Protein AF-A0A164ZX53-F1 (afdb_monomer_lite)

Organism: Daucus carota subsp. sativus (NCBI:txid79200)

Radius of gyration: 70.93 Å; chains: 1; bounding box: 159×94×207 Å

Foldseek 3Di:
DDDDDDDPPDDDDPDPDDDDDDDDDDDDDDDDDDDDPPVVVVVVVVVVVVVVVVVVVVVVVVVVVVVVVVVVVVVVVVVVVVVVVVVVVVVVVVVCVVPPPPPVVVVVVVVVVVVVVVVVVVVVVVVVVVVVVVVVVVVVVVVVVVVVVVVVVVVVVVVVVVVVVVVVVVVVVVVVVVVVVVVVVVVVVVVVVVVVVVVVVVCVPDPDPVVVVVVVVVVVVVVCVVVVVVVCCCVVPVVVVVVVVVVVVCVVVVVVVVVVVVVVVVCVVVVCVVCVVVVVVVVVVVVVVVVVVCVVCVVVVVVCCVVCVVVVVVVCVVCVVVVVVVVVVVVVVVVVLVVVLVVQLVVLLVVLCVDPVSVVVSDSVSSSVVSVVVVCVVVVVVVVVVCVVPPPDPPPPPPPDPPDDPPDPDDDDDDDD

Secondary structure (DSSP, 8-state):
-------SSSS--S----------------------THHHHHHHHHHHHHHHHHHHHHHHHHHHHHHHHHHHHHHHHHHHHHHHHHHHHHHHHHHHHHHSSSHHHHHHHHHHHHHHHHHHHHHHHHHHHHHHHHHHHHHHHHHHHHHHHHHHHHHHHHHHHHHHHHHHHHHHHHHHHHHHHHHHHHHHHHHHHHHHHHHHHHHTTT--HHHHHHHHHHHHHHHHHHHHHHHHHIIIIIHHHHHHHHHHHHHHHHHHHHHHHHHHHHHHHHHHHHHHHHHHHHHHHHHHHHHHHHHHHHHHHHHHHHHHHHHHHHHHHHHHHHHHHHHHHHHHHHHHHHHHHHHHHHHHHHHHHSSHHHHTT--HHHHHHHHHHHHHHHHHHHHHHHHHHHS--------------------------

pLDDT: mean 74.47, std 16.47, range [28.61, 95.25]

Sequence (417 aa):
MASNVAVAVVLGSLLALWSCSVFAALPDSDTTFEDNDKHLVNQLHLLNSNLALLESRVDERVHELKLKDENIEQLESIIQEKSTSVNSLKNQVKSLQEGGSLDAKYKLVEATVRAGDLEKQVDSLKKELETQTKRKAVLESRANLAEKKIQDLNHKLENLQRINVEQKNRILKTEHAIQVAEEEMVKAKSEVADFSKEVREVHESWIPPWLTVHLANSRKVEFEYWLAPHIEIVKTHWAPTVKEMWSAFVTNIGPNVQLLAEKTVEIYYSSKEIIGPHVAVVQKAIDSYLKEVEQFSRPYVNLVSTTVKPHVDKAQVIFKPYTKKVLRGYRKFMKAVAVYHRQVRAVIQEFLQSHDITKAVATKEIVWYMASALMTLPVVIIFNYISAIFSKKPKKRARHSHSNHTRRRAKRAHSDK

Structure (mmCIF, N/CA/C/O backbone):
data_AF-A0A164ZX53-F1
#
_entry.id   AF-A0A164ZX53-F1
#
loop_
_atom_site.group_PDB
_atom_site.id
_atom_site.type_symbol
_atom_site.label_atom_id
_atom_site.label_alt_id
_atom_site.label_comp_id
_atom_site.label_asym_id
_atom_site.label_entity_id
_atom_site.label_seq_id
_atom_site.pdbx_PDB_ins_code
_atom_site.Cartn_x
_atom_site.Cartn_y
_atom_site.Cartn_z
_atom_site.occupancy
_atom_site.B_iso_or_equiv
_atom_site.auth_seq_id
_atom_site.auth_comp_id
_atom_site.auth_asym_id
_atom_site.auth_atom_id
_atom_site.pdbx_PDB_model_num
ATOM 1 N N . MET A 1 1 ? -98.480 -22.253 71.955 1.00 37.88 1 MET A N 1
ATOM 2 C CA . MET A 1 1 ? -98.936 -23.592 72.396 1.00 37.88 1 MET A CA 1
ATOM 3 C C . MET A 1 1 ? -98.255 -23.905 73.712 1.00 37.88 1 MET A C 1
ATOM 5 O O . MET A 1 1 ? -97.094 -23.550 73.807 1.00 37.88 1 MET A O 1
ATOM 9 N N . ALA A 1 2 ? -98.967 -24.555 74.642 1.00 37.22 2 ALA A N 1
ATOM 10 C CA . ALA A 1 2 ? -98.499 -25.069 75.940 1.00 37.22 2 ALA A CA 1
ATOM 11 C C . ALA A 1 2 ? -97.798 -24.038 76.873 1.00 37.22 2 ALA A C 1
ATOM 13 O O . ALA A 1 2 ? -96.731 -23.535 76.558 1.00 37.22 2 ALA A O 1
ATOM 14 N N . SER A 1 3 ? -98.395 -23.568 77.978 1.00 41.56 3 SER A N 1
ATOM 15 C CA . SER A 1 3 ? -98.781 -24.312 79.203 1.00 41.56 3 SER A CA 1
ATOM 16 C C . SER A 1 3 ? -97.560 -24.897 79.937 1.00 41.56 3 SER A C 1
ATOM 18 O O . SER A 1 3 ? -96.754 -25.551 79.291 1.00 41.56 3 SER A O 1
ATOM 20 N N . ASN A 1 4 ? -97.396 -24.820 81.260 1.00 36.94 4 ASN A N 1
ATOM 21 C CA . ASN A 1 4 ? -98.274 -24.348 82.342 1.00 36.94 4 ASN A CA 1
ATOM 22 C C . ASN A 1 4 ? -97.398 -24.164 83.616 1.00 36.94 4 ASN A C 1
ATOM 24 O O . ASN A 1 4 ? -96.382 -24.835 83.729 1.00 36.94 4 ASN A O 1
ATOM 28 N N . VAL A 1 5 ? -97.659 -23.165 84.472 1.00 44.44 5 VAL A N 1
ATOM 29 C CA . VAL A 1 5 ? -98.281 -23.285 85.823 1.00 44.44 5 VAL A CA 1
ATOM 30 C C . VAL A 1 5 ? -97.421 -23.997 86.891 1.00 44.44 5 VAL A C 1
ATOM 32 O O . VAL A 1 5 ? -96.866 -25.058 86.648 1.00 44.44 5 VAL A O 1
ATOM 35 N N . ALA A 1 6 ? -97.420 -23.418 88.105 1.00 36.22 6 ALA A N 1
ATOM 36 C CA . ALA A 1 6 ? -96.493 -23.628 89.231 1.00 36.22 6 ALA A CA 1
ATOM 37 C C . ALA A 1 6 ? -95.079 -23.063 88.946 1.00 36.22 6 ALA A C 1
ATOM 39 O O . ALA A 1 6 ? -94.462 -23.389 87.946 1.00 36.22 6 ALA A O 1
ATOM 40 N N . VAL A 1 7 ? -94.512 -22.165 89.760 1.00 40.31 7 VAL A N 1
ATOM 41 C CA . VAL A 1 7 ? -94.672 -21.990 91.214 1.00 40.31 7 VAL A CA 1
ATOM 42 C C . VAL A 1 7 ? -95.009 -20.538 91.581 1.00 40.31 7 VAL A C 1
ATOM 44 O O . VAL A 1 7 ? -94.236 -19.630 91.302 1.00 40.31 7 VAL A O 1
ATOM 47 N N . ALA A 1 8 ? -96.128 -20.336 92.282 1.00 37.25 8 ALA A N 1
ATOM 48 C CA . ALA A 1 8 ? -96.555 -19.040 92.829 1.00 37.25 8 ALA A CA 1
ATOM 49 C C . ALA A 1 8 ? -97.005 -19.165 94.303 1.00 37.25 8 ALA A C 1
ATOM 51 O O . ALA A 1 8 ? -98.026 -18.607 94.687 1.00 37.25 8 ALA A O 1
ATOM 52 N N . VAL A 1 9 ? -96.307 -19.987 95.107 1.00 40.72 9 VAL A N 1
ATOM 53 C CA . VAL A 1 9 ? -96.814 -20.426 96.432 1.00 40.72 9 VAL A CA 1
ATOM 54 C C . VAL A 1 9 ? -95.817 -20.319 97.602 1.00 40.72 9 VAL A C 1
ATOM 56 O O . VAL A 1 9 ? -96.268 -20.243 98.736 1.00 40.72 9 VAL A O 1
ATOM 59 N N . VAL A 1 10 ? -94.489 -20.305 97.399 1.00 41.72 10 VAL A N 1
ATOM 60 C CA . VAL A 1 10 ? -93.566 -20.643 98.516 1.00 41.72 10 VAL A CA 1
ATOM 61 C C . VAL A 1 10 ? -92.942 -19.458 99.274 1.00 41.72 10 VAL A C 1
ATOM 63 O O . VAL A 1 10 ? -92.657 -19.624 100.453 1.00 41.72 10 VAL A O 1
ATOM 66 N N . LEU A 1 11 ? -92.720 -18.279 98.673 1.00 38.56 11 LEU A N 1
ATOM 67 C CA . LEU A 1 11 ? -91.956 -17.194 99.332 1.00 38.56 11 LEU A CA 1
ATOM 68 C C . LEU A 1 11 ? -92.623 -15.812 99.258 1.00 38.56 11 LEU A C 1
ATOM 70 O O . LEU A 1 11 ? -92.068 -14.845 98.743 1.00 38.56 11 LEU A O 1
ATOM 74 N N . GLY A 1 12 ? -93.813 -15.731 99.849 1.00 31.73 12 GLY A N 1
ATOM 75 C CA . GLY A 1 12 ? -94.298 -14.515 100.504 1.00 31.73 12 GLY A CA 1
ATOM 76 C C . GLY A 1 12 ? -94.475 -14.778 102.005 1.00 31.73 12 GLY A C 1
ATOM 77 O O . GLY A 1 12 ? -94.713 -15.920 102.389 1.00 31.73 12 GLY A O 1
ATOM 78 N N . SER A 1 13 ? -94.419 -13.716 102.820 1.00 33.06 13 SER A N 1
ATOM 79 C CA . SER A 1 13 ? -94.741 -13.690 104.267 1.00 33.06 13 SER A CA 1
ATOM 80 C C . SER A 1 13 ? -93.642 -14.128 105.256 1.00 33.06 13 SER A C 1
ATOM 82 O O . SER A 1 13 ? -93.652 -15.261 105.721 1.00 33.06 13 SER A O 1
ATOM 84 N N . LEU A 1 14 ? -92.760 -13.175 105.614 1.00 32.41 14 LEU A N 1
ATOM 85 C CA . LEU A 1 14 ? -91.937 -13.000 106.844 1.00 32.41 14 LEU A CA 1
ATOM 86 C C . LEU A 1 14 ? -90.675 -12.208 106.419 1.00 32.41 14 LEU A C 1
ATOM 88 O O . LEU A 1 14 ? -89.897 -12.713 105.624 1.00 32.41 14 LEU A O 1
ATOM 92 N N . LEU A 1 15 ? -90.389 -10.970 106.834 1.00 35.28 15 LEU A N 1
ATOM 93 C CA . LEU A 1 15 ? -90.886 -10.149 107.942 1.00 35.28 15 LEU A CA 1
ATOM 94 C C . LEU A 1 15 ? -91.072 -8.692 107.475 1.00 35.28 15 LEU A C 1
ATOM 96 O O . LEU A 1 15 ? -90.096 -7.975 107.276 1.00 35.28 15 LEU A O 1
ATOM 100 N N . ALA A 1 16 ? -92.321 -8.243 107.352 1.00 33.75 16 ALA A N 1
ATOM 101 C CA . ALA A 1 16 ? -92.665 -6.826 107.236 1.00 33.75 16 ALA A CA 1
ATOM 102 C C . ALA A 1 16 ? -93.272 -6.361 108.568 1.00 33.75 16 ALA A C 1
ATOM 104 O O . ALA A 1 16 ? -94.487 -6.241 108.707 1.00 33.75 16 ALA A O 1
ATOM 105 N N . LEU A 1 17 ? -92.416 -6.174 109.574 1.00 35.88 17 LEU A N 1
ATOM 106 C CA . LEU A 1 17 ? -92.772 -5.611 110.875 1.00 35.88 17 LEU A CA 1
ATOM 107 C C . LEU A 1 17 ? -91.642 -4.698 111.356 1.00 35.88 17 LEU A C 1
ATOM 109 O O . LEU A 1 17 ? -90.476 -5.061 111.244 1.00 35.88 17 LEU A O 1
ATOM 113 N N . TRP A 1 18 ? -92.049 -3.571 111.948 1.00 34.41 18 TRP A N 1
ATOM 114 C CA . TRP A 1 18 ? -91.237 -2.466 112.477 1.00 34.41 18 TRP A CA 1
ATOM 115 C C . TRP A 1 18 ? -90.594 -1.547 111.409 1.00 34.41 18 TRP A C 1
ATOM 117 O O . TRP A 1 18 ? -89.869 -2.005 110.539 1.00 34.41 18 TRP A O 1
ATOM 127 N N . SER A 1 19 ? -90.825 -0.227 111.431 1.00 36.88 19 SER A N 1
ATOM 128 C CA . SER A 1 19 ? -91.605 0.558 112.409 1.00 36.88 19 SER A CA 1
ATOM 129 C C . SER A 1 19 ? -92.137 1.885 111.853 1.00 36.88 19 SER A C 1
ATOM 131 O O . SER A 1 19 ? -91.341 2.700 111.407 1.00 36.88 19 SER A O 1
ATOM 133 N N . CYS A 1 20 ? -93.459 2.064 111.989 1.00 30.08 20 CYS A N 1
ATOM 134 C CA . CYS A 1 20 ? -94.207 3.247 112.463 1.00 30.08 20 CYS A CA 1
ATOM 135 C C . CYS A 1 20 ? -93.871 4.673 111.963 1.00 30.08 20 CYS A C 1
ATOM 137 O O . CYS A 1 20 ? -92.719 5.038 111.801 1.00 30.08 20 CYS A O 1
ATOM 139 N N . SER A 1 21 ? -94.805 5.628 111.892 1.00 33.62 21 SER A N 1
ATOM 140 C CA . SER A 1 21 ? -96.284 5.647 111.852 1.00 33.62 21 SER A CA 1
ATOM 141 C C . SER A 1 21 ? -96.703 7.108 111.621 1.00 33.62 21 SER A C 1
ATOM 143 O O . SER A 1 21 ? -96.061 8.006 112.159 1.00 33.62 21 SER A O 1
ATOM 145 N N . VAL A 1 22 ? -97.809 7.357 110.914 1.00 30.92 22 VAL A N 1
ATOM 146 C CA . VAL A 1 22 ? -98.507 8.661 110.924 1.00 30.92 22 VAL A CA 1
ATOM 147 C C . VAL A 1 22 ? -99.929 8.461 111.468 1.00 30.92 22 VAL A C 1
ATOM 149 O O . VAL A 1 22 ? -100.466 7.357 111.443 1.00 30.92 22 VAL A O 1
ATOM 152 N N . PHE A 1 23 ? -100.467 9.516 112.072 1.00 28.61 23 PHE A N 1
ATOM 153 C CA . PHE A 1 23 ? -101.379 9.510 113.220 1.00 28.61 23 PHE A CA 1
ATOM 154 C C . PHE A 1 23 ? -102.826 9.891 112.850 1.00 28.61 23 PHE A C 1
ATOM 156 O O . PHE A 1 23 ? -102.990 10.783 112.023 1.00 28.61 23 PHE A O 1
ATOM 163 N N . ALA A 1 24 ? -103.849 9.313 113.510 1.00 31.25 24 ALA A N 1
ATOM 164 C CA . ALA A 1 24 ? -105.158 9.965 113.740 1.00 31.25 24 ALA A CA 1
ATOM 165 C C . ALA A 1 24 ? -106.114 9.200 114.698 1.00 31.25 24 ALA A C 1
ATOM 167 O O . ALA A 1 24 ? -106.297 7.995 114.556 1.00 31.25 24 ALA A O 1
ATOM 168 N N . ALA A 1 25 ? -106.826 9.983 115.530 1.00 37.34 25 ALA A N 1
ATOM 169 C CA . ALA A 1 25 ? -108.180 9.768 116.093 1.00 37.34 25 ALA A CA 1
ATOM 170 C C . ALA A 1 25 ? -108.409 9.062 117.464 1.00 37.34 25 ALA A C 1
ATOM 172 O O . ALA A 1 25 ? -108.846 7.919 117.510 1.00 37.34 25 ALA A O 1
ATOM 173 N N . LEU A 1 26 ? -108.301 9.888 118.526 1.00 32.84 26 LEU A N 1
ATOM 174 C CA . LEU A 1 26 ? -109.178 10.043 119.722 1.00 32.84 26 LEU A CA 1
ATOM 175 C C . LEU A 1 26 ? -109.408 8.880 120.727 1.00 32.84 26 LEU A C 1
ATOM 177 O O . LEU A 1 26 ? -109.510 7.726 120.315 1.00 32.84 26 LEU A O 1
ATOM 181 N N . PRO A 1 27 ? -109.637 9.176 122.035 1.00 49.03 27 PRO A N 1
ATOM 182 C CA . PRO A 1 27 ? -109.664 10.482 122.741 1.00 49.03 27 PRO A CA 1
ATOM 183 C C . PRO A 1 27 ? -108.522 10.584 123.810 1.00 49.03 27 PRO A C 1
ATOM 185 O O . PRO A 1 27 ? -107.563 9.827 123.693 1.00 49.03 27 PRO A O 1
ATOM 188 N N . ASP A 1 28 ? -108.454 11.471 124.822 1.00 31.91 28 ASP A N 1
ATOM 189 C CA . ASP A 1 28 ? -109.354 12.524 125.352 1.00 31.91 28 ASP A CA 1
ATOM 190 C C . ASP A 1 28 ? -108.576 13.623 126.148 1.00 31.91 28 ASP A C 1
ATOM 192 O O . ASP A 1 28 ? -107.375 13.489 126.369 1.00 31.91 28 ASP A O 1
ATOM 196 N N . SER A 1 29 ? -109.299 14.651 126.623 1.00 37.78 29 SER A N 1
ATOM 197 C CA . SER A 1 29 ? -109.001 15.645 127.688 1.00 37.78 29 SER A CA 1
ATOM 198 C C . SER A 1 29 ? -107.716 16.516 127.653 1.00 37.78 29 SER A C 1
ATOM 200 O O . SER A 1 29 ? -106.629 16.033 127.948 1.00 37.78 29 SER A O 1
ATOM 202 N N . ASP A 1 30 ? -107.934 17.835 127.472 1.00 34.78 30 ASP A N 1
ATOM 203 C CA . ASP A 1 30 ? -107.362 19.005 128.197 1.00 34.78 30 ASP A CA 1
ATOM 204 C C . ASP A 1 30 ? -105.822 19.257 128.262 1.00 34.78 30 ASP A C 1
ATOM 206 O O . ASP A 1 30 ? -105.040 18.363 128.544 1.00 34.78 30 ASP A O 1
ATOM 210 N N . THR A 1 31 ? -105.260 20.483 128.138 1.00 41.66 31 THR A N 1
ATOM 211 C CA . THR A 1 31 ? -105.810 21.862 127.999 1.00 41.66 31 THR A CA 1
ATOM 212 C C . THR A 1 31 ? -104.767 22.902 127.477 1.00 41.66 31 THR A C 1
ATOM 214 O O . THR A 1 31 ? -103.591 22.836 127.817 1.00 41.66 31 THR A O 1
ATOM 217 N N . THR A 1 32 ? -105.259 23.950 126.786 1.00 42.81 32 THR A N 1
ATOM 218 C CA . THR A 1 32 ? -104.810 25.385 126.757 1.00 42.81 32 THR A CA 1
ATOM 219 C C . THR A 1 32 ? -103.516 25.940 126.087 1.00 42.81 32 THR A C 1
ATOM 221 O O . THR A 1 32 ? -102.408 25.713 126.556 1.00 42.81 32 THR A O 1
ATOM 224 N N . PHE A 1 33 ? -103.774 26.938 125.208 1.00 38.19 33 PHE A N 1
ATOM 225 C CA . PHE A 1 33 ? -103.100 28.249 124.953 1.00 38.19 33 PHE A CA 1
ATOM 226 C C . PHE A 1 33 ? -101.971 28.420 123.895 1.00 38.19 33 PHE A C 1
ATOM 228 O O . PHE A 1 33 ? -100.972 27.712 123.889 1.00 38.19 33 PHE A O 1
ATOM 235 N N . GLU A 1 34 ? -102.134 29.442 123.031 1.00 52.28 34 GLU A N 1
ATOM 236 C CA . GLU A 1 34 ? -101.383 29.709 121.782 1.00 52.28 34 GLU A CA 1
ATOM 237 C C . GLU A 1 34 ? -101.447 31.216 121.392 1.00 52.28 34 GLU A C 1
ATOM 239 O O . GLU A 1 34 ? -102.512 31.805 121.563 1.00 52.28 34 GLU A O 1
ATOM 244 N N . ASP A 1 35 ? -100.352 31.824 120.879 1.00 48.78 35 ASP A N 1
ATOM 245 C CA . ASP A 1 35 ? -100.333 33.016 119.972 1.00 48.78 35 ASP A CA 1
ATOM 246 C C . ASP A 1 35 ? -98.899 33.322 119.428 1.00 48.78 35 ASP A C 1
ATOM 248 O O . ASP A 1 35 ? -98.271 34.312 119.807 1.00 48.78 35 ASP A O 1
ATOM 252 N N . ASN A 1 36 ? -98.316 32.452 118.580 1.00 49.84 36 ASN A N 1
ATOM 253 C CA . ASN A 1 36 ? -96.947 32.641 118.026 1.00 49.84 36 ASN A CA 1
ATOM 254 C C . ASN A 1 36 ? -96.811 32.361 116.502 1.00 49.84 36 ASN A C 1
ATOM 256 O O . ASN A 1 36 ? -95.726 32.458 115.924 1.00 49.84 36 ASN A O 1
ATOM 260 N N . ASP A 1 37 ? -97.906 32.025 115.816 1.00 57.72 37 ASP A N 1
ATOM 261 C CA . ASP A 1 37 ? -97.841 31.266 114.553 1.00 57.72 37 ASP A CA 1
ATOM 262 C C . ASP A 1 37 ? -97.591 32.080 113.275 1.00 57.72 37 ASP A C 1
ATOM 264 O O . ASP A 1 37 ? -96.998 31.590 112.309 1.00 57.72 37 ASP A O 1
ATOM 268 N N . LYS A 1 38 ? -98.019 33.347 113.229 1.00 63.44 38 LYS A N 1
ATOM 269 C CA . LYS A 1 38 ? -98.082 34.115 111.965 1.00 63.44 38 LYS A CA 1
ATOM 270 C C . LYS A 1 38 ? -96.714 34.439 111.352 1.00 63.44 38 LYS A C 1
ATOM 272 O O . LYS A 1 38 ? -96.630 34.688 110.151 1.00 63.44 38 LYS A O 1
ATOM 277 N N . HIS A 1 39 ? -95.642 34.426 112.144 1.00 60.38 39 HIS A N 1
ATOM 278 C CA . HIS A 1 39 ? -94.281 34.660 111.654 1.00 60.38 39 HIS A CA 1
ATOM 279 C C . HIS A 1 39 ? -93.686 33.422 110.952 1.00 60.38 39 HIS A C 1
ATOM 281 O O . HIS A 1 39 ? -92.979 33.558 109.952 1.00 60.38 39 HIS A O 1
ATOM 287 N N . LEU A 1 40 ? -94.013 32.216 111.431 1.00 66.81 40 LEU A N 1
ATOM 288 C CA . LEU A 1 40 ? -93.459 30.952 110.933 1.00 66.81 40 LEU A CA 1
ATOM 289 C C . LEU A 1 40 ? -93.918 30.636 109.500 1.00 66.81 40 LEU A C 1
ATOM 291 O O . LEU A 1 40 ? -93.109 30.231 108.665 1.00 66.81 40 LEU A O 1
ATOM 295 N N . VAL A 1 41 ? -95.193 30.886 109.185 1.00 70.56 41 VAL A N 1
ATOM 296 C CA . VAL A 1 41 ? -95.790 30.565 107.872 1.00 70.56 41 VAL A CA 1
ATOM 297 C C . VAL A 1 41 ? -95.101 31.314 106.720 1.00 70.56 41 VAL A C 1
ATOM 299 O O . VAL A 1 41 ? -94.796 30.720 105.684 1.00 70.56 41 VAL A O 1
ATOM 302 N N . ASN A 1 42 ? -94.782 32.599 106.908 1.00 71.69 42 ASN A N 1
ATOM 303 C CA . ASN A 1 42 ? -94.110 33.401 105.880 1.00 71.69 42 ASN A CA 1
ATOM 304 C C . ASN A 1 42 ? -92.652 32.963 105.653 1.00 71.69 42 ASN A C 1
ATOM 306 O O . ASN A 1 42 ? -92.183 32.963 104.513 1.00 71.69 42 ASN A O 1
ATOM 310 N N . GLN A 1 43 ? -91.943 32.543 106.708 1.00 73.12 43 GLN A N 1
ATOM 311 C CA . GLN A 1 43 ? -90.597 31.975 106.566 1.00 73.12 43 GLN A CA 1
ATOM 312 C C . GLN A 1 43 ? -90.620 30.635 105.819 1.00 73.12 43 GLN A C 1
ATOM 314 O O . GLN A 1 43 ? -89.755 30.394 104.978 1.00 73.12 43 GLN A O 1
ATOM 319 N N . LEU A 1 44 ? -91.629 29.796 106.069 1.00 77.38 44 LEU A N 1
ATOM 320 C CA . LEU A 1 44 ? -91.795 28.497 105.414 1.00 77.38 44 LEU A CA 1
ATOM 321 C C . LEU A 1 44 ? -92.020 28.655 103.900 1.00 77.38 44 LEU A C 1
ATOM 323 O O . LEU A 1 44 ? -91.354 27.988 103.107 1.00 77.38 44 LEU A O 1
ATOM 327 N N . HIS A 1 45 ? -92.872 29.596 103.478 1.00 71.25 45 HIS A N 1
ATOM 328 C CA . HIS A 1 45 ? -93.086 29.880 102.053 1.00 71.25 45 HIS A CA 1
ATOM 329 C C . HIS A 1 45 ? -91.816 30.415 101.361 1.00 71.25 45 HIS A C 1
ATOM 331 O O . HIS A 1 45 ? -91.505 30.020 100.234 1.00 71.25 45 HIS A O 1
ATOM 337 N N . LEU A 1 46 ? -91.043 31.273 102.040 1.00 75.38 46 LEU A N 1
ATOM 338 C CA . LEU A 1 46 ? -89.760 31.761 101.525 1.00 75.38 46 LEU A CA 1
ATOM 339 C C . LEU A 1 46 ? -88.739 30.620 101.382 1.00 75.38 46 LEU A C 1
ATOM 341 O O . LEU A 1 46 ? -88.109 30.501 100.328 1.00 75.38 46 LEU A O 1
ATOM 345 N N . LEU A 1 47 ? -88.618 29.744 102.390 1.00 81.75 47 LEU A N 1
ATOM 346 C CA . LEU A 1 47 ? -87.767 28.551 102.317 1.00 81.75 47 LEU A CA 1
ATOM 347 C C . LEU A 1 47 ? -88.145 27.660 101.131 1.00 81.75 47 LEU A C 1
ATOM 349 O O . LEU A 1 47 ? -87.256 27.232 100.403 1.00 81.75 47 LEU A O 1
ATOM 353 N N . ASN A 1 48 ? -89.439 27.425 100.906 1.00 81.00 48 ASN A N 1
ATOM 354 C CA . ASN A 1 48 ? -89.905 26.556 99.827 1.00 81.00 48 ASN A CA 1
ATOM 355 C C . ASN A 1 48 ? -89.559 27.123 98.436 1.00 81.00 48 ASN A C 1
ATOM 357 O O . ASN A 1 48 ? -89.116 26.388 97.557 1.00 81.00 48 ASN A O 1
ATOM 361 N N . SER A 1 49 ? -89.668 28.445 98.248 1.00 81.50 49 SER A N 1
ATOM 362 C CA . SER A 1 49 ? -89.248 29.096 96.995 1.00 81.50 49 SER A CA 1
ATOM 363 C C . SER A 1 49 ? -87.733 29.017 96.748 1.00 81.50 49 SER A C 1
ATOM 365 O O . SER A 1 49 ? -87.302 28.782 95.619 1.00 81.50 49 SER A O 1
ATOM 367 N N . ASN A 1 50 ? -86.919 29.132 97.805 1.00 85.62 50 ASN A N 1
ATOM 368 C CA . ASN A 1 50 ? -85.470 28.943 97.719 1.00 85.62 50 ASN A CA 1
ATOM 369 C C . ASN A 1 50 ? -85.091 27.476 97.466 1.00 85.62 50 ASN A C 1
ATOM 371 O O . ASN A 1 50 ? -84.141 27.218 96.730 1.00 85.62 50 ASN A O 1
ATOM 375 N N . LEU A 1 51 ? -85.835 26.526 98.042 1.00 86.25 51 LEU A N 1
ATOM 376 C CA . LEU A 1 51 ? -85.644 25.093 97.830 1.00 86.25 51 LEU A CA 1
ATOM 377 C C . LEU A 1 51 ? -85.924 24.719 96.371 1.00 86.25 51 LEU A C 1
ATOM 379 O O . LEU A 1 51 ? -85.057 24.122 95.745 1.00 86.25 51 LEU A O 1
ATOM 383 N N . ALA A 1 52 ? -87.038 25.175 95.791 1.00 83.62 52 ALA A N 1
ATOM 384 C CA . ALA A 1 52 ? -87.355 24.947 94.378 1.00 83.62 52 ALA A CA 1
ATOM 385 C C . ALA A 1 52 ? -86.321 25.574 93.414 1.00 83.62 52 ALA A C 1
ATOM 387 O O . ALA A 1 52 ? -85.977 24.984 92.390 1.00 83.62 52 ALA A O 1
ATOM 388 N N . LEU A 1 53 ? -85.779 26.756 93.743 1.00 86.50 53 LEU A N 1
ATOM 389 C CA . LEU A 1 53 ? -84.709 27.386 92.955 1.00 86.50 53 LEU A CA 1
ATOM 390 C C . LEU A 1 53 ? -83.381 26.619 93.069 1.00 86.50 53 LEU A C 1
ATOM 392 O O . LEU A 1 53 ? -82.649 26.503 92.084 1.00 86.50 53 LEU A O 1
ATOM 396 N N . LEU A 1 54 ? -83.062 26.091 94.254 1.00 86.88 54 LEU A N 1
ATOM 397 C CA . LEU A 1 54 ? -81.903 25.223 94.462 1.00 86.88 54 LEU A CA 1
ATOM 398 C C . LEU A 1 54 ? -82.061 23.888 93.728 1.00 86.88 54 LEU A C 1
ATOM 400 O O . LEU A 1 54 ? -81.112 23.458 93.086 1.00 86.88 54 LEU A O 1
ATOM 404 N N . GLU A 1 55 ? -83.242 23.277 93.770 1.00 86.81 55 GLU A N 1
ATOM 405 C CA . GLU A 1 55 ? -83.575 22.022 93.090 1.00 86.81 55 GLU A CA 1
ATOM 406 C C . GLU A 1 55 ? -83.442 22.169 91.567 1.00 86.81 55 GLU A C 1
ATOM 408 O O . GLU A 1 55 ? -82.645 21.462 90.953 1.00 86.81 55 GLU A O 1
ATOM 413 N N . SER A 1 56 ? -84.056 23.201 90.974 1.00 87.69 56 SER A N 1
ATOM 414 C CA . SER A 1 56 ? -83.886 23.520 89.548 1.00 87.69 56 SER A CA 1
ATOM 415 C C . SER A 1 56 ? -82.423 23.781 89.159 1.00 87.69 56 SER A C 1
ATOM 417 O O . SER A 1 56 ? -82.000 23.382 88.073 1.00 87.69 56 SER A O 1
ATOM 419 N N . ARG A 1 57 ? -81.627 24.413 90.035 1.00 91.38 57 ARG A N 1
ATOM 420 C CA . ARG A 1 57 ? -80.185 24.609 89.813 1.00 91.38 57 ARG A CA 1
ATOM 421 C C . ARG A 1 57 ? -79.391 23.307 89.947 1.00 91.38 57 ARG A C 1
ATOM 423 O O . ARG A 1 57 ? -78.384 23.154 89.262 1.00 91.38 57 ARG A O 1
ATOM 430 N N . VAL A 1 58 ? -79.795 22.382 90.817 1.00 92.62 58 VAL A N 1
ATOM 431 C CA . VAL A 1 58 ? -79.176 21.052 90.903 1.00 92.62 58 VAL A CA 1
ATOM 432 C C . VAL A 1 58 ? -79.475 20.262 89.631 1.00 92.62 58 VAL A C 1
ATOM 434 O O . VAL A 1 58 ? -78.532 19.746 89.037 1.00 92.62 58 VAL A O 1
ATOM 437 N N . ASP A 1 59 ? -80.719 20.244 89.153 1.00 88.81 59 ASP A N 1
ATOM 438 C CA . ASP A 1 59 ? -81.102 19.537 87.924 1.00 88.81 59 ASP A CA 1
ATOM 439 C C . ASP A 1 59 ? -80.380 20.073 86.678 1.00 88.81 59 ASP A C 1
ATOM 441 O O . ASP A 1 59 ? -79.842 19.291 85.890 1.00 88.81 59 ASP A O 1
ATOM 445 N N . GLU A 1 60 ? -80.279 21.400 86.528 1.00 91.62 60 GLU A N 1
ATOM 446 C CA . GLU A 1 60 ? -79.496 22.032 85.455 1.00 91.62 60 GLU A CA 1
ATOM 447 C C . GLU A 1 60 ? -78.029 21.569 85.493 1.00 91.62 60 GLU A C 1
ATOM 449 O O . GLU A 1 60 ? -77.460 21.181 84.470 1.00 91.62 60 GLU A O 1
ATOM 454 N N . ARG A 1 61 ? -77.423 21.531 86.686 1.00 93.94 61 ARG A N 1
ATOM 455 C CA . ARG A 1 61 ? -76.026 21.111 86.872 1.00 93.94 61 ARG A CA 1
ATOM 456 C C . ARG A 1 61 ? -75.833 19.608 86.681 1.00 93.94 61 ARG A C 1
ATOM 458 O O . ARG A 1 61 ? -74.803 19.206 86.150 1.00 93.94 61 ARG A O 1
ATOM 465 N N . VAL A 1 62 ? -76.810 18.779 87.045 1.00 93.25 62 VAL A N 1
ATOM 466 C CA . VAL A 1 62 ? -76.812 17.334 86.760 1.00 93.25 62 VAL A CA 1
ATOM 467 C C . VAL A 1 62 ? -76.907 17.080 85.254 1.00 93.25 62 VAL A C 1
ATOM 469 O O . VAL A 1 62 ? -76.224 16.191 84.744 1.00 93.25 62 VAL A O 1
ATOM 472 N N . HIS A 1 63 ? -77.692 17.867 84.513 1.00 90.06 63 HIS A N 1
ATOM 473 C CA . HIS A 1 63 ? -77.748 17.747 83.056 1.00 90.06 63 HIS A CA 1
ATOM 474 C C . HIS A 1 63 ? -76.459 18.249 82.380 1.00 90.06 63 HIS A C 1
ATOM 476 O O . HIS A 1 63 ? -75.942 17.574 81.490 1.00 90.06 63 HIS A O 1
ATOM 482 N N . GLU A 1 64 ? -75.881 19.361 82.853 1.00 91.69 64 GLU A N 1
ATOM 483 C CA . GLU A 1 64 ? -74.578 19.870 82.392 1.00 91.69 64 GLU A CA 1
ATOM 484 C C . GLU A 1 64 ? -73.442 18.855 82.627 1.00 91.69 64 GLU A C 1
ATOM 486 O O . GLU A 1 64 ? -72.544 18.731 81.794 1.00 91.69 64 GLU A O 1
ATOM 491 N N . LEU A 1 65 ? -73.477 18.112 83.741 1.00 92.88 65 LEU A N 1
ATOM 492 C CA . LEU A 1 65 ? -72.522 17.036 84.023 1.00 92.88 65 LEU A CA 1
ATOM 493 C C . LEU A 1 65 ? -72.679 15.863 83.047 1.00 92.88 65 LEU A C 1
ATOM 495 O O . LEU A 1 65 ? -71.685 15.461 82.453 1.00 92.88 65 LEU A O 1
ATOM 499 N N . LYS A 1 66 ? -73.907 15.390 82.783 1.00 93.38 66 LYS A N 1
ATOM 500 C CA . LYS A 1 66 ? -74.150 14.318 81.794 1.00 93.38 66 LYS A CA 1
ATOM 501 C C . LYS A 1 66 ? -73.621 14.669 80.400 1.00 93.38 66 LYS A C 1
ATOM 503 O O . LYS A 1 66 ? -72.936 13.860 79.787 1.00 93.38 66 LYS A O 1
ATOM 508 N N . LEU A 1 67 ? -73.862 15.898 79.934 1.00 91.06 67 LEU A N 1
ATOM 509 C CA . LEU A 1 67 ? -73.339 16.376 78.645 1.00 91.06 67 LEU A CA 1
ATOM 510 C C . LEU A 1 67 ? -71.799 16.431 78.605 1.00 91.06 67 LEU A C 1
ATOM 512 O O . LEU A 1 67 ? -71.201 16.310 77.536 1.00 91.06 67 LEU A O 1
ATOM 516 N N . LYS A 1 68 ? -71.139 16.622 79.755 1.00 93.56 68 LYS A N 1
ATOM 517 C CA . LYS A 1 68 ? -69.673 16.580 79.853 1.00 93.56 68 LYS A CA 1
ATOM 518 C C . LYS A 1 68 ? -69.141 15.153 79.886 1.00 93.56 68 LYS A C 1
ATOM 520 O O . LYS A 1 68 ? -68.140 14.910 79.219 1.00 93.56 68 LYS A O 1
ATOM 525 N N . ASP A 1 69 ? -69.809 14.237 80.581 1.00 93.56 69 ASP A N 1
ATOM 526 C CA . ASP A 1 69 ? -69.443 12.817 80.605 1.00 93.56 69 ASP A CA 1
ATOM 527 C C . ASP A 1 69 ? -69.531 12.201 79.194 1.00 93.56 69 ASP A C 1
ATOM 529 O O . ASP A 1 69 ? -68.560 11.608 78.727 1.00 93.56 69 ASP A O 1
ATOM 533 N N . GLU A 1 70 ? -70.610 12.460 78.444 1.00 94.38 70 GLU A N 1
ATOM 534 C CA . GLU A 1 70 ? -70.752 12.025 77.039 1.00 94.38 70 GLU A CA 1
ATOM 535 C C . GLU A 1 70 ? -69.613 12.547 76.136 1.00 94.38 70 GLU A C 1
ATOM 537 O O . GLU A 1 70 ? -69.112 11.841 75.257 1.00 94.38 70 GLU A O 1
ATOM 542 N N . ASN A 1 71 ? -69.160 13.786 76.355 1.00 94.50 71 ASN A N 1
ATOM 543 C CA . ASN A 1 71 ? -68.038 14.369 75.614 1.00 94.50 71 ASN A CA 1
ATOM 544 C C . ASN A 1 71 ? -66.675 13.783 76.044 1.00 94.50 71 ASN A C 1
ATOM 546 O O . ASN A 1 71 ? -65.755 13.698 75.228 1.00 94.50 71 ASN A O 1
ATOM 550 N N . ILE A 1 72 ? -66.532 13.350 77.301 1.00 94.19 72 ILE A N 1
ATOM 551 C CA . ILE A 1 72 ? -65.341 12.637 77.788 1.00 94.19 72 ILE A CA 1
ATOM 552 C C . ILE A 1 72 ? -65.250 11.254 77.128 1.00 94.19 72 ILE A C 1
ATOM 554 O O . ILE A 1 72 ? -64.194 10.928 76.587 1.00 94.19 72 ILE A O 1
ATOM 558 N N . GLU A 1 73 ? -66.348 10.493 77.058 1.00 94.56 73 GLU A N 1
ATOM 559 C CA . GLU A 1 73 ? -66.385 9.186 76.375 1.00 94.56 73 GLU A CA 1
ATOM 560 C C . GLU A 1 73 ? -65.957 9.286 74.896 1.00 94.56 73 GLU A C 1
ATOM 562 O O . GLU A 1 73 ? -65.180 8.462 74.397 1.00 94.56 73 GLU A O 1
ATOM 567 N N . GLN A 1 74 ? -66.398 10.334 74.186 1.00 92.69 74 GLN A N 1
ATOM 568 C CA . GLN A 1 74 ? -65.973 10.587 72.802 1.00 92.69 74 GLN A CA 1
ATOM 569 C C . GLN A 1 74 ? -64.465 10.860 72.693 1.00 92.69 74 GLN A C 1
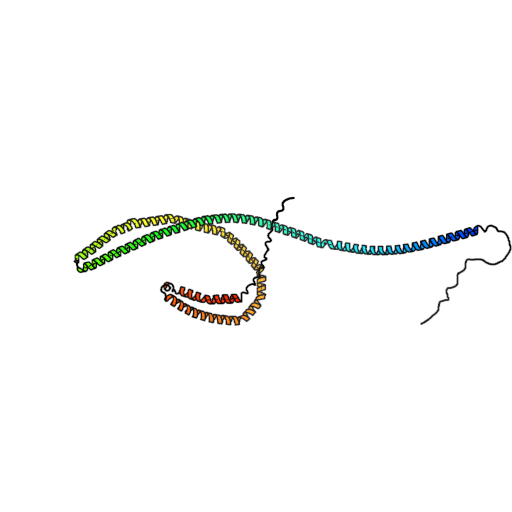ATOM 571 O O . GLN A 1 74 ? -63.802 10.324 71.798 1.00 92.69 74 GLN A O 1
ATOM 576 N N . LEU A 1 75 ? -63.905 11.664 73.601 1.00 92.25 75 LEU A N 1
ATOM 577 C CA . LEU A 1 75 ? -62.471 11.958 73.625 1.00 92.25 75 LEU A CA 1
ATOM 578 C C . LEU A 1 75 ? -61.636 10.710 73.947 1.00 92.25 75 LEU A C 1
ATOM 580 O O . LEU A 1 75 ? -60.610 10.492 73.299 1.00 92.25 75 LEU A O 1
ATOM 584 N N . GLU A 1 76 ? -62.078 9.858 74.875 1.00 92.94 76 GLU A N 1
ATOM 585 C CA . GLU A 1 76 ? -61.403 8.591 75.182 1.00 92.94 76 GLU A CA 1
ATOM 586 C C . GLU A 1 76 ? -61.378 7.642 73.976 1.00 92.94 76 GLU A C 1
ATOM 588 O O . GLU A 1 76 ? -60.322 7.092 73.649 1.00 92.94 76 GLU A O 1
ATOM 593 N N . SER A 1 77 ? -62.497 7.512 73.255 1.00 91.81 77 SER A N 1
ATOM 594 C CA . SER A 1 77 ? -62.580 6.714 72.023 1.00 91.81 77 SER A CA 1
ATOM 595 C C . SER A 1 77 ? -61.570 7.179 70.960 1.00 91.81 77 SER A C 1
ATOM 597 O O . SER A 1 77 ? -60.804 6.375 70.415 1.00 91.81 77 SER A O 1
ATOM 599 N N . ILE A 1 78 ? -61.475 8.496 70.731 1.00 95.25 78 ILE A N 1
ATOM 600 C CA . ILE A 1 78 ? -60.507 9.092 69.794 1.00 95.25 78 ILE A CA 1
ATOM 601 C C . ILE A 1 78 ? -59.062 8.827 70.248 1.00 95.25 78 ILE A C 1
ATOM 603 O O . ILE A 1 78 ? -58.204 8.489 69.426 1.00 95.25 78 ILE A O 1
ATOM 607 N N . ILE A 1 79 ? -58.770 8.949 71.547 1.00 94.56 79 ILE A N 1
ATOM 608 C CA . ILE A 1 79 ? -57.433 8.690 72.103 1.00 94.56 79 ILE A CA 1
ATOM 609 C C . ILE A 1 79 ? -57.028 7.223 71.897 1.00 94.56 79 ILE A C 1
ATOM 611 O O . ILE A 1 79 ? -55.892 6.961 71.487 1.00 94.56 79 ILE A O 1
ATOM 615 N N . GLN A 1 80 ? -57.942 6.270 72.107 1.00 91.50 80 GLN A N 1
ATOM 616 C CA . GLN A 1 80 ? -57.679 4.849 71.856 1.00 91.50 80 GLN A CA 1
ATOM 617 C C . GLN A 1 80 ? -57.400 4.572 70.371 1.00 91.50 80 GLN A C 1
ATOM 619 O O . GLN A 1 80 ? -56.402 3.921 70.048 1.00 91.50 80 GLN A O 1
ATOM 624 N N . GLU A 1 81 ? -58.194 5.128 69.448 1.00 93.25 81 GLU A N 1
ATOM 625 C CA . GLU A 1 81 ? -57.945 5.005 68.004 1.00 93.25 81 GLU A CA 1
ATOM 626 C C . GLU A 1 81 ? -56.538 5.515 67.638 1.00 93.25 81 GLU A C 1
ATOM 628 O O . GLU A 1 81 ? -55.745 4.790 67.025 1.00 93.25 81 GLU A O 1
ATOM 633 N N . LYS A 1 82 ? -56.170 6.729 68.077 1.00 93.56 82 LYS A N 1
ATOM 634 C CA . LYS A 1 82 ? -54.835 7.290 67.801 1.00 93.56 82 LYS A CA 1
ATOM 635 C C . LYS A 1 82 ? -53.715 6.466 68.434 1.00 93.56 82 LYS A C 1
ATOM 637 O O . LYS A 1 82 ? -52.693 6.261 67.780 1.00 93.56 82 LYS A O 1
ATOM 642 N N . SER A 1 83 ? -53.911 5.931 69.639 1.00 91.25 83 SER A N 1
ATOM 643 C CA . SER A 1 83 ? -52.953 5.037 70.304 1.00 91.25 83 SER A CA 1
ATOM 644 C C . SER A 1 83 ? -52.677 3.769 69.481 1.00 91.25 83 SER A C 1
ATOM 646 O O . SER A 1 83 ? -51.516 3.423 69.233 1.00 91.25 83 SER A O 1
ATOM 648 N N . THR A 1 84 ? -53.720 3.105 68.963 1.00 93.38 84 THR A N 1
ATOM 649 C CA . THR A 1 84 ? -53.543 1.917 68.104 1.00 93.38 84 THR A CA 1
ATOM 650 C C . THR A 1 84 ? -52.819 2.245 66.793 1.00 93.38 84 THR A C 1
ATOM 652 O O . THR A 1 84 ? -51.909 1.514 66.392 1.00 93.38 84 THR A O 1
ATOM 655 N N . SER A 1 85 ? -53.140 3.383 66.167 1.00 90.25 85 SER A N 1
ATOM 656 C CA . SER A 1 85 ? -52.478 3.853 64.943 1.00 90.25 85 SER A CA 1
ATOM 657 C C . SER A 1 85 ? -50.992 4.169 65.165 1.00 90.25 85 SER A C 1
ATOM 659 O O . SER A 1 85 ? -50.138 3.722 64.395 1.00 90.25 85 SER A O 1
ATOM 661 N N . VAL A 1 86 ? -50.649 4.844 66.270 1.00 94.31 86 VAL A N 1
ATOM 662 C CA . VAL A 1 86 ? -49.254 5.119 66.659 1.00 94.31 86 VAL A CA 1
ATOM 663 C C . VAL A 1 86 ? -48.474 3.822 66.888 1.00 94.31 86 VAL A C 1
ATOM 665 O O . VAL A 1 86 ? -47.344 3.701 66.415 1.00 94.31 86 VAL A O 1
ATOM 668 N N . ASN A 1 87 ? -49.069 2.822 67.545 1.00 90.38 87 ASN A N 1
ATOM 669 C CA . ASN A 1 87 ? -48.428 1.519 67.741 1.00 90.38 87 ASN A CA 1
ATOM 670 C C . ASN A 1 87 ? -48.215 0.760 66.416 1.00 90.38 87 ASN A C 1
ATOM 672 O O . ASN A 1 87 ? -47.152 0.171 66.215 1.00 90.38 87 ASN A O 1
ATOM 676 N N . SER A 1 88 ? -49.168 0.829 65.479 1.00 90.31 88 SER A N 1
ATOM 677 C CA . SER A 1 88 ? -49.014 0.271 64.126 1.00 90.31 88 SER A CA 1
ATOM 678 C C . SER A 1 88 ? -47.855 0.927 63.366 1.00 90.31 88 SER A C 1
ATOM 680 O O . SER A 1 88 ? -46.951 0.235 62.892 1.00 90.31 88 SER A O 1
ATOM 682 N N . LEU A 1 89 ? -47.812 2.264 63.324 1.00 90.31 89 LEU A N 1
ATOM 683 C CA . LEU A 1 89 ? -46.733 3.019 62.677 1.00 90.31 89 LEU A CA 1
ATOM 684 C C . LEU A 1 89 ? -45.369 2.741 63.323 1.00 90.31 89 LEU A C 1
ATOM 686 O O . LEU A 1 89 ? -44.383 2.544 62.617 1.00 90.31 89 LEU A O 1
ATOM 690 N N . LYS A 1 90 ? -45.303 2.644 64.656 1.00 91.06 90 LYS A N 1
ATOM 691 C CA . LYS A 1 90 ? -44.079 2.298 65.395 1.00 91.06 90 LYS A CA 1
ATOM 692 C C . LYS A 1 90 ? -43.537 0.918 65.006 1.00 91.06 90 LYS A C 1
ATOM 694 O O . LYS A 1 90 ? -42.328 0.767 64.831 1.00 91.06 90 LYS A O 1
ATOM 699 N N . ASN A 1 91 ? -44.417 -0.065 64.816 1.00 84.00 91 ASN A N 1
ATOM 700 C CA . ASN A 1 91 ? -44.033 -1.401 64.357 1.00 84.00 91 ASN A CA 1
ATOM 701 C C . ASN A 1 91 ? -43.542 -1.396 62.898 1.00 84.00 91 ASN A C 1
ATOM 703 O O . ASN A 1 91 ? -42.554 -2.062 62.593 1.00 84.00 91 ASN A O 1
ATOM 707 N N . GLN A 1 92 ? -44.169 -0.608 62.014 1.00 85.62 92 GLN A N 1
ATOM 708 C CA . GLN A 1 92 ? -43.716 -0.436 60.625 1.00 85.62 92 GLN A CA 1
ATOM 709 C C . GLN A 1 92 ? -42.346 0.257 60.537 1.00 85.62 92 GLN A C 1
ATOM 711 O O . GLN A 1 92 ? -41.471 -0.186 59.799 1.00 85.62 92 GLN A O 1
ATOM 716 N N . VAL A 1 93 ? -42.117 1.315 61.322 1.00 81.19 93 VAL A N 1
ATOM 717 C CA . VAL A 1 93 ? -40.810 1.994 61.383 1.00 81.19 93 VAL A CA 1
ATOM 718 C C . VAL A 1 93 ? -39.723 1.030 61.861 1.00 81.19 93 VAL A C 1
ATOM 720 O O . VAL A 1 93 ? -38.649 0.973 61.262 1.00 81.19 93 VAL A O 1
ATOM 723 N N . LYS A 1 94 ? -40.012 0.223 62.890 1.00 81.06 94 LYS A N 1
ATOM 724 C CA . LYS A 1 94 ? -39.071 -0.777 63.403 1.00 81.06 94 LYS A CA 1
ATOM 725 C C . LYS A 1 94 ? -38.716 -1.836 62.348 1.00 81.06 94 LYS A C 1
ATOM 727 O O . LYS A 1 94 ? -37.534 -2.115 62.161 1.00 81.06 94 LYS A O 1
ATOM 732 N N . SER A 1 95 ? -39.697 -2.369 61.611 1.00 74.00 95 SER A N 1
ATOM 733 C CA . SER A 1 95 ? -39.434 -3.380 60.573 1.00 74.00 95 SER A CA 1
ATOM 734 C C . SER A 1 95 ? -38.610 -2.835 59.398 1.00 74.00 95 SER A C 1
ATOM 736 O O . SER A 1 95 ? -37.719 -3.524 58.899 1.00 74.00 95 SER A O 1
ATOM 738 N N . LEU A 1 96 ? -38.834 -1.579 58.996 1.00 71.25 96 LEU A N 1
ATOM 739 C CA . LEU A 1 96 ? -38.032 -0.909 57.965 1.00 71.25 96 LEU A CA 1
ATOM 740 C C . LEU A 1 96 ? -36.592 -0.635 58.432 1.00 71.25 96 LEU A C 1
ATOM 742 O O . LEU A 1 96 ? -35.650 -0.785 57.652 1.00 71.25 96 LEU A O 1
ATOM 746 N N . GLN A 1 97 ? -36.408 -0.273 59.704 1.00 66.06 97 GLN A N 1
ATOM 747 C CA . GLN A 1 97 ? -35.091 -0.010 60.285 1.00 66.06 97 GLN A CA 1
ATOM 748 C C . GLN A 1 97 ? -34.255 -1.292 60.453 1.00 66.06 97 GLN A C 1
ATOM 750 O O . GLN A 1 97 ? -33.043 -1.265 60.238 1.00 66.06 97 GLN A O 1
ATOM 755 N N . GLU A 1 98 ? -34.892 -2.420 60.775 1.00 59.03 98 GLU A N 1
ATOM 756 C CA . GLU A 1 98 ? -34.238 -3.733 60.869 1.00 59.03 98 GLU A CA 1
ATOM 757 C C . GLU A 1 98 ? -33.936 -4.335 59.478 1.00 59.03 98 GLU A C 1
ATOM 759 O O . GLU A 1 98 ? -32.888 -4.954 59.290 1.00 59.03 98 GLU A O 1
ATOM 764 N N . GLY A 1 99 ? -34.784 -4.091 58.469 1.00 56.62 99 GLY A N 1
ATOM 765 C CA . GLY A 1 99 ? -34.600 -4.610 57.105 1.00 56.62 99 GLY A CA 1
ATOM 766 C C . GLY A 1 99 ? -33.554 -3.889 56.233 1.00 56.62 99 GLY A C 1
ATOM 767 O O . GLY A 1 99 ? -33.045 -4.477 55.280 1.00 56.62 99 GLY A O 1
ATOM 768 N N . GLY A 1 100 ? -33.210 -2.629 56.525 1.00 55.44 100 GLY A N 1
ATOM 769 C CA . GLY A 1 100 ? -32.443 -1.771 55.601 1.00 55.44 100 GLY A CA 1
ATOM 770 C C . GLY A 1 100 ? -30.905 -1.836 55.665 1.00 55.44 100 GLY A C 1
ATOM 771 O O . GLY A 1 100 ? -30.242 -1.184 54.860 1.00 55.44 100 GLY A O 1
ATOM 772 N N . SER A 1 101 ? -30.309 -2.557 56.622 1.00 59.94 101 SER A N 1
ATOM 773 C CA . SER A 1 101 ? -28.924 -2.277 57.064 1.00 59.94 101 SER A CA 1
ATOM 774 C C . SER A 1 101 ? -27.800 -3.087 56.386 1.00 59.94 101 SER A C 1
ATOM 776 O O . SER A 1 101 ? -26.686 -2.581 56.237 1.00 59.94 101 SER A O 1
ATOM 778 N N . LEU A 1 102 ? -28.044 -4.341 55.978 1.00 58.75 102 LEU A N 1
ATOM 779 C CA . LEU A 1 102 ? -26.958 -5.278 55.621 1.00 58.75 102 LEU A CA 1
ATOM 780 C C . LEU A 1 102 ? -26.678 -5.393 54.111 1.00 58.75 102 LEU A C 1
ATOM 782 O O . LEU A 1 102 ? -25.531 -5.227 53.695 1.00 58.75 102 LEU A O 1
ATOM 786 N N . ASP A 1 103 ? -27.700 -5.624 53.281 1.00 60.44 103 ASP A N 1
ATOM 787 C CA . ASP A 1 103 ? -27.532 -5.843 51.830 1.00 60.44 103 ASP A CA 1
ATOM 788 C C . ASP A 1 103 ? -26.966 -4.605 51.104 1.00 60.44 103 ASP A C 1
ATOM 790 O O . ASP A 1 103 ? -26.012 -4.704 50.328 1.00 60.44 103 ASP A O 1
ATOM 794 N N . ALA A 1 104 ? -27.478 -3.413 51.429 1.00 61.78 104 ALA A N 1
ATOM 795 C CA . ALA A 1 104 ? -26.984 -2.155 50.871 1.00 61.78 104 ALA A CA 1
ATOM 796 C C . ALA A 1 104 ? -25.514 -1.888 51.242 1.00 61.78 104 ALA A C 1
ATOM 798 O O . ALA A 1 104 ? -24.731 -1.432 50.410 1.00 61.78 104 ALA A O 1
ATOM 799 N N . LYS A 1 105 ? -25.117 -2.210 52.480 1.00 61.81 105 LYS A N 1
ATOM 800 C CA . LYS A 1 105 ? -23.768 -1.952 53.003 1.00 61.81 105 LYS A CA 1
ATOM 801 C C . LYS A 1 105 ? -22.730 -2.902 52.401 1.00 61.81 105 LYS A C 1
ATOM 803 O O . LYS A 1 105 ? -21.629 -2.465 52.078 1.00 61.81 105 LYS A O 1
ATOM 808 N N . TYR A 1 106 ? -23.099 -4.166 52.176 1.00 64.19 106 TYR A N 1
ATOM 809 C CA . TYR A 1 106 ? -22.251 -5.143 51.488 1.00 64.19 106 TYR A CA 1
ATOM 810 C C . TYR A 1 106 ? -22.014 -4.756 50.018 1.00 64.19 106 TYR A C 1
ATOM 812 O O . TYR A 1 106 ? -20.870 -4.706 49.568 1.00 64.19 106 TYR A O 1
ATOM 820 N N . LYS A 1 107 ? -23.075 -4.371 49.293 1.00 72.31 107 LYS A N 1
ATOM 821 C CA . LYS A 1 107 ? -22.980 -3.877 47.905 1.00 72.31 107 LYS A CA 1
ATOM 822 C C . LYS A 1 107 ? -22.137 -2.605 47.780 1.00 72.31 107 LYS A C 1
ATOM 824 O O . LYS A 1 107 ? -21.428 -2.441 46.790 1.00 72.31 107 LYS A O 1
ATOM 829 N N . LEU A 1 108 ? -22.170 -1.727 48.785 1.00 72.69 108 LEU A N 1
ATOM 830 C CA . LEU A 1 108 ? -21.350 -0.511 48.826 1.00 72.69 108 LEU A CA 1
ATOM 831 C C . LEU A 1 108 ? -19.855 -0.847 48.987 1.00 72.69 108 LEU A C 1
ATOM 833 O O . LEU A 1 108 ? -19.033 -0.299 48.258 1.00 72.69 108 LEU A O 1
ATOM 837 N N . VAL A 1 109 ? -19.503 -1.801 49.859 1.00 73.94 109 VAL A N 1
ATOM 838 C CA . VAL A 1 109 ? -18.116 -2.293 50.006 1.00 73.94 109 VAL A CA 1
ATOM 839 C C . VAL A 1 109 ? -17.629 -3.017 48.744 1.00 73.94 109 VAL A C 1
ATOM 841 O O . VAL A 1 109 ? -16.495 -2.823 48.317 1.00 73.94 109 VAL A O 1
ATOM 844 N N . GLU A 1 110 ? -18.480 -3.808 48.089 1.00 79.31 110 GLU A N 1
ATOM 845 C CA . GLU A 1 110 ? -18.120 -4.439 46.814 1.00 79.31 110 GLU A CA 1
ATOM 846 C C . GLU A 1 110 ? -17.882 -3.391 45.707 1.00 79.31 110 GLU A C 1
ATOM 848 O O . GLU A 1 110 ? -16.949 -3.514 44.908 1.00 79.31 110 GLU A O 1
ATOM 853 N N . ALA A 1 111 ? -18.683 -2.320 45.679 1.00 74.12 111 ALA A N 1
ATOM 854 C CA . ALA A 1 111 ? -18.505 -1.211 44.748 1.00 74.12 111 ALA A CA 1
ATOM 855 C C . ALA A 1 111 ? -17.205 -0.424 44.998 1.00 74.12 111 ALA A C 1
ATOM 857 O O . ALA A 1 111 ? -16.538 -0.066 44.027 1.00 74.12 111 ALA A O 1
ATOM 858 N N . THR A 1 112 ? -16.797 -0.190 46.254 1.00 73.25 112 THR A N 1
ATOM 859 C CA . THR A 1 112 ? -15.526 0.502 46.548 1.00 73.25 112 THR A CA 1
ATOM 860 C C . THR A 1 112 ? -14.304 -0.353 46.220 1.00 73.25 112 THR A C 1
ATOM 862 O O . THR A 1 112 ? -13.335 0.177 45.679 1.00 73.25 112 THR A O 1
ATOM 865 N N . VAL A 1 113 ? -14.351 -1.672 46.449 1.00 85.94 113 VAL A N 1
ATOM 866 C CA . VAL A 1 113 ? -13.277 -2.591 46.026 1.00 85.94 113 VAL A CA 1
ATOM 867 C C . VAL A 1 113 ? -13.148 -2.609 44.500 1.00 85.94 113 VAL A C 1
ATOM 869 O O . VAL A 1 113 ? -12.054 -2.394 43.979 1.00 85.94 113 VAL A O 1
ATOM 872 N N . ARG A 1 114 ? -14.264 -2.760 43.766 1.00 86.69 114 ARG A N 1
ATOM 873 C CA . ARG A 1 114 ? -14.262 -2.679 42.292 1.00 86.69 114 ARG A CA 1
ATOM 874 C C . ARG A 1 114 ? -13.751 -1.329 41.782 1.00 86.69 114 ARG A C 1
ATOM 876 O O . ARG A 1 114 ? -13.026 -1.305 40.793 1.00 86.69 114 ARG A O 1
ATOM 883 N N . ALA A 1 115 ? -14.103 -0.222 42.439 1.00 81.88 115 ALA A N 1
ATOM 884 C CA . ALA A 1 115 ? -13.609 1.105 42.077 1.00 81.88 115 ALA A CA 1
ATOM 885 C C . ALA A 1 115 ? -12.083 1.207 42.240 1.00 81.88 115 ALA A C 1
ATOM 887 O O . ALA A 1 115 ? -11.413 1.640 41.307 1.00 81.88 115 ALA A O 1
ATOM 888 N N . GLY A 1 116 ? -11.525 0.730 43.359 1.00 88.50 116 GLY A N 1
ATOM 889 C CA . GLY A 1 116 ? -10.076 0.723 43.587 1.00 88.50 116 GLY A CA 1
ATOM 890 C C . GLY A 1 116 ? -9.301 -0.203 42.639 1.00 88.50 116 GLY A C 1
ATOM 891 O O . GLY A 1 116 ? -8.173 0.102 42.257 1.00 88.50 116 GLY A O 1
ATOM 892 N N . ASP A 1 117 ? -9.889 -1.321 42.207 1.00 89.50 117 ASP A N 1
ATOM 893 C CA . ASP A 1 117 ? -9.264 -2.193 41.203 1.00 89.50 117 ASP A CA 1
ATOM 894 C C . ASP A 1 117 ? -9.347 -1.616 39.781 1.00 89.50 117 ASP A C 1
ATOM 896 O O . ASP A 1 117 ? -8.396 -1.759 39.009 1.00 89.50 117 ASP A O 1
ATOM 900 N N . LEU A 1 118 ? -10.426 -0.902 39.442 1.00 91.38 118 LEU A N 1
ATOM 901 C CA . LEU A 1 118 ? -10.513 -0.119 38.205 1.00 91.38 118 LEU A CA 1
ATOM 902 C C . LEU A 1 118 ? -9.525 1.059 38.211 1.00 91.38 118 LEU A C 1
ATOM 904 O O . LEU A 1 118 ? -8.882 1.313 37.196 1.00 91.38 118 LEU A O 1
ATOM 908 N N . GLU A 1 119 ? -9.340 1.734 39.345 1.00 91.31 119 GLU A N 1
ATOM 909 C CA . GLU A 1 119 ? -8.371 2.825 39.509 1.00 91.31 119 GLU A CA 1
ATOM 910 C C . GLU A 1 119 ? -6.930 2.341 39.266 1.00 91.31 119 GLU A C 1
ATOM 912 O O . GLU A 1 119 ? -6.214 2.922 38.449 1.00 91.31 119 GLU A O 1
ATOM 917 N N . LYS A 1 120 ? -6.536 1.193 39.840 1.00 95.06 120 LYS A N 1
ATOM 918 C CA . LYS A 1 120 ? -5.238 0.546 39.548 1.00 95.06 120 LYS A CA 1
ATOM 919 C C . LYS A 1 120 ? -5.063 0.210 38.062 1.00 95.06 120 LYS A C 1
ATOM 921 O O . LYS A 1 120 ? -3.958 0.340 37.532 1.00 95.06 120 LYS A O 1
ATOM 926 N N . GLN A 1 121 ? -6.125 -0.234 37.382 1.00 92.31 121 GLN A N 1
ATOM 927 C CA . GLN A 1 121 ? -6.082 -0.497 35.938 1.00 92.31 121 GLN A CA 1
ATOM 928 C C . GLN A 1 121 ? -5.893 0.798 35.140 1.00 92.31 121 GLN A C 1
ATOM 930 O O . GLN A 1 121 ? -5.056 0.831 34.239 1.00 92.31 121 GLN A O 1
ATOM 935 N N . VAL A 1 122 ? -6.604 1.873 35.495 1.00 90.62 122 VAL A N 1
ATOM 936 C CA . VAL A 1 122 ? -6.450 3.199 34.875 1.00 90.62 122 VAL A CA 1
ATOM 937 C C . VAL A 1 122 ? -5.028 3.733 35.060 1.00 90.62 122 VAL A C 1
ATOM 939 O O . VAL A 1 122 ? -4.421 4.169 34.084 1.00 90.62 122 VAL A O 1
ATOM 942 N N . ASP A 1 123 ? -4.450 3.627 36.257 1.00 93.06 123 ASP A N 1
ATOM 943 C CA . ASP A 1 123 ? -3.068 4.044 36.524 1.00 93.06 123 ASP A CA 1
ATOM 944 C C . ASP A 1 123 ? -2.029 3.216 35.755 1.00 93.06 123 ASP A C 1
ATOM 946 O O . ASP A 1 123 ? -1.036 3.757 35.258 1.00 93.06 123 ASP A O 1
ATOM 950 N N . SER A 1 124 ? -2.253 1.906 35.620 1.00 93.06 124 SER A N 1
ATOM 951 C CA . SER A 1 124 ? -1.407 1.024 34.806 1.00 93.06 124 SER A CA 1
ATOM 952 C C . SER A 1 124 ? -1.462 1.406 33.321 1.00 93.06 124 SER A C 1
ATOM 954 O O . SER A 1 124 ? -0.425 1.610 32.685 1.00 93.06 124 SER A O 1
ATOM 956 N N . LEU A 1 125 ? -2.670 1.601 32.780 1.00 92.88 125 LEU A N 1
ATOM 957 C CA . LEU A 1 125 ? -2.888 2.023 31.393 1.00 92.88 125 LEU A CA 1
ATOM 958 C C . LEU A 1 125 ? -2.320 3.420 31.117 1.00 92.88 125 LEU A C 1
ATOM 960 O O . LEU A 1 125 ? -1.739 3.646 30.057 1.00 92.88 125 LEU A O 1
ATOM 964 N N . LYS A 1 126 ? -2.430 4.347 32.075 1.00 94.62 126 LYS A N 1
ATOM 965 C CA . LYS A 1 126 ? -1.844 5.690 31.991 1.00 94.62 126 LYS A CA 1
ATOM 966 C C . LYS A 1 126 ? -0.317 5.633 31.922 1.00 94.62 126 LYS A C 1
ATOM 968 O O . LYS A 1 126 ? 0.273 6.288 31.065 1.00 94.62 126 LYS A O 1
ATOM 973 N N . LYS A 1 127 ? 0.324 4.804 32.755 1.00 95.25 127 LYS A N 1
ATOM 974 C CA . LYS A 1 127 ? 1.778 4.579 32.699 1.00 95.25 127 LYS A CA 1
ATOM 975 C C . LYS A 1 127 ? 2.206 3.978 31.362 1.00 95.25 127 LYS A C 1
ATOM 977 O O . LYS A 1 127 ? 3.158 4.479 30.769 1.00 95.25 127 LYS A O 1
ATOM 982 N N . GLU A 1 128 ? 1.501 2.970 30.845 1.00 93.75 128 GLU A N 1
ATOM 983 C CA . GLU A 1 128 ? 1.821 2.410 29.523 1.00 93.75 128 GLU A CA 1
ATOM 984 C C . GLU A 1 128 ? 1.620 3.444 28.403 1.00 93.75 128 GLU A C 1
ATOM 986 O O . GLU A 1 128 ? 2.477 3.570 27.533 1.00 93.75 128 GLU A O 1
ATOM 991 N N . LEU A 1 129 ? 0.572 4.272 28.457 1.00 91.19 129 LEU A N 1
ATOM 992 C CA . LEU A 1 129 ? 0.366 5.374 27.510 1.00 91.19 129 LEU A CA 1
ATOM 993 C C . LEU A 1 129 ? 1.520 6.397 27.546 1.00 91.19 129 LEU A C 1
ATOM 995 O O . LEU A 1 129 ? 1.974 6.866 26.497 1.00 91.19 129 LEU A O 1
ATOM 999 N N . GLU A 1 130 ? 2.051 6.710 28.730 1.00 92.75 130 GLU A N 1
ATOM 1000 C CA . GLU A 1 130 ? 3.246 7.548 28.892 1.00 92.75 130 GLU A CA 1
ATOM 1001 C C . GLU A 1 130 ? 4.527 6.882 28.351 1.00 92.75 130 GLU A C 1
ATOM 1003 O O . GLU A 1 130 ? 5.404 7.579 27.832 1.00 92.75 130 GLU A O 1
ATOM 1008 N N . THR A 1 131 ? 4.669 5.549 28.420 1.00 92.06 131 THR A N 1
ATOM 1009 C CA . THR A 1 131 ? 5.816 4.866 27.785 1.00 92.06 131 THR A CA 1
ATOM 1010 C C . THR A 1 131 ? 5.673 4.826 26.262 1.00 92.06 131 THR A C 1
ATOM 1012 O O . THR A 1 131 ? 6.641 5.093 25.546 1.00 92.06 131 THR A O 1
ATOM 1015 N N . GLN A 1 132 ? 4.466 4.571 25.751 1.00 87.25 132 GLN A N 1
ATOM 1016 C CA . GLN A 1 132 ? 4.166 4.518 24.319 1.00 87.25 132 GLN A CA 1
ATOM 1017 C C . GLN A 1 132 ? 4.321 5.884 23.645 1.00 87.25 132 GLN A C 1
ATOM 1019 O O . GLN A 1 132 ? 4.893 5.967 22.560 1.00 87.25 132 GLN A O 1
ATOM 1024 N N . THR A 1 133 ? 3.907 6.975 24.293 1.00 88.00 133 THR A N 1
ATOM 1025 C CA . THR A 1 133 ? 4.127 8.341 23.776 1.00 88.00 133 THR A CA 1
ATOM 1026 C C . THR A 1 133 ? 5.614 8.705 23.709 1.00 88.00 133 THR A C 1
ATOM 1028 O O . THR A 1 133 ? 6.058 9.245 22.694 1.00 88.00 133 THR A O 1
ATOM 1031 N N . LYS A 1 134 ? 6.424 8.324 24.710 1.00 95.25 134 LYS A N 1
ATOM 1032 C CA . LYS A 1 134 ? 7.894 8.473 24.664 1.00 95.25 134 LYS A CA 1
ATOM 1033 C C . LYS A 1 134 ? 8.521 7.641 23.536 1.00 95.25 134 LYS A C 1
ATOM 1035 O O . LYS A 1 134 ? 9.325 8.167 22.767 1.00 95.25 134 LYS A O 1
ATOM 1040 N N . ARG A 1 135 ? 8.120 6.370 23.379 1.00 90.31 135 ARG A N 1
ATOM 1041 C CA . ARG A 1 135 ? 8.554 5.505 22.259 1.00 90.31 135 ARG A CA 1
ATOM 1042 C C . ARG A 1 135 ? 8.183 6.112 20.902 1.00 90.31 135 ARG A C 1
ATOM 1044 O O . ARG A 1 135 ? 9.020 6.133 20.003 1.00 90.31 135 ARG A O 1
ATOM 1051 N N . LYS A 1 136 ? 6.967 6.654 20.767 1.00 90.88 136 LYS A N 1
ATOM 1052 C CA . LYS A 1 136 ? 6.492 7.324 19.550 1.00 90.88 136 LYS A CA 1
ATOM 1053 C C . LYS A 1 136 ? 7.379 8.514 19.175 1.00 90.88 136 LYS A C 1
ATOM 1055 O O . LYS A 1 136 ? 7.809 8.579 18.032 1.00 90.88 136 LYS A O 1
ATOM 1060 N N . ALA A 1 137 ? 7.717 9.392 20.121 1.00 92.56 137 ALA A N 1
ATOM 1061 C CA . ALA A 1 137 ? 8.581 10.548 19.854 1.00 92.56 137 ALA A CA 1
ATOM 1062 C C . ALA A 1 137 ? 9.996 10.140 19.379 1.00 92.56 137 ALA A C 1
ATOM 1064 O O . ALA A 1 137 ? 10.553 10.734 18.451 1.00 92.56 137 ALA A O 1
ATOM 1065 N N . VAL A 1 138 ? 10.568 9.076 19.958 1.00 92.62 138 VAL A N 1
ATOM 1066 C CA . VAL A 1 138 ? 11.848 8.507 19.494 1.00 92.62 138 VAL A CA 1
ATOM 1067 C C . VAL A 1 138 ? 11.722 7.951 18.069 1.00 92.62 138 VAL A C 1
ATOM 1069 O O . VAL A 1 138 ? 12.589 8.202 17.233 1.00 92.62 138 VAL A O 1
ATOM 1072 N N . LEU A 1 139 ? 10.630 7.253 17.749 1.00 86.81 139 LEU A N 1
ATOM 1073 C CA . LEU A 1 139 ? 10.384 6.755 16.392 1.00 86.81 139 LEU A CA 1
ATOM 1074 C C . LEU A 1 139 ? 10.136 7.885 15.378 1.00 86.81 139 LEU A C 1
ATOM 1076 O O . LEU A 1 139 ? 10.684 7.817 14.282 1.00 86.81 139 LEU A O 1
ATOM 1080 N N . GLU A 1 140 ? 9.400 8.941 15.737 1.00 90.56 140 GLU A N 1
ATOM 1081 C CA . GLU A 1 140 ? 9.188 10.130 14.894 1.00 90.56 140 GLU A CA 1
ATOM 1082 C C . GLU A 1 140 ? 10.515 10.844 14.591 1.00 90.56 140 GLU A C 1
ATOM 1084 O O . GLU A 1 140 ? 10.819 11.116 13.432 1.00 90.56 140 GLU A O 1
ATOM 1089 N N . SER A 1 141 ? 11.372 11.072 15.593 1.00 90.38 141 SER A N 1
ATOM 1090 C CA . SER A 1 141 ? 12.699 11.671 15.357 1.00 90.38 141 SER A CA 1
ATOM 1091 C C . SER A 1 141 ? 13.603 10.803 14.464 1.00 90.38 141 SER A C 1
ATOM 1093 O O . SER A 1 141 ? 14.296 11.334 13.590 1.00 90.38 141 SER A O 1
ATOM 1095 N N . ARG A 1 142 ? 13.551 9.469 14.607 1.00 89.31 142 ARG A N 1
ATOM 1096 C CA . ARG A 1 142 ? 14.261 8.529 13.723 1.00 89.31 142 ARG A CA 1
ATOM 1097 C C . ARG A 1 142 ? 13.695 8.537 12.299 1.00 89.31 142 ARG A C 1
ATOM 1099 O O . ARG A 1 142 ? 14.478 8.494 11.351 1.00 89.31 142 ARG A O 1
ATOM 1106 N N . ALA A 1 143 ? 12.374 8.618 12.146 1.00 87.44 143 ALA A N 1
ATOM 1107 C CA . ALA A 1 143 ? 11.703 8.719 10.852 1.00 87.44 143 ALA A CA 1
ATOM 1108 C C . ALA A 1 143 ? 12.093 10.015 10.126 1.00 87.44 143 ALA A C 1
ATOM 1110 O O . ALA A 1 143 ? 12.551 9.950 8.990 1.00 87.44 143 ALA A O 1
ATOM 1111 N N . ASN A 1 144 ? 12.058 11.159 10.815 1.00 91.50 144 ASN A N 1
ATOM 1112 C CA . ASN A 1 144 ? 12.471 12.456 10.268 1.00 91.50 144 ASN A CA 1
ATOM 1113 C C . ASN A 1 144 ? 13.946 12.458 9.812 1.00 91.50 144 ASN A C 1
ATOM 1115 O O . ASN A 1 144 ? 14.302 13.088 8.816 1.00 91.50 144 ASN A O 1
ATOM 1119 N N . LEU A 1 145 ? 14.831 11.748 10.525 1.00 94.00 145 LEU A N 1
ATOM 1120 C CA . LEU A 1 145 ? 16.233 11.589 10.122 1.00 94.00 145 LEU A CA 1
ATOM 1121 C C . LEU A 1 145 ? 16.392 10.663 8.904 1.00 94.00 145 LEU A C 1
ATOM 1123 O O . LEU A 1 145 ? 17.235 10.926 8.046 1.00 94.00 145 LEU A O 1
ATOM 1127 N N . ALA A 1 146 ? 15.591 9.599 8.808 1.00 82.06 146 ALA A N 1
ATOM 1128 C CA . ALA A 1 146 ? 15.562 8.731 7.633 1.00 82.06 146 ALA A CA 1
ATOM 1129 C C . ALA A 1 146 ? 15.009 9.465 6.398 1.00 82.06 146 ALA A C 1
ATOM 1131 O O . ALA A 1 146 ? 15.594 9.367 5.323 1.00 82.06 146 ALA A O 1
ATOM 1132 N N . GLU A 1 147 ? 13.954 10.266 6.559 1.00 86.12 147 GLU A N 1
ATOM 1133 C CA . GLU A 1 147 ? 13.362 11.080 5.495 1.00 86.12 147 GLU A CA 1
ATOM 1134 C C . GLU A 1 147 ? 14.366 12.093 4.926 1.00 86.12 147 GLU A C 1
ATOM 1136 O O . GLU A 1 147 ? 14.557 12.150 3.712 1.00 86.12 147 GLU A O 1
ATOM 1141 N N . LYS A 1 148 ? 15.112 12.807 5.784 1.00 92.38 148 LYS A N 1
ATOM 1142 C CA . LYS A 1 148 ? 16.200 13.701 5.341 1.00 92.38 148 LYS A CA 1
ATOM 1143 C C . LYS A 1 148 ? 17.282 12.971 4.536 1.00 92.38 148 LYS A C 1
ATOM 1145 O O . LYS A 1 148 ? 17.769 13.509 3.545 1.00 92.38 148 LYS A O 1
ATOM 1150 N N . LYS A 1 149 ? 17.647 11.741 4.926 1.00 91.56 149 LYS A N 1
ATOM 1151 C CA . LYS A 1 149 ? 18.595 10.911 4.156 1.00 91.56 149 LYS A CA 1
ATOM 1152 C C . LYS A 1 149 ? 18.018 10.488 2.803 1.00 91.56 149 LYS A C 1
ATOM 1154 O O . LYS A 1 149 ? 18.745 10.492 1.817 1.00 91.56 149 LYS A O 1
ATOM 1159 N N . ILE A 1 150 ? 16.728 10.157 2.739 1.00 85.75 150 ILE A N 1
ATOM 1160 C CA . ILE A 1 150 ? 16.042 9.831 1.480 1.00 85.75 150 ILE A CA 1
ATOM 1161 C C . ILE A 1 150 ? 16.008 11.053 0.552 1.00 85.75 150 ILE A C 1
ATOM 1163 O O . ILE A 1 150 ? 16.291 10.907 -0.632 1.00 85.75 150 ILE A O 1
ATOM 1167 N N . GLN A 1 151 ? 15.744 12.256 1.072 1.00 88.75 151 GLN A N 1
ATOM 1168 C CA . GLN A 1 151 ? 15.760 13.498 0.287 1.00 88.75 151 GLN A CA 1
ATOM 1169 C C . GLN A 1 151 ? 17.155 13.811 -0.292 1.00 88.75 151 GLN A C 1
ATOM 1171 O O . GLN A 1 151 ? 17.267 14.096 -1.483 1.00 88.75 151 GLN A O 1
ATOM 1176 N N . ASP A 1 152 ? 18.226 13.680 0.500 1.00 89.31 152 ASP A N 1
ATOM 1177 C CA . ASP A 1 152 ? 19.615 13.834 0.026 1.00 89.31 152 ASP A CA 1
ATOM 1178 C C . ASP A 1 152 ? 19.988 12.799 -1.055 1.00 89.31 152 ASP A C 1
ATOM 1180 O O . ASP A 1 152 ? 20.543 13.152 -2.100 1.00 89.31 152 ASP A O 1
ATOM 1184 N N . LEU A 1 153 ? 19.626 11.525 -0.858 1.00 85.94 153 LEU A N 1
ATOM 1185 C CA . LEU A 1 153 ? 19.829 10.480 -1.867 1.00 85.94 153 LEU A CA 1
ATOM 1186 C C . LEU A 1 153 ? 19.015 10.741 -3.145 1.00 85.94 153 LEU A C 1
ATOM 1188 O O . LEU A 1 153 ? 19.523 10.507 -4.241 1.00 85.94 153 LEU A O 1
ATOM 1192 N N . ASN A 1 154 ? 17.796 11.271 -3.028 1.00 83.81 154 ASN A N 1
ATOM 1193 C CA . ASN A 1 154 ? 16.952 11.601 -4.174 1.00 83.81 154 ASN A CA 1
ATOM 1194 C C . ASN A 1 154 ? 17.533 12.766 -4.996 1.00 83.81 154 ASN A C 1
ATOM 1196 O O . ASN A 1 154 ? 17.626 12.662 -6.215 1.00 83.81 154 ASN A O 1
ATOM 1200 N N . HIS A 1 155 ? 18.032 13.826 -4.349 1.00 90.75 155 HIS A N 1
ATOM 1201 C CA . HIS A 1 155 ? 18.742 14.908 -5.045 1.00 90.75 155 HIS A CA 1
ATOM 1202 C C . HIS A 1 155 ? 20.039 14.436 -5.721 1.00 90.75 155 HIS A C 1
ATOM 1204 O O . HIS A 1 155 ? 20.405 14.935 -6.789 1.00 90.75 155 HIS A O 1
ATOM 1210 N N . LYS A 1 156 ? 20.749 13.462 -5.139 1.00 91.50 156 LYS A N 1
ATOM 1211 C CA . LYS A 1 156 ? 21.914 12.832 -5.786 1.00 91.50 156 LYS A CA 1
ATOM 1212 C C . LYS A 1 156 ? 21.503 12.017 -7.013 1.00 91.50 156 LYS A C 1
ATOM 1214 O O . LYS A 1 156 ? 22.144 12.143 -8.055 1.00 91.50 156 LYS A O 1
ATOM 1219 N N . LEU A 1 157 ? 20.420 11.246 -6.917 1.00 83.19 157 LEU A N 1
ATOM 1220 C CA . LEU A 1 157 ? 19.867 10.473 -8.031 1.00 83.19 157 LEU A CA 1
ATOM 1221 C C . LEU A 1 157 ? 19.417 11.377 -9.190 1.00 83.19 157 LEU A C 1
ATOM 1223 O O . LEU A 1 157 ? 19.789 11.126 -10.332 1.00 83.19 157 LEU A O 1
ATOM 1227 N N . GLU A 1 158 ? 18.698 12.460 -8.897 1.00 87.19 158 GLU A N 1
ATOM 1228 C CA . GLU A 1 158 ? 18.244 13.448 -9.884 1.00 87.19 158 GLU A CA 1
ATOM 1229 C C . GLU A 1 158 ? 19.425 14.114 -10.617 1.00 87.19 158 GLU A C 1
ATOM 1231 O O . GLU A 1 158 ? 19.433 14.216 -11.847 1.00 87.19 158 GLU A O 1
ATOM 1236 N N . ASN A 1 159 ? 20.482 14.487 -9.885 1.00 88.06 159 ASN A N 1
ATOM 1237 C CA . ASN A 1 159 ? 21.708 15.020 -10.481 1.00 88.06 159 ASN A CA 1
ATOM 1238 C C . ASN A 1 159 ? 22.408 14.004 -11.400 1.00 88.06 159 ASN A C 1
ATOM 1240 O O . ASN A 1 159 ? 22.823 14.373 -12.501 1.00 88.06 159 ASN A O 1
ATOM 1244 N N . LEU A 1 160 ? 22.516 12.736 -10.985 1.00 84.88 160 LEU A N 1
ATOM 1245 C CA . LEU A 1 160 ? 23.085 11.666 -11.813 1.00 84.88 160 LEU A CA 1
ATOM 1246 C C . LEU A 1 160 ? 22.235 11.399 -13.063 1.00 84.88 160 LEU A C 1
ATOM 1248 O O . LEU A 1 160 ? 22.784 11.237 -14.152 1.00 84.88 160 LEU A O 1
ATOM 1252 N N . GLN A 1 161 ? 20.907 11.418 -12.937 1.00 75.69 161 GLN A N 1
ATOM 1253 C CA . GLN A 1 161 ? 19.983 11.250 -14.056 1.00 75.69 161 GLN A CA 1
ATOM 1254 C C . GLN A 1 161 ? 20.125 12.390 -15.077 1.00 75.69 161 GLN A C 1
ATOM 1256 O O . GLN A 1 161 ? 20.198 12.128 -16.278 1.00 75.69 161 GLN A O 1
ATOM 1261 N N . ARG A 1 162 ? 20.263 13.642 -14.618 1.00 89.75 162 ARG A N 1
ATOM 1262 C CA . ARG A 1 162 ? 20.552 14.797 -15.485 1.00 89.75 162 ARG A CA 1
ATOM 1263 C C . ARG A 1 162 ? 21.888 14.647 -16.223 1.00 89.75 162 ARG A C 1
ATOM 1265 O O . ARG A 1 162 ? 21.944 14.892 -17.425 1.00 89.75 162 ARG A O 1
ATOM 1272 N N . ILE A 1 163 ? 22.948 14.219 -15.528 1.00 85.50 163 ILE A N 1
ATOM 1273 C CA . ILE A 1 163 ? 24.270 13.978 -16.136 1.00 85.50 163 ILE A CA 1
ATOM 1274 C C . ILE A 1 163 ? 24.194 12.864 -17.190 1.00 85.50 163 ILE A C 1
ATOM 1276 O O . ILE A 1 163 ? 24.762 13.012 -18.269 1.00 85.50 163 ILE A O 1
ATOM 1280 N N . ASN A 1 164 ? 23.461 11.782 -16.917 1.00 81.38 164 ASN A N 1
ATOM 1281 C CA . ASN A 1 164 ? 23.281 10.674 -17.855 1.00 81.38 164 ASN A CA 1
ATOM 1282 C C . ASN A 1 164 ? 22.549 11.115 -19.138 1.00 81.38 164 ASN A C 1
ATOM 1284 O O . ASN A 1 164 ? 22.999 10.797 -20.238 1.00 81.38 164 ASN A O 1
ATOM 1288 N N . VAL A 1 165 ? 21.475 11.906 -19.013 1.00 88.94 165 VAL A N 1
ATOM 1289 C CA . VAL A 1 165 ? 20.755 12.472 -20.169 1.00 88.94 165 VAL A CA 1
ATOM 1290 C C . VAL A 1 165 ? 21.665 13.381 -21.001 1.00 88.94 165 VAL A C 1
ATOM 1292 O O . VAL A 1 165 ? 21.682 13.262 -22.225 1.00 88.94 165 VAL A O 1
ATOM 1295 N N . GLU A 1 166 ? 22.471 14.233 -20.363 1.00 88.44 166 GLU A N 1
ATOM 1296 C CA . GLU A 1 166 ? 23.434 15.086 -21.071 1.00 88.44 166 GLU A CA 1
ATOM 1297 C C . GLU A 1 166 ? 24.512 14.261 -21.795 1.00 88.44 166 GLU A C 1
ATOM 1299 O O . GLU A 1 166 ? 24.796 14.495 -22.970 1.00 88.44 166 GLU A O 1
ATOM 1304 N N . GLN A 1 167 ? 25.066 13.233 -21.144 1.00 82.19 167 GLN A N 1
ATOM 1305 C CA . GLN A 1 167 ? 26.009 12.304 -21.774 1.00 82.19 167 GLN A CA 1
ATOM 1306 C C . GLN A 1 167 ? 25.383 11.582 -22.976 1.00 82.19 167 GLN A C 1
ATOM 1308 O O . GLN A 1 167 ? 26.004 11.524 -24.036 1.00 82.19 167 GLN A O 1
ATOM 1313 N N . LYS A 1 168 ? 24.138 11.102 -22.859 1.00 85.50 168 LYS A N 1
ATOM 1314 C CA . LYS A 1 168 ? 23.405 10.469 -23.964 1.00 85.50 168 LYS A CA 1
ATOM 1315 C C . LYS A 1 168 ? 23.194 11.431 -25.137 1.00 85.50 168 LYS A C 1
ATOM 1317 O O . LYS A 1 168 ? 23.425 11.049 -26.280 1.00 85.50 168 LYS A O 1
ATOM 1322 N N . ASN A 1 169 ? 22.821 12.682 -24.869 1.00 89.75 169 ASN A N 1
ATOM 1323 C CA . ASN A 1 169 ? 22.657 13.706 -25.904 1.00 89.75 169 ASN A CA 1
ATOM 1324 C C . ASN A 1 169 ? 23.980 14.031 -26.614 1.00 89.75 169 ASN A C 1
ATOM 1326 O O . ASN A 1 169 ? 23.991 14.248 -27.825 1.00 89.75 169 ASN A O 1
ATOM 1330 N N . ARG A 1 170 ? 25.103 14.048 -25.885 1.00 88.00 170 ARG A N 1
ATOM 1331 C CA . ARG A 1 170 ? 26.439 14.219 -26.477 1.00 88.00 170 ARG A CA 1
ATOM 1332 C C . ARG A 1 170 ? 26.826 13.037 -27.368 1.00 88.00 170 ARG A C 1
ATOM 1334 O O . ARG A 1 170 ? 27.312 13.280 -28.467 1.00 88.00 170 ARG A O 1
ATOM 1341 N N . ILE A 1 171 ? 26.553 11.803 -26.935 1.00 80.69 171 ILE A N 1
ATOM 1342 C CA . ILE A 1 171 ? 26.795 10.584 -27.726 1.00 80.69 171 ILE A CA 1
ATOM 1343 C C . ILE A 1 171 ? 25.983 10.613 -29.029 1.00 80.69 171 ILE A C 1
ATOM 1345 O O . ILE A 1 171 ? 26.567 10.463 -30.097 1.00 80.69 171 ILE A O 1
ATOM 1349 N N . LEU A 1 172 ? 24.680 10.912 -28.965 1.00 88.00 172 LEU A N 1
ATOM 1350 C CA . LEU A 1 172 ? 23.817 11.007 -30.153 1.00 88.00 172 LEU A CA 1
ATOM 1351 C C . LEU A 1 172 ? 24.296 12.077 -31.151 1.00 88.00 172 LEU A C 1
ATOM 1353 O O . LEU A 1 172 ? 24.264 11.861 -32.359 1.00 88.00 172 LEU A O 1
ATOM 1357 N N . LYS A 1 173 ? 24.793 13.225 -30.665 1.00 90.25 173 LYS A N 1
ATOM 1358 C CA . LYS A 1 173 ? 25.391 14.258 -31.530 1.00 90.25 173 LYS A CA 1
ATOM 1359 C C . LYS A 1 173 ? 26.658 13.762 -32.233 1.00 90.25 173 LYS A C 1
ATOM 1361 O O . LYS A 1 173 ? 26.835 14.051 -33.412 1.00 90.25 173 LYS A O 1
ATOM 1366 N N . THR A 1 174 ? 27.528 13.028 -31.535 1.00 86.75 174 THR A N 1
ATOM 1367 C CA . THR A 1 174 ? 28.729 12.443 -32.155 1.00 86.75 174 THR A CA 1
ATOM 1368 C C . THR A 1 174 ? 28.398 11.301 -33.114 1.00 86.75 174 THR A C 1
ATOM 1370 O O . THR A 1 174 ? 29.035 11.193 -34.153 1.00 86.75 174 THR A O 1
ATOM 1373 N N . GLU A 1 175 ? 27.376 10.498 -32.815 1.00 84.44 175 GLU A N 1
ATOM 1374 C CA . GLU A 1 175 ? 26.901 9.403 -33.668 1.00 84.44 175 GLU A CA 1
ATOM 1375 C C . GLU A 1 175 ? 26.353 9.932 -35.003 1.00 84.44 175 GLU A C 1
ATOM 1377 O O . GLU A 1 175 ? 26.777 9.472 -36.060 1.00 84.44 175 GLU A O 1
ATOM 1382 N N . HIS A 1 176 ? 25.519 10.978 -34.976 1.00 90.38 176 HIS A N 1
ATOM 1383 C CA . HIS A 1 176 ? 25.063 11.643 -36.201 1.00 90.38 176 HIS A CA 1
ATOM 1384 C C . HIS A 1 176 ? 26.202 12.287 -37.003 1.00 90.38 176 HIS A C 1
ATOM 1386 O O . HIS A 1 176 ? 26.199 12.205 -38.227 1.00 90.38 176 HIS A O 1
ATOM 1392 N N . ALA A 1 177 ? 27.190 12.905 -36.346 1.00 84.31 177 ALA A N 1
ATOM 1393 C CA . ALA A 1 177 ? 28.344 13.475 -37.047 1.00 84.31 177 ALA A CA 1
ATOM 1394 C C . ALA A 1 177 ? 29.184 12.399 -37.763 1.00 84.31 177 ALA A C 1
ATOM 1396 O O . ALA A 1 177 ? 29.685 12.643 -38.858 1.00 84.31 177 ALA A O 1
ATOM 1397 N N . ILE A 1 178 ? 29.301 11.204 -37.171 1.00 81.31 178 ILE A N 1
ATOM 1398 C CA . ILE A 1 178 ? 29.959 10.049 -37.797 1.00 81.31 178 ILE A CA 1
ATOM 1399 C C . ILE A 1 178 ? 29.129 9.535 -38.980 1.00 81.31 178 ILE A C 1
ATOM 1401 O O . ILE A 1 178 ? 29.689 9.363 -40.056 1.00 81.31 178 ILE A O 1
ATOM 1405 N N . GLN A 1 179 ? 27.809 9.372 -38.827 1.00 85.19 179 GLN A N 1
ATOM 1406 C CA . GLN A 1 179 ? 26.922 8.939 -39.920 1.00 85.19 179 GLN A CA 1
ATOM 1407 C C . GLN A 1 179 ? 26.997 9.868 -41.139 1.00 85.19 179 GLN A C 1
ATOM 1409 O O . GLN A 1 179 ? 27.137 9.387 -42.258 1.00 85.19 179 GLN A O 1
ATOM 1414 N N . VAL A 1 180 ? 26.979 11.191 -40.936 1.00 90.44 180 VAL A N 1
ATOM 1415 C CA . VAL A 1 180 ? 27.123 12.162 -42.037 1.00 90.44 180 VAL A CA 1
ATOM 1416 C C . VAL A 1 180 ? 28.475 12.003 -42.742 1.00 90.44 180 VAL A C 1
ATOM 1418 O O . VAL A 1 180 ? 28.520 11.966 -43.968 1.00 90.44 180 VAL A O 1
ATOM 1421 N N . ALA A 1 181 ? 29.571 11.834 -41.996 1.00 81.50 181 ALA A N 1
ATOM 1422 C CA . ALA A 1 181 ? 30.891 11.600 -42.587 1.00 81.50 181 ALA A CA 1
ATOM 1423 C C . ALA A 1 181 ? 30.986 10.248 -43.333 1.00 81.50 181 ALA A C 1
ATOM 1425 O O . ALA A 1 181 ? 31.669 10.146 -44.354 1.00 81.50 181 ALA A O 1
ATOM 1426 N N . GLU A 1 182 ? 30.292 9.209 -42.856 1.00 76.31 182 GLU A N 1
ATOM 1427 C CA . GLU A 1 182 ? 30.177 7.920 -43.548 1.00 76.31 182 GLU A CA 1
ATOM 1428 C C . GLU A 1 182 ? 29.373 8.045 -44.852 1.00 76.31 182 GLU A C 1
ATOM 1430 O O . GLU A 1 182 ? 29.815 7.535 -45.884 1.00 76.31 182 GLU A O 1
ATOM 1435 N N . GLU A 1 183 ? 28.246 8.762 -44.840 1.00 88.19 183 GLU A N 1
ATOM 1436 C CA . GLU A 1 183 ? 27.427 9.048 -46.026 1.00 88.19 183 GLU A CA 1
ATOM 1437 C C . GLU A 1 183 ? 28.194 9.877 -47.068 1.00 88.19 183 GLU A C 1
ATOM 1439 O O . GLU A 1 183 ? 28.213 9.512 -48.246 1.00 88.19 183 GLU A O 1
ATOM 1444 N N . GLU A 1 184 ? 28.896 10.937 -46.653 1.00 80.06 184 GLU A N 1
ATOM 1445 C CA . GLU A 1 184 ? 29.749 11.744 -47.536 1.00 80.06 184 GLU A CA 1
ATOM 1446 C C . GLU A 1 184 ? 30.891 10.913 -48.143 1.00 80.06 184 GLU A C 1
ATOM 1448 O O . GLU A 1 184 ? 31.138 10.987 -49.350 1.00 80.06 184 GLU A O 1
ATOM 1453 N N . MET A 1 185 ? 31.543 10.050 -47.352 1.00 74.62 185 MET A N 1
ATOM 1454 C CA . MET A 1 185 ? 32.565 9.127 -47.858 1.00 74.62 185 MET A CA 1
ATOM 1455 C C . MET A 1 185 ? 31.984 8.122 -48.866 1.00 74.62 185 MET A C 1
ATOM 1457 O O . MET A 1 185 ? 32.637 7.809 -49.865 1.00 74.62 185 MET A O 1
ATOM 1461 N N . VAL A 1 186 ? 30.788 7.577 -48.619 1.00 84.06 186 VAL A N 1
ATOM 1462 C CA . VAL A 1 186 ? 30.119 6.656 -49.553 1.00 84.06 186 VAL A CA 1
ATOM 1463 C C . VAL A 1 186 ? 29.752 7.381 -50.849 1.00 84.06 186 VAL A C 1
ATOM 1465 O O . VAL A 1 186 ? 30.029 6.850 -51.924 1.00 84.06 186 VAL A O 1
ATOM 1468 N N . LYS A 1 187 ? 29.232 8.610 -50.762 1.00 89.06 187 LYS A N 1
ATOM 1469 C CA . LYS A 1 187 ? 28.903 9.451 -51.920 1.00 89.06 187 LYS A CA 1
ATOM 1470 C C . LYS A 1 187 ? 30.137 9.760 -52.773 1.00 89.06 187 LYS A C 1
ATOM 1472 O O . LYS A 1 187 ? 30.113 9.518 -53.980 1.00 89.06 187 LYS A O 1
ATOM 1477 N N . ALA A 1 188 ? 31.238 10.183 -52.153 1.00 78.31 188 ALA A N 1
ATOM 1478 C CA . ALA A 1 188 ? 32.505 10.416 -52.848 1.00 78.31 188 ALA A CA 1
ATOM 1479 C C . ALA A 1 188 ? 33.042 9.136 -53.521 1.00 78.31 188 ALA A C 1
ATOM 1481 O O . ALA A 1 188 ? 33.539 9.181 -54.646 1.00 78.31 188 ALA A O 1
ATOM 1482 N N . LYS A 1 189 ? 32.891 7.965 -52.881 1.00 73.00 189 LYS A N 1
ATOM 1483 C CA . LYS A 1 189 ? 33.244 6.670 -53.493 1.00 73.00 189 LYS A CA 1
ATOM 1484 C C . LYS A 1 189 ? 32.375 6.334 -54.708 1.00 73.00 189 LYS A C 1
ATOM 1486 O O . LYS A 1 189 ? 32.923 5.826 -55.684 1.00 73.00 189 LYS A O 1
ATOM 1491 N N . SER A 1 190 ? 31.066 6.611 -54.679 1.00 78.88 190 SER A N 1
ATOM 1492 C CA . SER A 1 190 ? 30.210 6.441 -55.864 1.00 78.88 190 SER A CA 1
ATOM 1493 C C . SER A 1 190 ? 30.574 7.413 -56.985 1.00 78.88 190 SER A C 1
ATOM 1495 O O . SER A 1 190 ? 30.732 6.968 -58.112 1.00 78.88 190 SER A O 1
ATOM 1497 N N . GLU A 1 191 ? 30.836 8.688 -56.687 1.00 82.06 191 GLU A N 1
ATOM 1498 C CA . GLU A 1 191 ? 31.237 9.681 -57.697 1.00 82.06 191 GLU A CA 1
ATOM 1499 C C . GLU A 1 191 ? 32.555 9.289 -58.395 1.00 82.06 191 GLU A C 1
ATOM 1501 O O . GLU A 1 191 ? 32.667 9.363 -59.619 1.00 82.06 191 GLU A O 1
ATOM 1506 N N . VAL A 1 192 ? 33.535 8.766 -57.644 1.00 74.88 192 VAL A N 1
ATOM 1507 C CA . VAL A 1 192 ? 34.779 8.206 -58.208 1.00 74.88 192 VAL A CA 1
ATOM 1508 C C . VAL A 1 192 ? 34.517 6.943 -59.043 1.00 74.88 192 VAL A C 1
ATOM 1510 O O . VAL A 1 192 ? 35.182 6.732 -60.062 1.00 74.88 192 VAL A O 1
ATOM 1513 N N . ALA A 1 193 ? 33.564 6.094 -58.646 1.00 74.00 193 ALA A N 1
ATOM 1514 C CA . ALA A 1 193 ? 33.193 4.896 -59.398 1.00 74.00 193 ALA A CA 1
ATOM 1515 C C . ALA A 1 193 ? 32.466 5.234 -60.713 1.00 74.00 193 ALA A C 1
ATOM 1517 O O . ALA A 1 193 ? 32.787 4.642 -61.745 1.00 74.00 193 ALA A O 1
ATOM 1518 N N . ASP A 1 194 ? 31.565 6.216 -60.695 1.00 77.62 194 ASP A N 1
ATOM 1519 C CA . ASP A 1 194 ? 30.836 6.703 -61.867 1.00 77.62 194 ASP A CA 1
ATOM 1520 C C . ASP A 1 194 ? 31.786 7.395 -62.852 1.00 77.62 194 ASP A C 1
ATOM 1522 O O . ASP A 1 194 ? 31.819 7.027 -64.026 1.00 77.62 194 ASP A O 1
ATOM 1526 N N . PHE A 1 195 ? 32.674 8.275 -62.376 1.00 72.62 195 PHE A N 1
ATOM 1527 C CA . PHE A 1 195 ? 33.740 8.856 -63.203 1.00 72.62 195 PHE A CA 1
ATOM 1528 C C . PHE A 1 195 ? 34.694 7.787 -63.770 1.00 72.62 195 PHE A C 1
ATOM 1530 O O . PHE A 1 195 ? 35.182 7.896 -64.894 1.00 72.62 195 PHE A O 1
ATOM 1537 N N . SER A 1 196 ? 34.963 6.709 -63.025 1.00 72.69 196 SER A N 1
ATOM 1538 C CA . SER A 1 196 ? 35.731 5.556 -63.523 1.00 72.69 196 SER A CA 1
ATOM 1539 C C . SER A 1 196 ? 34.978 4.749 -64.593 1.00 72.69 196 SER A C 1
ATOM 1541 O O . SER A 1 196 ? 35.610 4.115 -65.441 1.00 72.69 196 SER A O 1
ATOM 1543 N N . LYS A 1 197 ? 33.639 4.776 -64.588 1.00 77.56 197 LYS A N 1
ATOM 1544 C CA . LYS A 1 197 ? 32.790 4.136 -65.600 1.00 77.56 197 LYS A CA 1
ATOM 1545 C C . LYS A 1 197 ? 32.674 4.990 -66.862 1.00 77.56 197 LYS A C 1
ATOM 1547 O O . LYS A 1 197 ? 32.924 4.473 -67.944 1.00 77.56 197 LYS A O 1
ATOM 1552 N N . GLU A 1 198 ? 32.389 6.282 -66.728 1.00 74.94 198 GLU A N 1
ATOM 1553 C CA . GLU A 1 198 ? 32.343 7.238 -67.844 1.00 74.94 198 GLU A CA 1
ATOM 1554 C C . GLU A 1 198 ? 33.677 7.256 -68.605 1.00 74.94 198 GLU A C 1
ATOM 1556 O O . GLU A 1 198 ? 33.720 7.073 -69.821 1.00 74.94 198 GLU A O 1
ATOM 1561 N N . VAL A 1 199 ? 34.795 7.347 -67.875 1.00 65.75 199 VAL A N 1
ATOM 1562 C CA . VAL A 1 199 ? 36.138 7.281 -68.468 1.00 65.75 199 VAL A CA 1
ATOM 1563 C C . VAL A 1 199 ? 36.386 5.949 -69.174 1.00 65.75 199 VAL A C 1
ATOM 1565 O O . VAL A 1 199 ? 37.073 5.950 -70.190 1.00 65.75 199 VAL A O 1
ATOM 1568 N N . ARG A 1 200 ? 35.829 4.829 -68.689 1.00 63.91 200 ARG A N 1
ATOM 1569 C CA . ARG A 1 200 ? 35.942 3.510 -69.337 1.00 63.91 200 ARG A CA 1
ATOM 1570 C C . ARG A 1 200 ? 35.171 3.454 -70.654 1.00 63.91 200 ARG A C 1
ATOM 1572 O O . ARG A 1 200 ? 35.739 3.026 -71.652 1.00 63.91 200 ARG A O 1
ATOM 1579 N N . GLU A 1 201 ? 33.925 3.921 -70.664 1.00 71.62 201 GLU A N 1
ATOM 1580 C CA . GLU A 1 201 ? 33.075 3.956 -71.863 1.00 71.62 201 GLU A CA 1
ATOM 1581 C C . GLU A 1 201 ? 33.693 4.847 -72.959 1.00 71.62 201 GLU A C 1
ATOM 1583 O O . GLU A 1 201 ? 33.725 4.464 -74.129 1.00 71.62 201 GLU A O 1
ATOM 1588 N N . VAL A 1 202 ? 34.298 5.980 -72.579 1.00 64.38 202 VAL A N 1
ATOM 1589 C CA . VAL A 1 202 ? 35.083 6.830 -73.494 1.00 64.38 202 VAL A CA 1
ATOM 1590 C C . VAL A 1 202 ? 36.411 6.164 -73.912 1.00 64.38 202 VAL A C 1
ATOM 1592 O O . VAL A 1 202 ? 36.833 6.296 -75.063 1.00 64.38 202 VAL A O 1
ATOM 1595 N N . HIS A 1 203 ? 37.068 5.411 -73.019 1.00 54.59 203 HIS A N 1
ATOM 1596 C CA . HIS A 1 203 ? 38.324 4.692 -73.298 1.00 54.59 203 HIS A CA 1
ATOM 1597 C C . HIS A 1 203 ? 38.173 3.603 -74.359 1.00 54.59 203 HIS A C 1
ATOM 1599 O O . HIS A 1 203 ? 39.027 3.499 -75.241 1.00 54.59 203 HIS A O 1
ATOM 1605 N N . GLU A 1 204 ? 37.123 2.780 -74.249 1.00 53.69 204 GLU A N 1
ATOM 1606 C CA . GLU A 1 204 ? 36.938 1.553 -75.042 1.00 53.69 204 GLU A CA 1
ATOM 1607 C C . GLU A 1 204 ? 36.877 1.818 -76.557 1.00 53.69 204 GLU A C 1
ATOM 1609 O O . GLU A 1 204 ? 37.149 0.915 -77.345 1.00 53.69 204 GLU A O 1
ATOM 1614 N N . SER A 1 205 ? 36.603 3.063 -76.966 1.00 55.81 205 SER A N 1
ATOM 1615 C CA . SER A 1 205 ? 36.519 3.471 -78.374 1.00 55.81 205 SER A CA 1
ATOM 1616 C C . SER A 1 205 ? 37.776 4.148 -78.944 1.00 55.81 205 SER A C 1
ATOM 1618 O O . SER A 1 205 ? 37.868 4.277 -80.164 1.00 55.81 205 SER A O 1
ATOM 1620 N N . TRP A 1 206 ? 38.733 4.613 -78.125 1.00 59.03 206 TRP A N 1
ATOM 1621 C CA . TRP A 1 206 ? 39.848 5.441 -78.636 1.00 59.03 206 TRP A CA 1
ATOM 1622 C C . TRP A 1 206 ? 41.226 5.176 -78.013 1.00 59.03 206 TRP A C 1
ATOM 1624 O O . TRP A 1 206 ? 42.240 5.496 -78.637 1.00 59.03 206 TRP A O 1
ATOM 1634 N N . ILE A 1 207 ? 41.321 4.600 -76.811 1.00 53.56 207 ILE A N 1
ATOM 1635 C CA . ILE A 1 207 ? 42.577 4.656 -76.051 1.00 53.56 207 ILE A CA 1
ATOM 1636 C C . ILE A 1 207 ? 43.347 3.318 -76.084 1.00 53.56 207 ILE A C 1
ATOM 1638 O O . ILE A 1 207 ? 42.801 2.283 -75.697 1.00 53.56 207 ILE A O 1
ATOM 1642 N N . PRO A 1 208 ? 44.633 3.313 -76.510 1.00 70.56 208 PRO A N 1
ATOM 1643 C CA . PRO A 1 208 ? 45.432 2.094 -76.620 1.00 70.56 208 PRO A CA 1
ATOM 1644 C C . PRO A 1 208 ? 45.538 1.286 -75.312 1.00 70.56 208 PRO A C 1
ATOM 1646 O O . PRO A 1 208 ? 45.728 1.883 -74.248 1.00 70.56 208 PRO A O 1
ATOM 1649 N N . PRO A 1 209 ? 45.557 -0.065 -75.371 1.00 67.06 209 PRO A N 1
ATOM 1650 C CA . PRO A 1 209 ? 45.592 -0.929 -74.184 1.00 67.06 209 PRO A CA 1
ATOM 1651 C C . PRO A 1 209 ? 46.707 -0.623 -73.172 1.00 67.06 209 PRO A C 1
ATOM 1653 O O . PRO A 1 209 ? 46.507 -0.788 -71.969 1.00 67.06 209 PRO A O 1
ATOM 1656 N N . TRP A 1 210 ? 47.868 -0.141 -73.633 1.00 71.75 210 TRP A N 1
ATOM 1657 C CA . TRP A 1 210 ? 48.981 0.239 -72.756 1.00 71.75 210 TRP A CA 1
ATOM 1658 C C . TRP A 1 210 ? 48.651 1.452 -71.871 1.00 71.75 210 TRP A C 1
ATOM 1660 O O . TRP A 1 210 ? 49.044 1.483 -70.705 1.00 71.75 210 TRP A O 1
ATOM 1670 N N . LEU A 1 211 ? 47.882 2.419 -72.384 1.00 65.00 211 LEU A N 1
ATOM 1671 C CA . LEU A 1 211 ? 47.479 3.612 -71.640 1.00 65.00 211 LEU A CA 1
ATOM 1672 C C . LEU A 1 211 ? 46.328 3.296 -70.672 1.00 65.00 211 LEU A C 1
ATOM 1674 O O . LEU A 1 211 ? 46.290 3.842 -69.573 1.00 65.00 211 LEU A O 1
ATOM 1678 N N . THR A 1 212 ? 45.455 2.342 -71.014 1.00 60.78 212 THR A N 1
ATOM 1679 C CA . THR A 1 212 ? 44.421 1.804 -70.109 1.00 60.78 212 THR A CA 1
ATOM 1680 C C . THR A 1 212 ? 45.034 1.146 -68.870 1.00 60.78 212 THR A C 1
ATOM 1682 O O . THR A 1 212 ? 44.599 1.412 -67.750 1.00 60.78 212 THR A O 1
ATOM 1685 N N . VAL A 1 213 ? 46.094 0.344 -69.043 1.00 66.75 213 VAL A N 1
ATOM 1686 C CA . VAL A 1 213 ? 46.860 -0.233 -67.922 1.00 66.75 213 VAL A CA 1
ATOM 1687 C C . VAL A 1 213 ? 47.554 0.863 -67.107 1.00 66.75 213 VAL A C 1
ATOM 1689 O O . VAL A 1 213 ? 47.514 0.831 -65.876 1.00 66.75 213 VAL A O 1
ATOM 1692 N N . HIS A 1 214 ? 48.144 1.861 -67.771 1.00 62.44 214 HIS A N 1
ATOM 1693 C CA . HIS A 1 214 ? 48.842 2.954 -67.095 1.00 62.44 214 HIS A CA 1
ATOM 1694 C C . HIS A 1 214 ? 47.897 3.829 -66.251 1.00 62.44 214 HIS A C 1
ATOM 1696 O O . HIS A 1 214 ? 48.231 4.148 -65.114 1.00 62.44 214 HIS A O 1
ATOM 1702 N N . LEU A 1 215 ? 46.706 4.168 -66.761 1.00 61.34 215 LEU A N 1
ATOM 1703 C CA . LEU A 1 215 ? 45.692 4.955 -66.044 1.00 61.34 215 LEU A CA 1
ATOM 1704 C C . LEU A 1 215 ? 45.018 4.173 -64.908 1.00 61.34 215 LEU A C 1
ATOM 1706 O O . LEU A 1 215 ? 44.743 4.739 -63.850 1.00 61.34 215 LEU A O 1
ATOM 1710 N N . ALA A 1 216 ? 44.783 2.870 -65.090 1.00 61.59 216 ALA A N 1
ATOM 1711 C CA . ALA A 1 216 ? 44.265 2.015 -64.025 1.00 61.59 216 ALA A CA 1
ATOM 1712 C C . ALA A 1 216 ? 45.270 1.873 -62.868 1.00 61.59 216 ALA A C 1
ATOM 1714 O O . ALA A 1 216 ? 44.874 1.923 -61.702 1.00 61.59 216 ALA A O 1
ATOM 1715 N N . ASN A 1 217 ? 46.565 1.742 -63.176 1.00 63.44 217 ASN A N 1
ATOM 1716 C CA . ASN A 1 217 ? 47.615 1.720 -62.161 1.00 63.44 217 ASN A CA 1
ATOM 1717 C C . ASN A 1 217 ? 47.823 3.096 -61.520 1.00 63.44 217 ASN A C 1
ATOM 1719 O O . ASN A 1 217 ? 47.895 3.164 -60.297 1.00 63.44 217 ASN A O 1
ATOM 1723 N N . SER A 1 218 ? 47.861 4.191 -62.289 1.00 57.28 218 SER A N 1
ATOM 1724 C CA . SER A 1 218 ? 48.078 5.525 -61.716 1.00 57.28 218 SER A CA 1
ATOM 1725 C C . SER A 1 218 ? 46.938 5.939 -60.787 1.00 57.28 218 SER A C 1
ATOM 1727 O O . SER A 1 218 ? 47.222 6.389 -59.686 1.00 57.28 218 SER A O 1
ATOM 1729 N N . ARG A 1 219 ? 45.666 5.694 -61.146 1.00 58.38 219 ARG A N 1
ATOM 1730 C CA . ARG A 1 219 ? 44.522 5.972 -60.253 1.00 58.38 219 ARG A CA 1
ATOM 1731 C C . ARG A 1 219 ? 44.511 5.099 -59.000 1.00 58.38 219 ARG A C 1
ATOM 1733 O O . ARG A 1 219 ? 44.127 5.581 -57.942 1.00 58.38 219 ARG A O 1
ATOM 1740 N N . LYS A 1 220 ? 44.925 3.827 -59.089 1.00 62.47 220 LYS A N 1
ATOM 1741 C CA . LYS A 1 220 ? 45.083 2.977 -57.896 1.00 62.47 220 LYS A CA 1
ATOM 1742 C C . LYS A 1 220 ? 46.171 3.513 -56.976 1.00 62.47 220 LYS A C 1
ATOM 1744 O O . LYS A 1 220 ? 45.910 3.673 -55.794 1.00 62.47 220 LYS A O 1
ATOM 1749 N N . VAL A 1 221 ? 47.341 3.842 -57.525 1.00 65.75 221 VAL A N 1
ATOM 1750 C CA . VAL A 1 221 ? 48.463 4.418 -56.769 1.00 65.75 221 VAL A CA 1
ATOM 1751 C C . VAL A 1 221 ? 48.084 5.771 -56.165 1.00 65.75 221 VAL A C 1
ATOM 1753 O O . VAL A 1 221 ? 48.414 6.027 -55.017 1.00 65.75 221 VAL A O 1
ATOM 1756 N N . GLU A 1 222 ? 47.346 6.615 -56.884 1.00 61.00 222 GLU A N 1
ATOM 1757 C CA . GLU A 1 222 ? 46.864 7.918 -56.410 1.00 61.00 222 GLU A CA 1
ATOM 1758 C C . GLU A 1 222 ? 45.803 7.777 -55.305 1.00 61.00 222 GLU A C 1
ATOM 1760 O O . GLU A 1 222 ? 45.855 8.488 -54.304 1.00 61.00 222 GLU A O 1
ATOM 1765 N N . PHE A 1 223 ? 44.891 6.806 -55.420 1.00 57.31 223 PHE A N 1
ATOM 1766 C CA . PHE A 1 223 ? 43.899 6.502 -54.385 1.00 57.31 223 PHE A CA 1
ATOM 1767 C C . PHE A 1 223 ? 44.518 5.828 -53.151 1.00 57.31 223 PHE A C 1
ATOM 1769 O O . PHE A 1 223 ? 44.138 6.151 -52.029 1.00 57.31 223 PHE A O 1
ATOM 1776 N N . GLU A 1 224 ? 45.502 4.942 -53.327 1.00 62.09 224 GLU A N 1
ATOM 1777 C CA . GLU A 1 224 ? 46.299 4.374 -52.233 1.00 62.09 224 GLU A CA 1
ATOM 1778 C C . GLU A 1 224 ? 47.163 5.450 -51.561 1.00 62.09 224 GLU A C 1
ATOM 1780 O O . GLU A 1 224 ? 47.217 5.493 -50.337 1.00 62.09 224 GLU A O 1
ATOM 1785 N N . TYR A 1 225 ? 47.759 6.371 -52.325 1.00 69.81 225 TYR A N 1
ATOM 1786 C CA . TYR A 1 225 ? 48.516 7.518 -51.813 1.00 69.81 225 TYR A CA 1
ATOM 1787 C C . TYR A 1 225 ? 47.628 8.538 -51.087 1.00 69.81 225 TYR A C 1
ATOM 1789 O O . TYR A 1 225 ? 48.064 9.131 -50.105 1.00 69.81 225 TYR A O 1
ATOM 1797 N N . TRP A 1 226 ? 46.374 8.720 -51.513 1.00 67.00 226 TRP A N 1
ATOM 1798 C CA . TRP A 1 226 ? 45.397 9.557 -50.812 1.00 67.00 226 TRP A CA 1
ATOM 1799 C C . TRP A 1 226 ? 44.837 8.872 -49.556 1.00 67.00 226 TRP A C 1
ATOM 1801 O O . TRP A 1 226 ? 44.687 9.514 -48.516 1.00 67.00 226 TRP A O 1
ATOM 1811 N N . LEU A 1 227 ? 44.561 7.564 -49.606 1.00 64.50 227 LEU A N 1
ATOM 1812 C CA . LEU A 1 227 ? 44.078 6.799 -48.453 1.00 64.50 227 LEU A CA 1
ATOM 1813 C C . LEU A 1 227 ? 45.158 6.555 -47.398 1.00 64.50 227 LEU A C 1
ATOM 1815 O O . LEU A 1 227 ? 44.832 6.584 -46.215 1.00 64.50 227 LEU A O 1
ATOM 1819 N N . ALA A 1 228 ? 46.410 6.315 -47.794 1.00 73.12 228 ALA A N 1
ATOM 1820 C CA . ALA A 1 228 ? 47.526 6.035 -46.892 1.00 73.12 228 ALA A CA 1
ATOM 1821 C C . ALA A 1 228 ? 47.616 7.026 -45.714 1.00 73.12 228 ALA A C 1
ATOM 1823 O O . ALA A 1 228 ? 47.492 6.560 -44.582 1.00 73.12 228 ALA A O 1
ATOM 1824 N N . PRO A 1 229 ? 47.714 8.358 -45.915 1.00 74.44 229 PRO A N 1
ATOM 1825 C CA . PRO A 1 229 ? 47.781 9.311 -44.812 1.00 74.44 229 PRO A CA 1
ATOM 1826 C C . PRO A 1 229 ? 46.493 9.345 -43.982 1.00 74.44 229 PRO A C 1
ATOM 1828 O O . PRO A 1 229 ? 46.572 9.505 -42.771 1.00 74.44 229 PRO A O 1
ATOM 1831 N N . HIS A 1 230 ? 45.308 9.138 -44.566 1.00 66.00 230 HIS A N 1
ATOM 1832 C CA . HIS A 1 230 ? 44.055 9.108 -43.799 1.00 66.00 230 HIS A CA 1
ATOM 1833 C C . HIS A 1 230 ? 43.944 7.854 -42.919 1.00 66.00 230 HIS A C 1
ATOM 1835 O O . HIS A 1 230 ? 43.606 7.949 -41.740 1.00 66.00 230 HIS A O 1
ATOM 1841 N N . ILE A 1 231 ? 44.282 6.679 -43.458 1.00 69.81 231 ILE A N 1
ATOM 1842 C CA . ILE A 1 231 ? 44.336 5.413 -42.715 1.00 69.81 231 ILE A CA 1
ATOM 1843 C C . ILE A 1 231 ? 45.442 5.473 -41.656 1.00 69.81 231 ILE A C 1
ATOM 1845 O O . ILE A 1 231 ? 45.246 5.000 -40.537 1.00 69.81 231 ILE A O 1
ATOM 1849 N N . GLU A 1 232 ? 46.583 6.084 -41.971 1.00 75.25 232 GLU A N 1
ATOM 1850 C CA . GLU A 1 232 ? 47.684 6.283 -41.037 1.00 75.25 232 GLU A CA 1
ATOM 1851 C C . GLU A 1 232 ? 47.300 7.257 -39.918 1.00 75.25 232 GLU A C 1
ATOM 1853 O O . GLU A 1 232 ? 47.493 6.914 -38.758 1.00 75.25 232 GLU A O 1
ATOM 1858 N N . ILE A 1 233 ? 46.645 8.388 -40.201 1.00 74.06 233 ILE A N 1
ATOM 1859 C CA . ILE A 1 233 ? 46.092 9.312 -39.189 1.00 74.06 233 ILE A CA 1
ATOM 1860 C C . ILE A 1 233 ? 45.050 8.607 -38.308 1.00 74.06 233 ILE A C 1
ATOM 1862 O O . ILE A 1 233 ? 45.076 8.744 -37.081 1.00 74.06 233 ILE A O 1
ATOM 1866 N N . VAL A 1 234 ? 44.156 7.803 -38.892 1.00 69.31 234 VAL A N 1
ATOM 1867 C CA . VAL A 1 234 ? 43.179 7.017 -38.123 1.00 69.31 234 VAL A CA 1
ATOM 1868 C C . VAL A 1 234 ? 43.876 5.991 -37.223 1.00 69.31 234 VAL A C 1
ATOM 1870 O O . VAL A 1 234 ? 43.509 5.844 -36.060 1.00 69.31 234 VAL A O 1
ATOM 1873 N N . LYS A 1 235 ? 44.911 5.307 -37.718 1.00 70.38 235 LYS A N 1
ATOM 1874 C CA . LYS A 1 235 ? 45.628 4.244 -36.997 1.00 70.38 235 LYS A CA 1
ATOM 1875 C C . LYS A 1 235 ? 46.618 4.765 -35.947 1.00 70.38 235 LYS A C 1
ATOM 1877 O O . LYS A 1 235 ? 46.774 4.130 -34.907 1.00 70.38 235 LYS A O 1
ATOM 1882 N N . THR A 1 236 ? 47.294 5.879 -36.217 1.00 78.69 236 THR A N 1
ATOM 1883 C CA . THR A 1 236 ? 48.376 6.438 -35.381 1.00 78.69 236 THR A CA 1
ATOM 1884 C C . THR A 1 236 ? 47.906 7.531 -34.433 1.00 78.69 236 THR A C 1
ATOM 1886 O O . THR A 1 236 ? 48.496 7.674 -33.366 1.00 78.69 236 THR A O 1
ATOM 1889 N N . HIS A 1 237 ? 46.847 8.271 -34.776 1.00 64.94 237 HIS A N 1
ATOM 1890 C CA . HIS A 1 237 ? 46.331 9.357 -33.947 1.00 64.94 237 HIS A CA 1
ATOM 1891 C C . HIS A 1 237 ? 44.968 9.001 -33.346 1.00 64.94 237 HIS A C 1
ATOM 1893 O O . HIS A 1 237 ? 44.855 8.854 -32.131 1.00 64.94 237 HIS A O 1
ATOM 1899 N N . TRP A 1 238 ? 43.941 8.757 -34.167 1.00 65.25 238 TRP A N 1
ATOM 1900 C CA . TRP A 1 238 ? 42.582 8.549 -33.645 1.00 65.25 238 TRP A CA 1
ATOM 1901 C C . TRP A 1 238 ? 42.420 7.262 -32.836 1.00 65.25 238 TRP A C 1
ATOM 1903 O O . TRP A 1 238 ? 41.863 7.306 -31.744 1.00 65.25 238 TRP A O 1
ATOM 1913 N N . ALA A 1 239 ? 42.913 6.121 -33.320 1.00 63.25 239 ALA A N 1
ATOM 1914 C CA . ALA A 1 239 ? 42.788 4.846 -32.619 1.00 63.25 239 ALA A CA 1
ATOM 1915 C C . ALA A 1 239 ? 43.419 4.863 -31.207 1.00 63.25 239 ALA A C 1
ATOM 1917 O O . ALA A 1 239 ? 42.724 4.472 -30.262 1.00 63.25 239 ALA A O 1
ATOM 1918 N N . PRO A 1 240 ? 44.669 5.335 -30.995 1.00 78.62 240 PRO A N 1
ATOM 1919 C CA . PRO A 1 240 ? 45.207 5.480 -29.646 1.00 78.62 240 PRO A CA 1
ATOM 1920 C C . PRO A 1 240 ? 44.514 6.590 -28.847 1.00 78.62 240 PRO A C 1
ATOM 1922 O O . PRO A 1 240 ? 44.170 6.331 -27.700 1.00 78.62 240 PRO A O 1
ATOM 1925 N N . THR A 1 241 ? 44.205 7.762 -29.415 1.00 72.12 241 THR A N 1
ATOM 1926 C CA . THR A 1 241 ? 43.523 8.837 -28.663 1.00 72.12 241 THR A CA 1
ATOM 1927 C C . THR A 1 241 ? 42.120 8.430 -28.199 1.00 72.12 241 THR A C 1
ATOM 1929 O O . THR A 1 241 ? 41.754 8.692 -27.056 1.00 72.12 241 THR A O 1
ATOM 1932 N N . VAL A 1 242 ? 41.340 7.720 -29.021 1.00 66.56 242 VAL A N 1
ATOM 1933 C CA . VAL A 1 242 ? 40.037 7.162 -28.616 1.00 66.56 242 VAL A CA 1
ATOM 1934 C C . VAL A 1 242 ? 40.219 6.065 -27.564 1.00 66.56 242 VAL A C 1
ATOM 1936 O O . VAL A 1 242 ? 39.471 6.035 -26.589 1.00 66.56 242 VAL A O 1
ATOM 1939 N N . LYS A 1 243 ? 41.235 5.200 -27.695 1.00 76.69 243 LYS A N 1
ATOM 1940 C CA . LYS A 1 243 ? 41.561 4.172 -26.693 1.00 76.69 243 LYS A CA 1
ATOM 1941 C C . LYS A 1 243 ? 41.975 4.779 -25.351 1.00 76.69 243 LYS A C 1
ATOM 1943 O O . LYS A 1 243 ? 41.550 4.273 -24.314 1.00 76.69 243 LYS A O 1
ATOM 1948 N N . GLU A 1 244 ? 42.761 5.850 -25.349 1.00 78.06 244 GLU A N 1
ATOM 1949 C CA . GLU A 1 244 ? 43.170 6.584 -24.149 1.00 78.06 244 GLU A CA 1
ATOM 1950 C C . GLU A 1 244 ? 41.998 7.345 -23.535 1.00 78.06 244 GLU A C 1
ATOM 1952 O O . GLU A 1 244 ? 41.779 7.238 -22.333 1.00 78.06 244 GLU A O 1
ATOM 1957 N N . MET A 1 245 ? 41.186 8.035 -24.341 1.00 67.06 245 MET A N 1
ATOM 1958 C CA . MET A 1 245 ? 40.006 8.754 -23.858 1.00 67.06 245 MET A CA 1
ATOM 1959 C C . MET A 1 245 ? 38.951 7.796 -23.286 1.00 67.06 245 MET A C 1
ATOM 1961 O O . MET A 1 245 ? 38.377 8.076 -22.234 1.00 67.06 245 MET A O 1
ATOM 1965 N N . TRP A 1 246 ? 38.739 6.636 -23.918 1.00 61.16 246 TRP A N 1
ATOM 1966 C CA . TRP A 1 246 ? 37.882 5.571 -23.391 1.00 61.16 246 TRP A CA 1
ATOM 1967 C C . TRP A 1 246 ? 38.449 4.973 -22.102 1.00 61.16 246 TRP A C 1
ATOM 1969 O O . TRP A 1 246 ? 37.723 4.838 -21.118 1.00 61.16 246 TRP A O 1
ATOM 1979 N N . SER A 1 247 ? 39.755 4.688 -22.064 1.00 71.06 247 SER A N 1
ATOM 1980 C CA . SER A 1 247 ? 40.439 4.231 -20.847 1.00 71.06 247 SER A CA 1
ATOM 1981 C C . SER A 1 247 ? 40.281 5.244 -19.712 1.00 71.06 247 SER A C 1
ATOM 1983 O O . SER A 1 247 ? 39.828 4.881 -18.635 1.00 71.06 247 SER A O 1
ATOM 1985 N N . ALA A 1 248 ? 40.573 6.525 -19.944 1.00 74.38 248 ALA A N 1
ATOM 1986 C CA . ALA A 1 248 ? 40.455 7.591 -18.951 1.00 74.38 248 ALA A CA 1
ATOM 1987 C C . ALA A 1 248 ? 39.008 7.781 -18.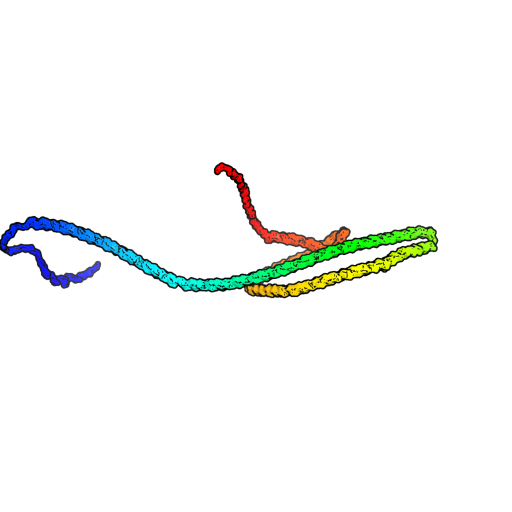462 1.00 74.38 248 ALA A C 1
ATOM 1989 O O . ALA A 1 248 ? 38.782 7.961 -17.265 1.00 74.38 248 ALA A O 1
ATOM 1990 N N . PHE A 1 249 ? 38.023 7.686 -19.359 1.00 67.81 249 PHE A N 1
ATOM 1991 C CA . PHE A 1 249 ? 36.599 7.716 -19.016 1.00 67.81 249 PHE A CA 1
ATOM 1992 C C . PHE A 1 249 ? 36.210 6.542 -18.105 1.00 67.81 249 PHE A C 1
ATOM 1994 O O . PHE A 1 249 ? 35.610 6.756 -17.049 1.00 67.81 249 PHE A O 1
ATOM 2001 N N . VAL A 1 250 ? 36.616 5.317 -18.458 1.00 66.75 250 VAL A N 1
ATOM 2002 C CA . VAL A 1 250 ? 36.384 4.109 -17.650 1.00 66.75 250 VAL A CA 1
ATOM 2003 C C . VAL A 1 250 ? 37.097 4.197 -16.295 1.00 66.75 250 VAL A C 1
ATOM 2005 O O . VAL A 1 250 ? 36.481 3.897 -15.276 1.00 66.75 250 VAL A O 1
ATOM 2008 N N . THR A 1 251 ? 38.343 4.676 -16.243 1.00 76.25 251 THR A N 1
ATOM 2009 C CA . THR A 1 251 ? 39.115 4.829 -14.994 1.00 76.25 251 THR A CA 1
ATOM 2010 C C . THR A 1 251 ? 38.541 5.909 -14.071 1.00 76.25 251 THR A C 1
ATOM 2012 O O . THR A 1 251 ? 38.613 5.767 -12.856 1.00 76.25 251 THR A O 1
ATOM 2015 N N . ASN A 1 252 ? 37.938 6.974 -14.610 1.00 72.81 252 ASN A N 1
ATOM 2016 C CA . ASN A 1 252 ? 37.327 8.048 -13.816 1.00 72.81 252 ASN A CA 1
ATOM 2017 C C . ASN A 1 252 ? 35.918 7.672 -13.299 1.00 72.81 252 ASN A C 1
ATOM 2019 O O . ASN A 1 252 ? 35.528 8.008 -12.179 1.00 72.81 252 ASN A O 1
ATOM 2023 N N . ILE A 1 253 ? 35.140 6.930 -14.093 1.00 60.91 253 ILE A N 1
ATOM 2024 C CA . ILE A 1 253 ? 33.776 6.517 -13.721 1.00 60.91 253 ILE A CA 1
ATOM 2025 C C . ILE A 1 253 ? 33.770 5.229 -12.887 1.00 60.91 253 ILE A C 1
ATOM 2027 O O . ILE A 1 253 ? 32.963 5.116 -11.964 1.00 60.91 253 ILE A O 1
ATOM 2031 N N . GLY A 1 254 ? 34.691 4.298 -13.147 1.00 71.81 254 GLY A N 1
ATOM 2032 C CA . GLY A 1 254 ? 34.861 3.036 -12.422 1.00 71.81 254 GLY A CA 1
ATOM 2033 C C . GLY A 1 254 ? 34.777 3.156 -10.893 1.00 71.81 254 GLY A C 1
ATOM 2034 O O . GLY A 1 254 ? 33.871 2.552 -10.316 1.00 71.81 254 GLY A O 1
ATOM 2035 N N . PRO A 1 255 ? 35.627 3.962 -10.222 1.00 77.00 255 PRO A N 1
ATOM 2036 C CA . PRO A 1 255 ? 35.597 4.098 -8.767 1.00 77.00 255 PRO A CA 1
ATOM 2037 C C . PRO A 1 255 ? 34.307 4.752 -8.259 1.00 77.00 255 PRO A C 1
ATOM 2039 O O . PRO A 1 255 ? 33.829 4.392 -7.191 1.00 77.00 255 PRO A O 1
ATOM 2042 N N . ASN A 1 256 ? 33.687 5.658 -9.023 1.00 65.81 256 ASN A N 1
ATOM 2043 C CA . ASN A 1 256 ? 32.413 6.272 -8.641 1.00 65.81 256 ASN A CA 1
ATOM 2044 C C . ASN A 1 256 ? 31.250 5.267 -8.693 1.00 65.81 256 ASN A C 1
ATOM 2046 O O . ASN A 1 256 ? 30.410 5.246 -7.794 1.00 65.81 256 ASN A O 1
ATOM 2050 N N . VAL A 1 257 ? 31.215 4.403 -9.713 1.00 70.12 257 VAL A N 1
ATOM 2051 C CA . VAL A 1 257 ? 30.214 3.330 -9.839 1.00 70.12 257 VAL A CA 1
ATOM 2052 C C . VAL A 1 257 ? 30.448 2.234 -8.798 1.00 70.12 257 VAL A C 1
ATOM 2054 O O . VAL A 1 257 ? 29.485 1.761 -8.200 1.00 70.12 257 VAL A O 1
ATOM 2057 N N . GLN A 1 258 ? 31.705 1.871 -8.523 1.00 69.81 258 GLN A N 1
ATOM 2058 C CA . GLN A 1 258 ? 32.060 0.920 -7.465 1.00 69.81 258 GLN A CA 1
ATOM 2059 C C . GLN A 1 258 ? 31.691 1.453 -6.074 1.00 69.81 258 GLN A C 1
ATOM 2061 O O . GLN A 1 258 ? 31.009 0.752 -5.336 1.00 69.81 258 GLN A O 1
ATOM 2066 N N . LEU A 1 259 ? 32.025 2.709 -5.753 1.00 77.94 259 LEU A N 1
ATOM 2067 C CA . LEU A 1 259 ? 31.643 3.371 -4.498 1.00 77.94 259 LEU A CA 1
ATOM 2068 C C . LEU A 1 259 ? 30.117 3.447 -4.326 1.00 77.94 259 LEU A C 1
ATOM 2070 O O . LEU A 1 259 ? 29.602 3.245 -3.227 1.00 77.94 259 LEU A O 1
ATOM 2074 N N . LEU A 1 260 ? 29.380 3.746 -5.403 1.00 64.19 260 LEU A N 1
ATOM 2075 C CA . LEU A 1 260 ? 27.915 3.736 -5.393 1.00 64.19 260 LEU A CA 1
ATOM 2076 C C . LEU A 1 260 ? 27.363 2.326 -5.165 1.00 64.19 260 LEU A C 1
ATOM 2078 O O . LEU A 1 260 ? 26.437 2.172 -4.370 1.00 64.19 260 LEU A O 1
ATOM 2082 N N . ALA A 1 261 ? 27.923 1.306 -5.818 1.00 65.62 261 ALA A N 1
ATOM 2083 C CA . ALA A 1 261 ? 27.516 -0.082 -5.630 1.00 65.62 261 ALA A CA 1
ATOM 2084 C C . ALA A 1 261 ? 27.792 -0.559 -4.196 1.00 65.62 261 ALA A C 1
ATOM 2086 O O . ALA A 1 261 ? 26.878 -1.048 -3.537 1.00 65.62 261 ALA A O 1
ATOM 2087 N N . GLU A 1 262 ? 29.005 -0.340 -3.687 1.00 81.00 262 GLU A N 1
ATOM 2088 C CA . GLU A 1 262 ? 29.426 -0.692 -2.329 1.00 81.00 262 GLU A CA 1
ATOM 2089 C C . GLU A 1 262 ? 28.539 -0.015 -1.279 1.00 81.00 262 GLU A C 1
ATOM 2091 O O . GLU A 1 262 ? 27.917 -0.706 -0.475 1.00 81.00 262 GLU A O 1
ATOM 2096 N N . LYS A 1 263 ? 28.356 1.312 -1.347 1.00 74.12 263 LYS A N 1
ATOM 2097 C CA . LYS A 1 263 ? 27.472 2.029 -0.414 1.00 74.12 263 LYS A CA 1
ATOM 2098 C C . LYS A 1 263 ? 26.010 1.619 -0.537 1.00 74.12 263 LYS A C 1
ATOM 2100 O O . LYS A 1 263 ? 25.312 1.585 0.469 1.00 74.12 263 LYS A O 1
ATOM 2105 N N . THR A 1 264 ? 25.520 1.298 -1.734 1.00 60.62 264 THR A N 1
ATOM 2106 C CA . THR A 1 264 ? 24.137 0.815 -1.899 1.00 60.62 264 THR A CA 1
ATOM 2107 C C . THR A 1 264 ? 23.962 -0.565 -1.263 1.00 60.62 264 THR A C 1
ATOM 2109 O O . THR A 1 264 ? 22.954 -0.809 -0.603 1.00 60.62 264 THR A O 1
ATOM 2112 N N . VAL A 1 265 ? 24.955 -1.446 -1.408 1.00 76.75 265 VAL A N 1
ATOM 2113 C CA . VAL A 1 265 ? 24.989 -2.773 -0.780 1.00 76.75 265 VAL A CA 1
ATOM 2114 C C . VAL A 1 265 ? 25.104 -2.662 0.745 1.00 76.75 265 VAL A C 1
ATOM 2116 O O . VAL A 1 265 ? 24.325 -3.297 1.453 1.00 76.75 265 VAL A O 1
ATOM 2119 N N . GLU A 1 266 ? 25.997 -1.814 1.256 1.00 81.06 266 GLU A N 1
ATOM 2120 C CA . GLU A 1 266 ? 26.163 -1.531 2.687 1.00 81.06 266 GLU A CA 1
ATOM 2121 C C . GLU A 1 266 ? 24.864 -0.977 3.295 1.00 81.06 266 GLU A C 1
ATOM 2123 O O . GLU A 1 266 ? 24.325 -1.559 4.234 1.00 81.06 266 GLU A O 1
ATOM 2128 N N . ILE A 1 267 ? 24.282 0.074 2.700 1.00 70.25 267 ILE A N 1
ATOM 2129 C CA . ILE A 1 267 ? 23.007 0.661 3.142 1.00 70.25 267 ILE A CA 1
ATOM 2130 C C . ILE A 1 267 ? 21.880 -0.380 3.104 1.00 70.25 267 ILE A C 1
ATOM 2132 O O . ILE A 1 267 ? 21.064 -0.423 4.027 1.00 70.25 267 ILE A O 1
ATOM 2136 N N . TYR A 1 268 ? 21.825 -1.235 2.077 1.00 66.62 268 TYR A N 1
ATOM 2137 C CA . TYR A 1 268 ? 20.832 -2.306 1.983 1.00 66.62 268 TYR A CA 1
ATOM 2138 C C . TYR A 1 268 ? 20.977 -3.326 3.119 1.00 66.62 268 TYR A C 1
ATOM 2140 O O . TYR A 1 268 ? 19.985 -3.634 3.785 1.00 66.62 268 TYR A O 1
ATOM 2148 N N . TYR A 1 269 ? 22.190 -3.822 3.385 1.00 77.31 269 TYR A N 1
ATOM 2149 C CA . TYR A 1 269 ? 22.421 -4.792 4.457 1.00 77.31 269 TYR A CA 1
ATOM 2150 C C . TYR A 1 269 ? 22.233 -4.177 5.849 1.00 77.31 269 TYR A C 1
ATOM 2152 O O . TYR A 1 269 ? 21.500 -4.757 6.649 1.00 77.31 269 TYR A O 1
ATOM 2160 N N . SER A 1 270 ? 22.755 -2.974 6.118 1.00 75.00 270 SER A N 1
ATOM 2161 C CA . SER A 1 270 ? 22.511 -2.260 7.381 1.00 75.00 270 SER A CA 1
ATOM 2162 C C . SER A 1 270 ? 21.021 -1.987 7.610 1.00 75.00 270 SER A C 1
ATOM 2164 O O . SER A 1 270 ? 20.517 -2.142 8.721 1.00 75.00 270 SER A O 1
ATOM 2166 N N . SER A 1 271 ? 20.281 -1.613 6.560 1.00 67.44 271 SER A N 1
ATOM 2167 C CA . SER A 1 271 ? 18.826 -1.430 6.627 1.00 67.44 271 SER A CA 1
ATOM 2168 C C . SER A 1 271 ? 18.113 -2.749 6.944 1.00 67.44 271 SER A C 1
ATOM 2170 O O . SER A 1 271 ? 17.284 -2.803 7.852 1.00 67.44 271 SER A O 1
ATOM 2172 N N . LYS A 1 272 ? 18.485 -3.841 6.265 1.00 72.44 272 LYS A N 1
ATOM 2173 C CA . LYS A 1 272 ? 17.938 -5.186 6.493 1.00 72.44 272 LYS A CA 1
ATOM 2174 C C . LYS A 1 272 ? 18.196 -5.689 7.917 1.00 72.44 272 LYS A C 1
ATOM 2176 O O . LYS A 1 272 ? 17.296 -6.271 8.517 1.00 72.44 272 LYS A O 1
ATOM 2181 N N . GLU A 1 273 ? 19.381 -5.441 8.463 1.00 78.62 273 GLU A N 1
ATOM 2182 C CA . GLU A 1 273 ? 19.774 -5.846 9.817 1.00 78.62 273 GLU A CA 1
ATOM 2183 C C . GLU A 1 273 ? 19.056 -5.023 10.902 1.00 78.62 273 GLU A C 1
ATOM 2185 O O . GLU A 1 273 ? 18.599 -5.574 11.900 1.00 78.62 273 GLU A O 1
ATOM 2190 N N . ILE A 1 274 ? 18.839 -3.724 10.662 1.00 78.00 274 ILE A N 1
ATOM 2191 C CA . ILE A 1 274 ? 18.019 -2.851 11.518 1.00 78.00 274 ILE A CA 1
ATOM 2192 C C . ILE A 1 274 ? 16.533 -3.243 11.486 1.00 78.00 274 ILE A C 1
ATOM 2194 O O . ILE A 1 274 ? 15.862 -3.230 12.518 1.00 78.00 274 ILE A O 1
ATOM 2198 N N . ILE A 1 275 ? 15.989 -3.540 10.303 1.00 70.56 275 ILE A N 1
ATOM 2199 C CA . ILE A 1 275 ? 14.550 -3.760 10.095 1.00 70.56 275 ILE A CA 1
ATOM 2200 C C . ILE A 1 275 ? 14.138 -5.193 10.461 1.00 70.56 275 ILE A C 1
ATOM 2202 O O . ILE A 1 275 ? 13.051 -5.387 11.005 1.00 70.56 275 ILE A O 1
ATOM 2206 N N . GLY A 1 276 ? 15.004 -6.184 10.231 1.00 79.62 276 GLY A N 1
ATOM 2207 C CA . GLY A 1 276 ? 14.777 -7.601 10.535 1.00 79.62 276 GLY A CA 1
ATOM 2208 C C . GLY A 1 276 ? 14.169 -7.887 11.919 1.00 79.62 276 GLY A C 1
ATOM 2209 O O . GLY A 1 276 ? 13.095 -8.493 11.970 1.00 79.62 276 GLY A O 1
ATOM 2210 N N . PRO A 1 277 ? 14.767 -7.436 13.042 1.00 82.81 277 PRO A N 1
ATOM 2211 C CA . PRO A 1 277 ? 14.209 -7.677 14.373 1.00 82.81 277 PRO A CA 1
ATOM 2212 C C . PRO A 1 277 ? 12.863 -6.973 14.590 1.00 82.81 277 PRO A C 1
ATOM 2214 O O . PRO A 1 277 ? 11.981 -7.537 15.236 1.00 82.81 277 PRO A O 1
ATOM 2217 N N . HIS A 1 278 ? 12.650 -5.783 14.018 1.00 71.19 278 HIS A N 1
ATOM 2218 C CA . HIS A 1 278 ? 11.358 -5.096 14.105 1.00 71.19 278 HIS A CA 1
ATOM 2219 C C . HIS A 1 278 ? 10.262 -5.833 13.321 1.00 71.19 278 HIS A C 1
ATOM 2221 O O . HIS A 1 278 ? 9.158 -5.998 13.838 1.00 71.19 278 HIS A O 1
ATOM 2227 N N . VAL A 1 279 ? 10.569 -6.345 12.125 1.00 74.44 279 VAL A N 1
ATOM 2228 C CA . VAL A 1 279 ? 9.648 -7.186 11.342 1.00 74.44 279 VAL A CA 1
ATOM 2229 C C . VAL A 1 279 ? 9.338 -8.488 12.080 1.00 74.44 279 VAL A C 1
ATOM 2231 O O . VAL A 1 279 ? 8.175 -8.868 12.151 1.00 74.44 279 VAL A O 1
ATOM 2234 N N . ALA A 1 280 ? 10.327 -9.133 12.706 1.00 81.00 280 ALA A N 1
ATOM 2235 C CA . ALA A 1 280 ? 10.106 -10.342 13.501 1.00 81.00 280 ALA A CA 1
ATOM 2236 C C . ALA A 1 280 ? 9.214 -10.094 14.735 1.00 81.00 280 ALA A C 1
ATOM 2238 O O . ALA A 1 280 ? 8.350 -10.914 15.045 1.00 81.00 280 ALA A O 1
ATOM 2239 N N . VAL A 1 281 ? 9.372 -8.953 15.420 1.00 83.69 281 VAL A N 1
ATOM 2240 C CA . VAL A 1 281 ? 8.495 -8.551 16.537 1.00 83.69 281 VAL A CA 1
ATOM 2241 C C . VAL A 1 281 ? 7.068 -8.281 16.056 1.00 83.69 281 VAL A C 1
ATOM 2243 O O . VAL A 1 281 ? 6.121 -8.756 16.681 1.00 83.69 281 VAL A O 1
ATOM 2246 N N . VAL A 1 282 ? 6.901 -7.571 14.934 1.00 78.00 282 VAL A N 1
ATOM 2247 C CA . VAL A 1 282 ? 5.581 -7.311 14.334 1.00 78.00 282 VAL A CA 1
ATOM 2248 C C . VAL A 1 282 ? 4.920 -8.612 13.874 1.00 78.00 282 VAL A C 1
ATOM 2250 O O . VAL A 1 282 ? 3.753 -8.824 14.185 1.00 78.00 282 VAL A O 1
ATOM 2253 N N . GLN A 1 283 ? 5.658 -9.514 13.221 1.00 75.62 283 GLN A N 1
ATOM 2254 C CA . GLN A 1 283 ? 5.149 -10.823 12.810 1.00 75.62 283 GLN A CA 1
ATOM 2255 C C . GLN A 1 283 ? 4.684 -11.634 14.023 1.00 75.62 283 GLN A C 1
ATOM 2257 O O . GLN A 1 283 ? 3.545 -12.079 14.052 1.00 75.62 283 GLN A O 1
ATOM 2262 N N . LYS A 1 284 ? 5.504 -11.730 15.077 1.00 85.00 284 LYS A N 1
ATOM 2263 C CA . LYS A 1 284 ? 5.146 -12.451 16.309 1.00 85.00 284 LYS A CA 1
ATOM 2264 C C . LYS A 1 284 ? 3.919 -11.853 17.013 1.00 85.00 284 LYS A C 1
ATOM 2266 O O . LYS A 1 284 ? 3.130 -12.595 17.595 1.00 85.00 284 LYS A O 1
ATOM 2271 N N . ALA A 1 285 ? 3.743 -10.532 16.958 1.00 81.31 285 ALA A N 1
ATOM 2272 C CA . ALA A 1 285 ? 2.539 -9.872 17.456 1.00 81.31 285 ALA A CA 1
ATOM 2273 C C . ALA A 1 285 ? 1.311 -10.215 16.593 1.00 81.31 285 ALA A C 1
ATOM 2275 O O . ALA A 1 285 ? 0.281 -10.601 17.140 1.00 81.31 285 ALA A O 1
ATOM 2276 N N . ILE A 1 286 ? 1.430 -10.140 15.262 1.00 75.69 286 ILE A N 1
ATOM 2277 C CA . ILE A 1 286 ? 0.373 -10.526 14.314 1.00 75.69 286 ILE A CA 1
ATOM 2278 C C . ILE A 1 286 ? -0.021 -11.993 14.507 1.00 75.69 286 ILE A C 1
ATOM 2280 O O . ILE A 1 286 ? -1.207 -12.277 14.620 1.00 75.69 286 ILE A O 1
ATOM 2284 N N . ASP A 1 287 ? 0.939 -12.910 14.625 1.00 80.62 287 ASP A N 1
ATOM 2285 C CA . ASP A 1 287 ? 0.687 -14.337 14.851 1.00 80.62 287 ASP A CA 1
ATOM 2286 C C . ASP A 1 287 ? -0.050 -14.576 16.182 1.00 80.62 287 ASP A C 1
ATOM 2288 O O . ASP A 1 287 ? -0.956 -15.408 16.255 1.00 80.62 287 ASP A O 1
ATOM 2292 N N . SER A 1 288 ? 0.285 -13.811 17.231 1.00 83.75 288 SER A N 1
ATOM 2293 C CA . SER A 1 288 ? -0.422 -13.851 18.518 1.00 83.75 288 SER A CA 1
ATOM 2294 C C . SER A 1 288 ? -1.869 -13.363 18.392 1.00 83.75 288 SER A C 1
ATOM 2296 O O . SER A 1 288 ? -2.779 -14.044 18.863 1.00 83.75 288 SER A O 1
ATOM 2298 N N . TYR A 1 289 ? -2.096 -12.230 17.718 1.00 70.75 289 TYR A N 1
ATOM 2299 C CA . TYR A 1 289 ? -3.441 -11.706 17.454 1.00 70.75 289 TYR A CA 1
ATOM 2300 C C . TYR A 1 289 ? -4.262 -12.642 16.560 1.00 70.75 289 TYR A C 1
ATOM 2302 O O . TYR A 1 289 ? -5.439 -12.867 16.825 1.00 70.75 289 TYR A O 1
ATOM 2310 N N . LEU A 1 290 ? -3.657 -13.230 15.523 1.00 78.69 290 LEU A N 1
ATOM 2311 C CA . LEU A 1 290 ? -4.313 -14.212 14.659 1.00 78.69 290 LEU A CA 1
ATOM 2312 C C . LEU A 1 290 ? -4.719 -15.455 15.449 1.00 78.69 290 LEU A C 1
ATOM 2314 O O . LEU A 1 290 ? -5.836 -15.927 15.275 1.00 78.69 290 LEU A O 1
ATOM 2318 N N . LYS A 1 291 ? -3.866 -15.946 16.355 1.00 84.56 291 LYS A N 1
ATOM 2319 C CA . LYS A 1 291 ? -4.175 -17.088 17.226 1.00 84.56 291 LYS A CA 1
ATOM 2320 C C . LYS A 1 291 ? -5.311 -16.787 18.210 1.00 84.56 291 LYS A C 1
ATOM 2322 O O . LYS A 1 291 ? -6.167 -17.641 18.431 1.00 84.56 291 LYS A O 1
ATOM 2327 N N . GLU A 1 292 ? -5.349 -15.582 18.772 1.00 84.25 292 GLU A N 1
ATOM 2328 C CA . GLU A 1 292 ? -6.440 -15.128 19.640 1.00 84.25 292 GLU A CA 1
ATOM 2329 C C . GLU A 1 292 ? -7.759 -14.996 18.859 1.00 84.25 292 GLU A C 1
ATOM 2331 O O . GLU A 1 292 ? -8.780 -15.564 19.251 1.00 84.25 292 GLU A O 1
ATOM 2336 N N . VAL A 1 293 ? -7.733 -14.353 17.686 1.00 76.38 293 VAL A N 1
ATOM 2337 C CA . VAL A 1 293 ? -8.883 -14.270 16.771 1.00 76.38 293 VAL A CA 1
ATOM 2338 C C . VAL A 1 293 ? -9.324 -15.658 16.300 1.00 76.38 293 VAL A C 1
ATOM 2340 O O . VAL A 1 293 ? -10.522 -15.902 16.176 1.00 76.38 293 VAL A O 1
ATOM 2343 N N . GLU A 1 294 ? -8.409 -16.599 16.072 1.00 76.19 294 GLU A N 1
ATOM 2344 C CA . GLU A 1 294 ? -8.736 -17.986 15.738 1.00 76.19 294 GLU A CA 1
ATOM 2345 C C . GLU A 1 294 ? -9.439 -18.687 16.911 1.00 76.19 294 GLU A C 1
ATOM 2347 O O . GLU A 1 294 ? -10.465 -19.337 16.713 1.00 76.19 294 GLU A O 1
ATOM 2352 N N . GLN A 1 295 ? -8.952 -18.508 18.141 1.00 82.00 295 GLN A N 1
ATOM 2353 C C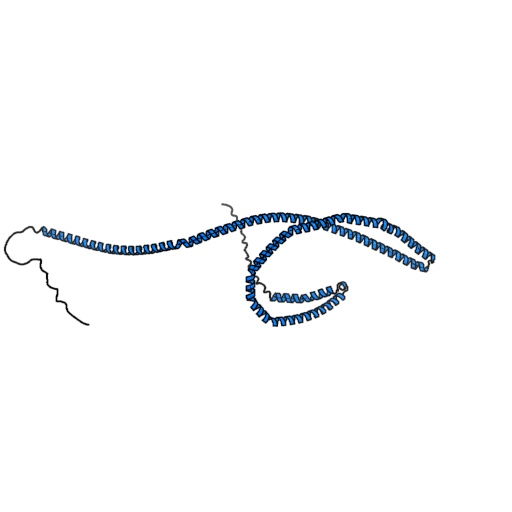A . GLN A 1 295 ? -9.578 -19.051 19.348 1.00 82.00 295 GLN A CA 1
ATOM 2354 C C . GLN A 1 295 ? -10.993 -18.490 19.568 1.00 82.00 295 GLN A C 1
ATOM 2356 O O . GLN A 1 295 ? -11.909 -19.261 19.862 1.00 82.00 295 GLN A O 1
ATOM 2361 N N . PHE A 1 296 ? -11.199 -17.185 19.363 1.00 76.00 296 PHE A N 1
ATOM 2362 C CA . PHE A 1 296 ? -12.522 -16.559 19.447 1.00 76.00 296 PHE A CA 1
ATOM 2363 C C . PHE A 1 296 ? -13.446 -16.931 18.284 1.00 76.00 296 PHE A C 1
ATOM 2365 O O . PHE A 1 296 ? -14.638 -17.135 18.500 1.00 76.00 296 PHE A O 1
ATOM 2372 N N . SER A 1 297 ? -12.936 -17.028 17.054 1.00 70.50 297 SER A N 1
ATOM 2373 C CA . SER A 1 297 ? -13.759 -17.277 15.862 1.00 70.50 297 SER A CA 1
ATOM 2374 C C . SER A 1 297 ? -14.109 -18.750 15.662 1.00 70.50 297 SER A C 1
ATOM 2376 O O . SER A 1 297 ? -15.217 -19.028 15.207 1.00 70.50 297 SER A O 1
ATOM 2378 N N . ARG A 1 298 ? -13.244 -19.701 16.052 1.00 82.88 298 ARG A N 1
ATOM 2379 C CA . ARG A 1 298 ? -13.492 -21.156 15.972 1.00 82.88 298 ARG A CA 1
ATOM 2380 C C . ARG A 1 298 ? -14.894 -21.587 16.431 1.00 82.88 298 ARG A C 1
ATOM 2382 O O . ARG A 1 298 ? -15.543 -22.277 15.646 1.00 82.88 298 ARG A O 1
ATOM 2389 N N . PRO A 1 299 ? -15.419 -21.214 17.618 1.00 85.12 299 PRO A N 1
ATOM 2390 C CA . PRO A 1 299 ? -16.773 -21.603 18.021 1.00 85.12 299 PRO A CA 1
ATOM 2391 C C . PRO A 1 299 ? -17.865 -21.042 17.095 1.00 85.12 299 PRO A C 1
ATOM 2393 O O . PRO A 1 299 ? -18.781 -21.779 16.739 1.00 85.12 299 PRO A O 1
ATOM 2396 N N . TYR A 1 300 ? -17.754 -19.792 16.632 1.00 70.56 300 TYR A N 1
ATOM 2397 C CA . TYR A 1 300 ? -18.734 -19.190 15.717 1.00 70.56 300 TYR A CA 1
ATOM 2398 C C . TYR A 1 300 ? -18.645 -19.760 14.298 1.00 70.56 300 TYR A C 1
ATOM 2400 O O . TYR A 1 300 ? -19.672 -20.045 13.687 1.00 70.56 300 TYR A O 1
ATOM 2408 N N . VAL A 1 301 ? -17.435 -19.987 13.780 1.00 81.56 301 VAL A N 1
ATOM 2409 C CA . VAL A 1 301 ? -17.203 -20.643 12.484 1.00 81.56 301 VAL A CA 1
ATOM 2410 C C . VAL A 1 301 ? -17.720 -22.079 12.522 1.00 81.56 301 VAL A C 1
ATOM 2412 O O . VAL A 1 301 ? -18.384 -22.506 11.580 1.00 81.56 301 VAL A O 1
ATOM 2415 N N . ASN A 1 302 ? -17.503 -22.802 13.623 1.00 80.50 302 ASN A N 1
ATOM 2416 C CA . ASN A 1 302 ? -18.069 -24.132 13.824 1.00 80.50 302 ASN A CA 1
ATOM 2417 C C . ASN A 1 302 ? -19.598 -24.092 13.918 1.00 80.50 302 ASN A C 1
ATOM 2419 O O . ASN A 1 302 ? -20.234 -24.925 13.288 1.00 80.50 302 ASN A O 1
ATOM 2423 N N . LEU A 1 303 ? -20.197 -23.122 14.620 1.00 82.88 303 LEU A N 1
ATOM 2424 C CA . LEU A 1 303 ? -21.654 -22.973 14.729 1.00 82.88 303 LEU A CA 1
ATOM 2425 C C . LEU A 1 303 ? -22.314 -22.635 13.383 1.00 82.88 303 LEU A C 1
ATOM 2427 O O . LEU A 1 303 ? -23.331 -23.226 13.020 1.00 82.88 303 LEU A O 1
ATOM 2431 N N . VAL A 1 304 ? -21.727 -21.715 12.613 1.00 79.44 304 VAL A N 1
ATOM 2432 C CA . VAL A 1 304 ? -22.177 -21.411 11.249 1.00 79.44 304 VAL A CA 1
ATOM 2433 C C . VAL A 1 304 ? -21.983 -22.637 10.360 1.00 79.44 304 VAL A C 1
ATOM 2435 O O . VAL A 1 304 ? -22.901 -22.999 9.635 1.00 79.44 304 VAL A O 1
ATOM 2438 N N . SER A 1 305 ? -20.845 -23.330 10.455 1.00 78.31 305 SER A N 1
ATOM 2439 C CA . SER A 1 305 ? -20.582 -24.564 9.709 1.00 78.31 305 SER A CA 1
ATOM 2440 C C . SER A 1 305 ? -21.613 -25.653 10.023 1.00 78.31 305 SER A C 1
ATOM 2442 O O . SER A 1 305 ? -22.262 -26.137 9.103 1.00 78.31 305 SER A O 1
ATOM 2444 N N . THR A 1 306 ? -21.857 -26.002 11.289 1.00 84.69 306 THR A N 1
ATOM 2445 C CA . THR A 1 306 ? -22.824 -27.052 11.665 1.00 84.69 306 THR A CA 1
ATOM 2446 C C . THR A 1 306 ? -24.260 -26.691 11.299 1.00 84.69 306 THR A C 1
ATOM 2448 O O . THR A 1 306 ? -25.002 -27.565 10.857 1.00 84.69 306 THR A O 1
ATOM 2451 N N . THR A 1 307 ? -24.642 -25.416 11.414 1.00 81.50 307 THR A N 1
ATOM 2452 C CA . THR A 1 307 ? -25.986 -24.940 11.048 1.00 81.50 307 THR A CA 1
ATOM 2453 C C . THR A 1 307 ? -26.178 -24.907 9.530 1.00 81.50 307 THR A C 1
ATOM 2455 O O . THR A 1 307 ? -27.188 -25.375 9.014 1.00 81.50 307 THR A O 1
ATOM 2458 N N . VAL A 1 308 ? -25.211 -24.367 8.783 1.00 80.75 308 VAL A N 1
ATOM 2459 C CA . VAL A 1 308 ? -25.342 -24.093 7.342 1.00 80.75 308 VAL A CA 1
ATOM 2460 C C . VAL A 1 308 ? -24.996 -25.311 6.482 1.00 80.75 308 VAL A C 1
ATOM 2462 O O . VAL A 1 308 ? -25.604 -25.487 5.428 1.00 80.75 308 VAL A O 1
ATOM 2465 N N . LYS A 1 309 ? -24.089 -26.193 6.923 1.00 84.25 309 LYS A N 1
ATOM 2466 C CA . LYS A 1 309 ? -23.678 -27.407 6.194 1.00 84.25 309 LYS A CA 1
ATOM 2467 C C . LYS A 1 309 ? -24.846 -28.282 5.716 1.00 84.25 309 LYS A C 1
ATOM 2469 O O . LYS A 1 309 ? -24.914 -28.489 4.509 1.00 84.25 309 LYS A O 1
ATOM 2474 N N . PRO A 1 310 ? -25.819 -28.716 6.546 1.00 88.19 310 PRO A N 1
ATOM 2475 C CA . PRO A 1 310 ? -26.943 -29.520 6.051 1.00 88.19 310 PRO A CA 1
ATOM 2476 C C . PRO A 1 310 ? -27.807 -28.779 5.016 1.00 88.19 310 PRO A C 1
ATOM 2478 O O . PRO A 1 310 ? -28.353 -29.402 4.103 1.00 88.19 310 PRO A O 1
ATOM 2481 N N . HIS A 1 311 ? -27.911 -27.448 5.102 1.00 83.75 311 HIS A N 1
ATOM 2482 C CA . HIS A 1 311 ? -28.617 -26.640 4.104 1.00 83.75 311 HIS A CA 1
ATOM 2483 C C . HIS A 1 311 ? -27.822 -26.500 2.799 1.00 83.75 311 HIS A C 1
ATOM 2485 O O . HIS A 1 311 ? -28.415 -26.581 1.723 1.00 83.75 311 HIS A O 1
ATOM 2491 N N . VAL A 1 312 ? -26.497 -26.344 2.875 1.00 84.75 312 VAL A N 1
ATOM 2492 C CA . VAL A 1 312 ? -25.595 -26.302 1.714 1.00 84.75 312 VAL A CA 1
ATOM 2493 C C . VAL A 1 312 ? -25.518 -27.659 1.027 1.00 84.75 312 VAL A C 1
ATOM 2495 O O . VAL A 1 312 ? -25.640 -27.701 -0.191 1.00 84.75 312 VAL A O 1
ATOM 2498 N N . ASP A 1 313 ? -25.422 -28.761 1.769 1.00 85.00 313 ASP A N 1
ATOM 2499 C CA . ASP A 1 313 ? -25.420 -30.120 1.219 1.00 85.00 313 ASP A CA 1
ATOM 2500 C C . ASP A 1 313 ? -26.752 -30.409 0.499 1.00 85.00 313 ASP A C 1
ATOM 2502 O O . ASP A 1 313 ? -26.773 -30.848 -0.656 1.00 85.00 313 ASP A O 1
ATOM 2506 N N . LYS A 1 314 ? -27.890 -30.057 1.123 1.00 87.88 314 LYS A N 1
ATOM 2507 C CA . LYS A 1 314 ? -29.223 -30.166 0.505 1.00 87.88 314 LYS A CA 1
ATOM 2508 C C . LYS A 1 314 ? -29.351 -29.287 -0.744 1.00 87.88 314 LYS A C 1
ATOM 2510 O O . LYS A 1 314 ? -29.843 -29.756 -1.773 1.00 87.88 314 LYS A O 1
ATOM 2515 N N . ALA A 1 315 ? -28.870 -28.045 -0.696 1.00 79.31 315 ALA A N 1
ATOM 2516 C CA . ALA A 1 315 ? -28.832 -27.157 -1.855 1.00 79.31 315 ALA A CA 1
ATOM 2517 C C . ALA A 1 315 ? -27.927 -27.714 -2.965 1.00 79.31 315 ALA A C 1
ATOM 2519 O O . ALA A 1 315 ? -28.320 -27.717 -4.128 1.00 79.31 315 ALA A O 1
ATOM 2520 N N . GLN A 1 316 ? -26.753 -28.255 -2.634 1.00 81.12 316 GLN A N 1
ATOM 2521 C CA . GLN A 1 316 ? -25.818 -28.838 -3.594 1.00 81.12 316 GLN A CA 1
ATOM 2522 C C . GLN A 1 316 ? -26.442 -30.037 -4.315 1.00 81.12 316 GLN A C 1
ATOM 2524 O O . GLN A 1 316 ? -26.284 -30.154 -5.530 1.00 81.12 316 GLN A O 1
ATOM 2529 N N . VAL A 1 317 ? -27.200 -30.889 -3.612 1.00 88.81 317 VAL A N 1
ATOM 2530 C CA . VAL A 1 317 ? -27.973 -31.987 -4.218 1.00 88.81 317 VAL A CA 1
ATOM 2531 C C . VAL A 1 317 ? -29.047 -31.453 -5.174 1.00 88.81 317 VAL A C 1
ATOM 2533 O O . VAL A 1 317 ? -29.115 -31.918 -6.314 1.00 88.81 317 VAL A O 1
ATOM 2536 N N . ILE A 1 318 ? -29.825 -30.443 -4.762 1.00 86.50 318 ILE A N 1
ATOM 2537 C CA . ILE A 1 318 ? -30.871 -29.805 -5.588 1.00 86.50 318 ILE A CA 1
ATOM 2538 C C . ILE A 1 318 ? -30.277 -29.132 -6.838 1.00 86.50 318 ILE A C 1
ATOM 2540 O O . ILE A 1 318 ? -30.814 -29.269 -7.938 1.00 86.50 318 ILE A O 1
ATOM 2544 N N . PHE A 1 319 ? -29.144 -28.440 -6.703 1.00 78.62 319 PHE A N 1
ATOM 2545 C CA . PHE A 1 319 ? -28.488 -27.749 -7.812 1.00 78.62 319 PHE A CA 1
ATOM 2546 C C . PHE A 1 319 ? -27.661 -28.682 -8.708 1.00 78.62 319 PHE A C 1
ATOM 2548 O O . PHE A 1 319 ? -27.482 -28.364 -9.880 1.00 78.62 319 PHE A O 1
ATOM 2555 N N . LYS A 1 320 ? -27.221 -29.864 -8.248 1.00 85.31 320 LYS A N 1
ATOM 2556 C CA . LYS A 1 320 ? -26.451 -30.856 -9.035 1.00 85.31 320 LYS A CA 1
ATOM 2557 C C . LYS A 1 320 ? -26.987 -31.098 -10.466 1.00 85.31 320 LYS A C 1
ATOM 2559 O O . LYS A 1 320 ? -26.180 -31.047 -11.402 1.00 85.31 320 LYS A O 1
ATOM 2564 N N . PRO A 1 321 ? -28.297 -31.339 -10.708 1.00 87.06 321 PRO A N 1
ATOM 2565 C CA . PRO A 1 321 ? -28.843 -31.4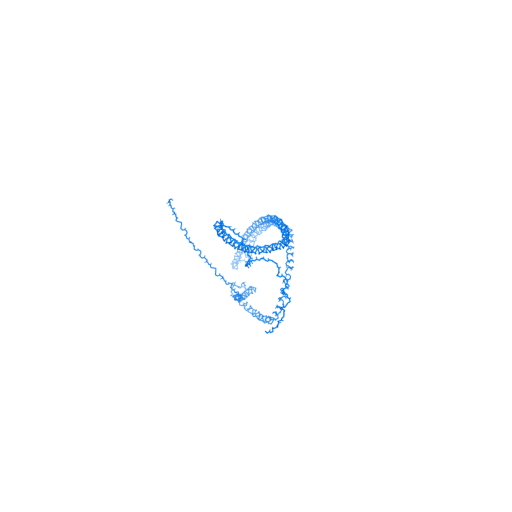48 -12.066 1.00 87.06 321 PRO A CA 1
ATOM 2566 C C . PRO A 1 321 ? -28.811 -30.127 -12.852 1.00 87.06 321 PRO A C 1
ATOM 2568 O O . PRO A 1 321 ? -28.559 -30.149 -14.059 1.00 87.06 321 PRO A O 1
ATOM 2571 N N . TYR A 1 322 ? -29.021 -28.981 -12.198 1.00 79.19 322 TYR A N 1
ATOM 2572 C CA . TYR A 1 322 ? -28.963 -27.663 -12.834 1.00 79.19 322 TYR A CA 1
ATOM 2573 C C . TYR A 1 322 ? -27.530 -27.303 -13.247 1.00 79.19 322 TYR A C 1
ATOM 2575 O O . TYR A 1 322 ? -27.292 -26.994 -14.412 1.00 79.19 322 TYR A O 1
ATOM 2583 N N . THR A 1 323 ? -26.547 -27.485 -12.364 1.00 77.38 323 THR A N 1
ATOM 2584 C CA . THR A 1 323 ? -25.116 -27.303 -12.654 1.00 77.38 323 THR A CA 1
ATOM 2585 C C . THR A 1 323 ? -24.663 -28.187 -13.819 1.00 77.38 323 THR A C 1
ATOM 2587 O O . THR A 1 323 ? -23.941 -27.721 -14.698 1.00 77.38 323 THR A O 1
ATOM 2590 N N . LYS A 1 324 ? -25.153 -29.435 -13.919 1.00 85.31 324 LYS A N 1
ATOM 2591 C CA . LYS A 1 324 ? -24.913 -30.303 -15.091 1.00 85.31 324 LYS A CA 1
ATOM 2592 C C . LYS A 1 324 ? -25.516 -29.747 -16.392 1.00 85.31 324 LYS A C 1
ATOM 2594 O O . LYS A 1 324 ? -24.905 -29.917 -17.449 1.00 85.31 324 LYS A O 1
ATOM 2599 N N . LYS A 1 325 ? -26.690 -29.100 -16.349 1.00 86.06 325 LYS A N 1
ATOM 2600 C CA . LYS A 1 325 ? -27.300 -28.427 -17.515 1.00 86.06 325 LYS A CA 1
ATOM 2601 C C . LYS A 1 325 ? -26.512 -27.169 -17.903 1.00 86.06 325 LYS A C 1
ATOM 2603 O O . LYS A 1 325 ? -26.144 -27.040 -19.069 1.00 86.06 325 LYS A O 1
ATOM 2608 N N . VAL A 1 326 ? -26.175 -26.312 -16.936 1.00 81.44 326 VAL A N 1
ATOM 2609 C CA . VAL A 1 326 ? -25.373 -25.091 -17.139 1.00 81.44 326 VAL A CA 1
ATOM 2610 C C . VAL A 1 326 ? -23.998 -25.427 -17.712 1.00 81.44 326 VAL A C 1
ATOM 2612 O O . VAL A 1 326 ? -23.631 -24.885 -18.748 1.00 81.44 326 VAL A O 1
ATOM 2615 N N . LEU A 1 327 ? -23.272 -26.392 -17.137 1.00 81.44 327 LEU A N 1
ATOM 2616 C CA . LEU A 1 327 ? -21.958 -26.817 -17.635 1.00 81.44 327 LEU A CA 1
ATOM 2617 C C . LEU A 1 327 ? -22.029 -27.389 -19.062 1.00 81.44 327 LEU A C 1
ATOM 2619 O O . LEU A 1 327 ? -21.113 -27.192 -19.861 1.00 81.44 327 LEU A O 1
ATOM 2623 N N . ARG A 1 328 ? -23.128 -28.072 -19.418 1.00 88.50 328 ARG A N 1
ATOM 2624 C CA . ARG A 1 328 ? -23.374 -28.558 -20.787 1.00 88.50 328 ARG A CA 1
ATOM 2625 C C . ARG A 1 328 ? -23.641 -27.403 -21.758 1.00 88.50 328 ARG A C 1
ATOM 2627 O O . ARG A 1 328 ? -23.113 -27.430 -22.868 1.00 88.50 328 ARG A O 1
ATOM 2634 N N . GLY A 1 329 ? -24.419 -26.402 -21.342 1.00 89.12 329 GLY A N 1
ATOM 2635 C CA . GLY A 1 329 ? -24.649 -25.165 -22.095 1.00 89.12 329 GLY A CA 1
ATOM 2636 C C . GLY A 1 329 ? -23.353 -24.382 -22.306 1.00 89.12 329 GLY A C 1
ATOM 2637 O O . GLY A 1 329 ? -22.976 -24.124 -23.444 1.00 89.12 329 GLY A O 1
ATOM 2638 N N . TYR A 1 330 ? -22.608 -24.128 -21.230 1.00 77.50 330 TYR A N 1
ATOM 2639 C CA . TYR A 1 330 ? -21.297 -23.480 -21.257 1.00 77.50 330 TYR A CA 1
ATOM 2640 C C . TYR A 1 330 ? -20.304 -24.213 -22.169 1.00 77.50 330 TYR A C 1
ATOM 2642 O O . TYR A 1 330 ? -19.643 -23.585 -22.987 1.00 77.50 330 TYR A O 1
ATOM 2650 N N . ARG A 1 331 ? -20.250 -25.552 -22.135 1.00 85.56 331 ARG A N 1
ATOM 2651 C CA . ARG A 1 331 ? -19.392 -26.328 -23.047 1.00 85.56 331 ARG A CA 1
ATOM 2652 C C . ARG A 1 331 ? -19.797 -26.180 -24.521 1.00 85.56 331 ARG A C 1
ATOM 2654 O O . ARG A 1 331 ? -18.917 -26.166 -25.378 1.00 85.56 331 ARG A O 1
ATOM 2661 N N . LYS A 1 332 ? -21.095 -26.073 -24.837 1.00 89.81 332 LYS A N 1
ATOM 2662 C CA . LYS A 1 332 ? -21.559 -25.752 -26.202 1.00 89.81 332 LYS A CA 1
ATOM 2663 C C . LYS A 1 332 ? -21.172 -24.321 -26.593 1.00 89.81 332 LYS A C 1
ATOM 2665 O O . LYS A 1 332 ? -20.640 -24.124 -27.679 1.00 89.81 332 LYS A O 1
ATOM 2670 N N . PHE A 1 333 ? -21.374 -23.360 -25.692 1.00 83.94 333 PHE A N 1
ATOM 2671 C CA . PHE A 1 333 ? -21.000 -21.959 -25.884 1.00 83.94 333 PHE A CA 1
ATOM 2672 C C . PHE A 1 333 ? -19.495 -21.798 -26.136 1.00 83.94 333 PHE A C 1
ATOM 2674 O O . PHE A 1 333 ? -19.119 -21.220 -27.145 1.00 83.94 333 PHE A O 1
ATOM 2681 N N . MET A 1 334 ? -18.630 -22.405 -25.319 1.00 79.06 334 MET A N 1
ATOM 2682 C CA . MET A 1 334 ? -17.173 -22.361 -25.509 1.00 79.06 334 MET A CA 1
ATOM 2683 C C . MET A 1 334 ? -16.724 -22.972 -26.845 1.00 79.06 334 MET A C 1
ATOM 2685 O O . MET A 1 334 ? -15.779 -22.475 -27.452 1.00 79.06 334 MET A O 1
ATOM 2689 N N . LYS A 1 335 ? -17.415 -24.006 -27.351 1.00 90.12 335 LYS A N 1
ATOM 2690 C CA . LYS A 1 335 ? -17.171 -24.521 -28.710 1.00 90.12 335 LYS A CA 1
ATOM 2691 C C . LYS A 1 335 ? -17.552 -23.497 -29.785 1.00 90.12 335 LYS A C 1
ATOM 2693 O O . LYS A 1 335 ? -16.774 -23.300 -30.711 1.00 90.12 335 LYS A O 1
ATOM 2698 N N . ALA A 1 336 ? -18.701 -22.832 -29.654 1.00 85.38 336 ALA A N 1
ATOM 2699 C CA . ALA A 1 336 ? -19.122 -21.779 -30.582 1.00 85.38 336 ALA A CA 1
ATOM 2700 C C . ALA A 1 336 ? -18.172 -20.566 -30.546 1.00 85.38 336 ALA A C 1
ATOM 2702 O O . ALA A 1 336 ? -17.731 -20.108 -31.595 1.00 85.38 336 ALA A O 1
ATOM 2703 N N . VAL A 1 337 ? -17.770 -20.120 -29.351 1.00 81.44 337 VAL A N 1
ATOM 2704 C CA . VAL A 1 337 ? -16.754 -19.075 -29.131 1.00 81.44 337 VAL A CA 1
ATOM 2705 C C . VAL A 1 337 ? -15.433 -19.436 -29.809 1.00 81.44 337 VAL A C 1
ATOM 2707 O O . VAL A 1 337 ? -14.862 -18.594 -30.491 1.00 81.44 337 VAL A O 1
ATOM 2710 N N . ALA A 1 338 ? -14.964 -20.681 -29.690 1.00 84.00 338 ALA A N 1
ATOM 2711 C CA . ALA A 1 338 ? -13.732 -21.122 -30.344 1.00 84.00 338 ALA A CA 1
ATOM 2712 C C . ALA A 1 338 ? -13.835 -21.157 -31.882 1.00 84.00 338 ALA A C 1
ATOM 2714 O O . ALA A 1 338 ? -12.848 -20.884 -32.562 1.00 84.00 338 ALA A O 1
ATOM 2715 N N . VAL A 1 339 ? -15.008 -21.474 -32.445 1.00 89.31 339 VAL A N 1
ATOM 2716 C CA . VAL A 1 339 ? -15.250 -21.400 -33.899 1.00 89.31 339 VAL A CA 1
ATOM 2717 C C . VAL A 1 339 ? -15.284 -19.945 -34.367 1.00 89.31 339 VAL A C 1
ATOM 2719 O O . VAL A 1 339 ? -14.587 -19.594 -35.315 1.00 89.31 339 VAL A O 1
ATOM 2722 N N . TYR A 1 340 ? -16.025 -19.082 -33.673 1.00 84.31 340 TYR A N 1
ATOM 2723 C CA . TYR A 1 340 ? -16.167 -17.677 -34.048 1.00 84.31 340 TYR A CA 1
ATOM 2724 C C . TYR A 1 340 ? -14.862 -16.886 -33.846 1.00 84.31 340 TYR A C 1
ATOM 2726 O O . TYR A 1 340 ? -14.500 -16.081 -34.694 1.00 84.31 340 TYR A O 1
ATOM 2734 N N . HIS A 1 341 ? -14.077 -17.173 -32.799 1.00 84.12 341 HIS A N 1
ATOM 2735 C CA . HIS A 1 341 ? -12.734 -16.596 -32.620 1.00 84.12 341 HIS A CA 1
ATOM 2736 C C . HIS A 1 341 ? -11.805 -16.946 -33.788 1.00 84.12 341 HIS A C 1
ATOM 2738 O O . HIS A 1 341 ? -11.083 -16.077 -34.267 1.00 84.12 341 HIS A O 1
ATOM 2744 N N . ARG A 1 342 ? -11.874 -18.176 -34.322 1.00 85.62 342 ARG A N 1
ATOM 2745 C CA . ARG A 1 342 ? -11.135 -18.563 -35.540 1.00 85.62 342 ARG A CA 1
ATOM 2746 C C . ARG A 1 342 ? -11.612 -17.800 -36.781 1.00 85.62 342 ARG A C 1
ATOM 2748 O O . ARG A 1 342 ? -10.769 -17.413 -37.583 1.00 85.62 342 ARG A O 1
ATOM 2755 N N . GLN A 1 343 ? -12.918 -17.564 -36.928 1.00 88.44 343 GLN A N 1
ATOM 2756 C CA . GLN A 1 343 ? -13.475 -16.763 -38.030 1.00 88.44 343 GLN A CA 1
ATOM 2757 C C . GLN A 1 343 ? -13.027 -15.298 -37.941 1.00 88.44 343 GLN A C 1
ATOM 2759 O O . GLN A 1 343 ? -12.458 -14.773 -38.892 1.00 88.44 343 GLN A O 1
ATOM 2764 N N . VAL A 1 344 ? -13.191 -14.664 -36.777 1.00 88.00 344 VAL A N 1
ATOM 2765 C CA . VAL A 1 344 ? -12.727 -13.293 -36.511 1.00 88.00 344 VAL A CA 1
ATOM 2766 C C . VAL A 1 344 ? -11.220 -13.167 -36.731 1.00 88.00 344 VAL A C 1
ATOM 2768 O O . VAL A 1 344 ? -10.772 -12.208 -37.348 1.00 88.00 344 VAL A O 1
ATOM 2771 N N . ARG A 1 345 ? -10.431 -14.153 -36.286 1.00 86.62 345 ARG A N 1
ATOM 2772 C CA . ARG A 1 345 ? -8.986 -14.199 -36.534 1.00 86.62 345 ARG A CA 1
ATOM 2773 C C . ARG A 1 345 ? -8.664 -14.193 -38.031 1.00 86.62 345 ARG A C 1
ATOM 2775 O O . ARG A 1 345 ? -7.746 -13.482 -38.419 1.00 86.62 345 ARG A O 1
ATOM 2782 N N . ALA A 1 346 ? -9.396 -14.954 -38.847 1.00 87.62 346 ALA A N 1
ATOM 2783 C CA . ALA A 1 346 ? -9.200 -14.976 -40.297 1.00 87.62 346 ALA A CA 1
ATOM 2784 C C . ALA A 1 346 ? -9.522 -13.612 -40.932 1.00 87.62 346 ALA A C 1
ATOM 2786 O O . ALA A 1 346 ? -8.673 -13.064 -41.625 1.00 87.62 346 ALA A O 1
ATOM 2787 N N . VAL A 1 347 ? -10.676 -13.019 -40.603 1.00 89.38 347 VAL A N 1
ATOM 2788 C CA . VAL A 1 347 ? -11.098 -11.703 -41.126 1.00 89.38 347 VAL A CA 1
ATOM 2789 C C . VAL A 1 347 ? -10.134 -10.583 -40.713 1.00 89.38 347 VAL A C 1
ATOM 2791 O O . VAL A 1 347 ? -9.755 -9.755 -41.535 1.00 89.38 347 VAL A O 1
ATOM 2794 N N . ILE A 1 348 ? -9.686 -10.561 -39.452 1.00 87.50 348 ILE A N 1
ATOM 2795 C CA . ILE A 1 348 ? -8.705 -9.573 -38.973 1.00 87.50 348 ILE A CA 1
ATOM 2796 C C . ILE A 1 348 ? -7.344 -9.784 -39.650 1.00 87.50 348 ILE A C 1
ATOM 2798 O O . ILE A 1 348 ? -6.682 -8.810 -39.992 1.00 87.50 348 ILE A O 1
ATOM 2802 N N . GLN A 1 349 ? -6.920 -11.033 -39.869 1.00 87.56 349 GLN A N 1
ATOM 2803 C CA . GLN A 1 349 ? -5.672 -11.325 -40.574 1.00 87.56 349 GLN A CA 1
ATOM 2804 C C . GLN A 1 349 ? -5.725 -10.865 -42.038 1.00 87.56 349 GLN A C 1
ATOM 2806 O O . GLN A 1 349 ? -4.761 -10.275 -42.513 1.00 87.56 349 GLN A O 1
ATOM 2811 N N . GLU A 1 350 ? -6.843 -11.093 -42.728 1.00 89.12 350 GLU A N 1
ATOM 2812 C CA . GLU A 1 350 ? -7.079 -10.644 -44.104 1.00 89.12 350 GLU A CA 1
ATOM 2813 C C . GLU A 1 350 ? -7.075 -9.108 -44.200 1.00 89.12 350 GLU A C 1
ATOM 2815 O O . GLU A 1 350 ? -6.303 -8.538 -44.969 1.00 89.12 350 GLU A O 1
ATOM 2820 N N . PHE A 1 351 ? -7.834 -8.425 -43.335 1.00 86.56 351 PHE A N 1
ATOM 2821 C CA . PHE A 1 351 ? -7.910 -6.959 -43.290 1.00 86.56 351 PHE A CA 1
ATOM 2822 C C . PHE A 1 351 ? -6.571 -6.278 -42.942 1.00 86.56 351 PHE A C 1
ATOM 2824 O O . PHE A 1 351 ? -6.255 -5.200 -43.452 1.00 86.56 351 PHE A O 1
ATOM 2831 N N . LEU A 1 352 ? -5.762 -6.896 -42.073 1.00 85.00 352 LEU A N 1
ATOM 2832 C CA . LEU A 1 352 ? -4.419 -6.405 -41.746 1.00 85.00 352 LEU A CA 1
ATOM 2833 C C . LEU A 1 352 ? -3.382 -6.729 -42.833 1.00 85.00 352 LEU A C 1
ATOM 2835 O O . LEU A 1 352 ? -2.342 -6.085 -42.869 1.00 85.00 352 LEU A O 1
ATOM 2839 N N . GLN A 1 353 ? -3.630 -7.703 -43.713 1.00 84.25 353 GLN A N 1
ATOM 2840 C CA . GLN A 1 353 ? -2.753 -7.994 -44.853 1.00 84.25 353 GLN A CA 1
ATOM 2841 C C . GLN A 1 353 ? -3.113 -7.196 -46.113 1.00 84.25 353 GLN A C 1
ATOM 2843 O O . GLN A 1 353 ? -2.243 -7.013 -46.963 1.00 84.25 353 GLN A O 1
ATOM 2848 N N . SER A 1 354 ? -4.351 -6.701 -46.232 1.00 86.19 354 SER A N 1
ATOM 2849 C CA . SER A 1 354 ? -4.830 -5.967 -47.411 1.00 86.19 354 SER A CA 1
ATOM 2850 C C . SER A 1 354 ? -4.391 -4.499 -47.496 1.00 86.19 354 SER A C 1
ATOM 2852 O O . SER A 1 354 ? -4.610 -3.878 -48.532 1.00 86.19 354 SER A O 1
ATOM 2854 N N . HIS A 1 355 ? -3.768 -3.937 -46.451 1.00 83.62 355 HIS A N 1
ATOM 2855 C CA . HIS A 1 355 ? -3.248 -2.564 -46.458 1.00 83.62 355 HIS A CA 1
ATOM 2856 C C . HIS A 1 355 ? -1.748 -2.552 -46.133 1.00 83.62 355 HIS A C 1
ATOM 2858 O O . HIS A 1 355 ? -1.324 -3.095 -45.112 1.00 83.62 355 HIS A O 1
ATOM 2864 N N . ASP A 1 356 ? -0.938 -1.874 -46.950 1.00 77.94 356 ASP A N 1
ATOM 2865 C CA . ASP A 1 356 ? 0.529 -1.901 -46.818 1.00 77.94 356 ASP A CA 1
ATOM 2866 C C . ASP A 1 356 ? 1.044 -1.382 -45.465 1.00 77.94 356 ASP A C 1
ATOM 2868 O O . ASP A 1 356 ? 2.031 -1.893 -44.938 1.00 77.94 356 ASP A O 1
ATOM 2872 N N . ILE A 1 357 ? 0.337 -0.425 -44.854 1.00 76.31 357 ILE A N 1
ATOM 2873 C CA . ILE A 1 357 ? 0.693 0.156 -43.548 1.00 76.31 357 ILE A CA 1
ATOM 2874 C C . ILE A 1 357 ? 0.431 -0.836 -42.397 1.00 76.31 357 ILE A C 1
ATOM 2876 O O . ILE A 1 357 ? 1.215 -0.917 -41.452 1.00 76.31 357 ILE A O 1
ATOM 2880 N N . THR A 1 358 ? -0.657 -1.613 -42.450 1.00 77.19 358 THR A N 1
ATOM 2881 C CA . THR A 1 358 ? -1.024 -2.555 -41.372 1.00 77.19 358 THR A CA 1
ATOM 2882 C C . THR A 1 358 ? -0.361 -3.923 -41.521 1.00 77.19 358 THR A C 1
ATOM 2884 O O . THR A 1 358 ? -0.222 -4.644 -40.530 1.00 77.19 358 THR A O 1
ATOM 2887 N N . LYS A 1 359 ? 0.144 -4.248 -42.716 1.00 78.81 359 LYS A N 1
ATOM 2888 C CA . LYS A 1 359 ? 0.844 -5.498 -43.043 1.00 78.81 359 LYS A CA 1
ATOM 2889 C C . LYS A 1 359 ? 2.052 -5.774 -42.144 1.00 78.81 359 LYS A C 1
ATOM 2891 O O . LYS A 1 359 ? 2.259 -6.916 -41.739 1.00 78.81 359 LYS A O 1
ATOM 2896 N N . ALA A 1 360 ? 2.798 -4.736 -41.756 1.00 78.94 360 ALA A N 1
ATOM 2897 C CA . ALA A 1 360 ? 3.907 -4.841 -40.799 1.00 78.94 360 ALA A CA 1
ATOM 2898 C C . ALA A 1 360 ? 3.452 -5.204 -39.366 1.00 78.94 360 ALA A C 1
ATOM 2900 O O . ALA A 1 360 ? 4.213 -5.777 -38.590 1.00 78.94 360 ALA A O 1
ATOM 2901 N N . VAL A 1 361 ? 2.195 -4.904 -39.022 1.00 74.44 361 VAL A N 1
ATOM 2902 C CA . VAL A 1 361 ? 1.581 -5.123 -37.699 1.00 74.44 361 VAL A CA 1
ATOM 2903 C C . VAL A 1 361 ? 0.802 -6.452 -37.645 1.00 74.44 361 VAL A C 1
ATOM 2905 O O . VAL A 1 361 ? 0.386 -6.894 -36.575 1.00 74.44 361 VAL A O 1
ATOM 2908 N N . ALA A 1 362 ? 0.651 -7.153 -38.777 1.00 80.44 362 ALA A N 1
ATOM 2909 C CA . ALA A 1 362 ? -0.095 -8.407 -38.926 1.00 80.44 362 ALA A CA 1
ATOM 2910 C C . ALA A 1 362 ? 0.601 -9.650 -38.312 1.00 80.44 362 ALA A C 1
ATOM 2912 O O . ALA A 1 362 ? 0.555 -10.753 -38.866 1.00 80.44 362 ALA A O 1
ATOM 2913 N N . THR A 1 363 ? 1.260 -9.506 -37.158 1.00 82.44 363 THR A N 1
ATOM 2914 C CA . THR A 1 363 ? 1.908 -10.621 -36.455 1.00 82.44 363 THR A CA 1
ATOM 2915 C C . THR A 1 363 ? 0.870 -11.552 -35.819 1.00 82.44 363 THR A C 1
ATOM 2917 O O . THR A 1 363 ? -0.201 -11.133 -35.371 1.00 82.44 363 THR A O 1
ATOM 2920 N N . LYS A 1 364 ? 1.184 -12.855 -35.752 1.00 79.88 364 LYS A N 1
ATOM 2921 C CA . LYS A 1 364 ? 0.248 -13.901 -35.287 1.00 79.88 364 LYS A CA 1
ATOM 2922 C C . LYS A 1 364 ? -0.308 -13.651 -33.879 1.00 79.88 364 LYS A C 1
ATOM 2924 O O . LYS A 1 364 ? -1.408 -14.124 -33.590 1.00 79.88 364 LYS A O 1
ATOM 2929 N N . GLU A 1 365 ? 0.450 -12.946 -33.042 1.00 80.50 365 GLU A N 1
ATOM 2930 C CA . GLU A 1 365 ? 0.095 -12.575 -31.672 1.00 80.50 365 GLU A CA 1
ATOM 2931 C C . GLU A 1 365 ? -0.839 -11.362 -31.636 1.00 80.50 365 GLU A C 1
ATOM 2933 O O . GLU A 1 365 ? -1.895 -11.438 -31.014 1.00 80.50 365 GLU A O 1
ATOM 2938 N N . ILE A 1 366 ? -0.534 -10.282 -32.368 1.00 82.88 366 ILE A N 1
ATOM 2939 C CA . ILE A 1 366 ? -1.391 -9.085 -32.422 1.00 82.88 366 ILE A CA 1
ATOM 2940 C C . ILE A 1 366 ? -2.771 -9.432 -32.995 1.00 82.88 366 ILE A C 1
ATOM 2942 O O . ILE A 1 366 ? -3.788 -9.054 -32.415 1.00 82.88 366 ILE A O 1
ATOM 2946 N N . VAL A 1 367 ? -2.830 -10.244 -34.058 1.00 84.56 367 VAL A N 1
ATOM 2947 C CA . VAL A 1 367 ? -4.100 -10.765 -34.603 1.00 84.56 367 VAL A CA 1
ATOM 2948 C C . VAL A 1 367 ? -4.874 -11.562 -33.538 1.00 84.56 367 VAL A C 1
ATOM 2950 O O . VAL A 1 367 ? -6.098 -11.458 -33.452 1.00 84.56 367 VAL A O 1
ATOM 2953 N N . TRP A 1 368 ? -4.185 -12.344 -32.698 1.00 85.56 368 TRP A N 1
ATOM 2954 C CA . TRP A 1 368 ? -4.813 -13.122 -31.625 1.00 85.56 368 TRP A CA 1
ATOM 2955 C C . TRP A 1 368 ? -5.356 -12.230 -30.499 1.00 85.56 368 TRP A C 1
ATOM 2957 O O . TRP A 1 368 ? -6.477 -12.458 -30.037 1.00 85.56 368 TRP A O 1
ATOM 2967 N N . TYR A 1 369 ? -4.621 -11.190 -30.095 1.00 84.50 369 TYR A N 1
ATOM 2968 C CA . TYR A 1 369 ? -5.093 -10.209 -29.115 1.00 84.50 369 TYR A CA 1
ATOM 2969 C C . TYR A 1 369 ? -6.277 -9.394 -29.650 1.00 84.50 369 TYR A C 1
ATOM 2971 O O . TYR A 1 369 ? -7.283 -9.282 -28.954 1.00 84.50 369 TYR A O 1
ATOM 2979 N N . MET A 1 370 ? -6.226 -8.918 -30.899 1.00 83.50 370 MET A N 1
ATOM 2980 C CA . MET A 1 370 ? -7.325 -8.176 -31.534 1.00 83.50 370 MET A CA 1
ATOM 2981 C C . MET A 1 370 ? -8.594 -9.026 -31.687 1.00 83.50 370 MET A C 1
ATOM 2983 O O . MET A 1 370 ? -9.683 -8.579 -31.325 1.00 83.50 370 MET A O 1
ATOM 2987 N N . ALA A 1 371 ? -8.468 -10.282 -32.131 1.00 84.50 371 ALA A N 1
ATOM 2988 C CA . ALA A 1 371 ? -9.598 -11.211 -32.199 1.00 84.50 371 ALA A CA 1
ATOM 2989 C C . ALA A 1 371 ? -10.195 -11.515 -30.813 1.00 84.50 371 ALA A C 1
ATOM 2991 O O . ALA A 1 371 ? -11.404 -11.695 -30.678 1.00 84.50 371 ALA A O 1
ATOM 2992 N N . SER A 1 372 ? -9.362 -11.540 -29.770 1.00 84.62 372 SER A N 1
ATOM 2993 C CA . SER A 1 372 ? -9.813 -11.735 -28.388 1.00 84.62 372 SER A CA 1
ATOM 2994 C C . SER A 1 372 ? -10.484 -10.480 -27.814 1.00 84.62 372 SER A C 1
ATOM 2996 O O . SER A 1 372 ? -11.505 -10.597 -27.140 1.00 84.62 372 SER A O 1
ATOM 2998 N N . ALA A 1 373 ? -9.975 -9.285 -28.127 1.00 85.81 373 ALA A N 1
ATOM 2999 C CA . ALA A 1 373 ? -10.558 -8.006 -27.724 1.00 85.81 373 ALA A CA 1
ATOM 3000 C C . ALA A 1 373 ? -11.928 -7.762 -28.379 1.00 85.81 373 ALA A C 1
ATOM 3002 O O . ALA A 1 373 ? -12.878 -7.382 -27.698 1.00 85.81 373 ALA A O 1
ATOM 3003 N N . LEU A 1 374 ? -12.082 -8.069 -29.672 1.00 84.88 374 LEU A N 1
ATOM 3004 C CA . LEU A 1 374 ? -13.387 -7.982 -30.339 1.00 84.88 374 LEU A CA 1
ATOM 3005 C C . LEU A 1 374 ? -14.415 -8.945 -29.711 1.00 84.88 374 LEU A C 1
ATOM 3007 O O . LEU A 1 374 ? -15.603 -8.636 -29.646 1.00 84.88 374 LEU A O 1
ATOM 3011 N N . MET A 1 375 ? -13.952 -10.085 -29.187 1.00 82.25 375 MET A N 1
ATOM 3012 C CA . MET A 1 375 ? -14.784 -11.091 -28.518 1.00 82.25 375 MET A CA 1
ATOM 3013 C C . MET A 1 375 ? -15.162 -10.759 -27.070 1.00 82.25 375 MET A C 1
ATOM 3015 O O . MET A 1 375 ? -16.152 -11.296 -26.572 1.00 82.25 375 MET A O 1
ATOM 3019 N N . THR A 1 376 ? -14.428 -9.883 -26.377 1.00 83.88 376 THR A N 1
ATOM 3020 C CA . THR A 1 376 ? -14.789 -9.471 -25.009 1.00 83.88 376 THR A CA 1
ATOM 3021 C C . THR A 1 376 ? -15.860 -8.380 -25.001 1.00 83.88 376 THR A C 1
ATOM 3023 O O . THR A 1 376 ? -16.648 -8.328 -24.056 1.00 83.88 376 THR A O 1
ATOM 3026 N N . LEU A 1 377 ? -15.968 -7.561 -26.056 1.00 81.31 377 LEU A N 1
ATOM 3027 C CA . LEU A 1 377 ? -16.946 -6.46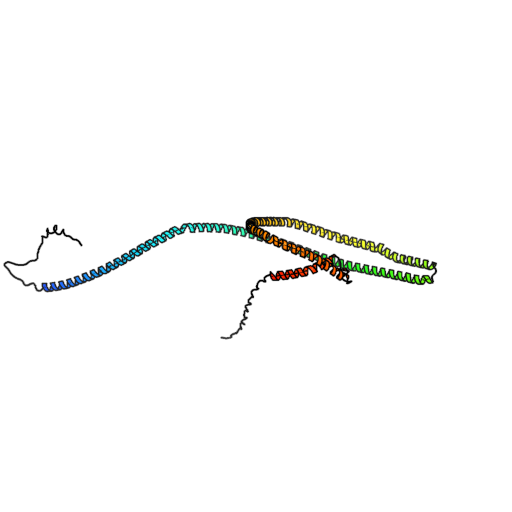6 -26.134 1.00 81.31 377 LEU A CA 1
ATOM 3028 C C . LEU A 1 377 ? -18.412 -6.928 -25.952 1.00 81.31 377 LEU A C 1
ATOM 3030 O O . LEU A 1 377 ? -19.086 -6.366 -25.085 1.00 81.31 377 LEU A O 1
ATOM 3034 N N . PRO A 1 378 ? -18.923 -7.977 -26.638 1.00 83.06 378 PRO A N 1
ATOM 3035 C CA . PRO A 1 378 ? -20.277 -8.481 -26.388 1.00 83.06 378 PRO A CA 1
ATOM 3036 C C . PRO A 1 378 ? -20.463 -9.003 -24.958 1.00 83.06 378 PRO A C 1
ATOM 3038 O O . PRO A 1 378 ? -21.519 -8.807 -24.360 1.00 83.06 378 PRO A O 1
ATOM 3041 N N . VAL A 1 379 ? -19.431 -9.633 -24.385 1.00 82.06 379 VAL A N 1
ATOM 3042 C CA . VAL A 1 379 ? -19.466 -10.164 -23.013 1.00 82.06 379 VAL A CA 1
ATOM 3043 C C . VAL A 1 379 ? -19.588 -9.028 -21.997 1.00 82.06 379 VAL A C 1
ATOM 3045 O O . VAL A 1 379 ? -20.399 -9.128 -21.081 1.00 82.06 379 VAL A O 1
ATOM 3048 N N . VAL A 1 380 ? -18.853 -7.927 -22.184 1.00 83.19 380 VAL A N 1
ATOM 3049 C CA . VAL A 1 380 ? -18.942 -6.727 -21.333 1.00 83.19 380 VAL A CA 1
ATOM 3050 C C . VAL A 1 380 ? -20.311 -6.052 -21.463 1.00 83.19 380 VAL A C 1
ATOM 3052 O O . VAL A 1 380 ? -20.889 -5.663 -20.451 1.00 83.19 380 VAL A O 1
ATOM 3055 N N . ILE A 1 381 ? -20.881 -5.964 -22.670 1.00 82.44 381 ILE A N 1
ATOM 3056 C CA . ILE A 1 381 ? -22.230 -5.405 -22.882 1.00 82.44 381 ILE A CA 1
ATOM 3057 C C . ILE A 1 381 ? -23.292 -6.249 -22.158 1.00 82.44 381 ILE A C 1
ATOM 3059 O O . ILE A 1 381 ? -24.115 -5.705 -21.419 1.00 82.44 381 ILE A O 1
ATOM 3063 N N . ILE A 1 382 ? -23.247 -7.577 -22.311 1.00 84.81 382 ILE A N 1
ATOM 3064 C CA . ILE A 1 382 ? -24.163 -8.507 -21.632 1.00 84.81 382 ILE A CA 1
ATOM 3065 C C . ILE A 1 382 ? -23.979 -8.437 -20.110 1.00 84.81 382 ILE A C 1
ATOM 3067 O O . ILE A 1 382 ? -24.966 -8.376 -19.378 1.00 84.81 382 ILE A O 1
ATOM 3071 N N . PHE A 1 383 ? -22.735 -8.398 -19.626 1.00 79.44 383 PHE A N 1
ATOM 3072 C CA . PHE A 1 383 ? -22.427 -8.253 -18.204 1.00 79.44 383 PHE A CA 1
ATOM 3073 C C . PHE A 1 383 ? -23.002 -6.951 -17.636 1.00 79.44 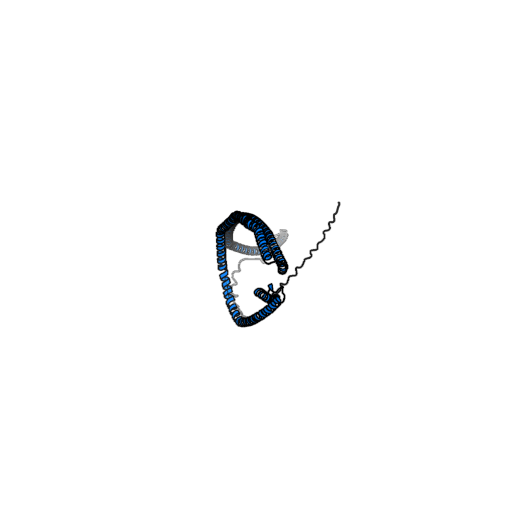383 PHE A C 1
ATOM 3075 O O . PHE A 1 383 ? -23.721 -6.997 -16.644 1.00 79.44 383 PHE A O 1
ATOM 3082 N N . ASN A 1 384 ? -22.798 -5.816 -18.310 1.00 80.44 384 ASN A N 1
ATOM 3083 C CA . ASN A 1 384 ? -23.346 -4.521 -17.901 1.00 80.44 384 ASN A CA 1
ATOM 3084 C C . ASN A 1 384 ? -24.884 -4.516 -17.881 1.00 80.44 384 ASN A C 1
ATOM 3086 O O . ASN A 1 384 ? -25.485 -3.955 -16.963 1.00 80.44 384 ASN A O 1
ATOM 3090 N N . TYR A 1 385 ? -25.532 -5.165 -18.854 1.00 83.25 385 TYR A N 1
ATOM 3091 C CA . TYR A 1 385 ? -26.990 -5.303 -18.901 1.00 83.25 385 TYR A CA 1
ATOM 3092 C C . TYR A 1 385 ? -27.529 -6.160 -17.742 1.00 83.25 385 TYR A C 1
ATOM 3094 O O . TYR A 1 385 ? -28.457 -5.751 -17.042 1.00 83.25 385 TYR A O 1
ATOM 3102 N N . ILE A 1 386 ? -26.897 -7.307 -17.470 1.00 77.81 386 ILE A N 1
ATOM 3103 C CA . ILE A 1 386 ? -27.213 -8.165 -16.317 1.00 77.81 386 ILE A CA 1
ATOM 3104 C C . ILE A 1 386 ? -26.997 -7.392 -15.008 1.00 77.81 386 ILE A C 1
ATOM 3106 O O . ILE A 1 386 ? -27.889 -7.358 -14.158 1.00 77.81 386 ILE A O 1
ATOM 3110 N N . SER A 1 387 ? -25.860 -6.709 -14.852 1.00 74.75 387 SER A N 1
ATOM 3111 C CA . SER A 1 387 ? -25.576 -5.868 -13.689 1.00 74.75 387 SER A CA 1
ATOM 3112 C C . SER A 1 387 ? -26.637 -4.785 -13.497 1.00 74.75 387 SER A C 1
ATOM 3114 O O . SER A 1 387 ? -27.083 -4.590 -12.373 1.00 74.75 387 SER A O 1
ATOM 3116 N N . ALA A 1 388 ? -27.126 -4.138 -14.559 1.00 77.38 388 ALA A N 1
ATOM 3117 C CA . ALA A 1 388 ? -28.188 -3.135 -14.457 1.00 77.38 388 ALA A CA 1
ATOM 3118 C C . ALA A 1 388 ? -29.537 -3.705 -13.968 1.00 77.38 388 ALA A C 1
ATOM 3120 O O . ALA A 1 388 ? -30.279 -2.994 -13.290 1.00 77.38 388 ALA A O 1
ATOM 3121 N N . ILE A 1 389 ? -29.844 -4.973 -14.271 1.00 78.94 389 ILE A N 1
ATOM 3122 C CA . ILE A 1 389 ? -31.063 -5.661 -13.809 1.00 78.94 389 ILE A CA 1
ATOM 3123 C C . ILE A 1 389 ? -30.951 -6.062 -12.330 1.00 78.94 389 ILE A C 1
ATOM 3125 O O . ILE A 1 389 ? -31.892 -5.862 -11.560 1.00 78.94 389 ILE A O 1
ATOM 3129 N N . PHE A 1 390 ? -29.808 -6.616 -11.913 1.00 71.94 390 PHE A N 1
ATOM 3130 C CA . PHE A 1 390 ? -29.618 -7.101 -10.539 1.00 71.94 390 PHE A CA 1
ATOM 3131 C C . PHE A 1 390 ? -29.209 -6.000 -9.548 1.00 71.94 390 PHE A C 1
ATOM 3133 O O . PHE A 1 390 ? -29.576 -6.060 -8.371 1.00 71.94 390 PHE A O 1
ATOM 3140 N N . SER A 1 391 ? -28.507 -4.956 -9.995 1.00 57.59 391 SER A N 1
ATOM 3141 C CA . SER A 1 391 ? -28.201 -3.773 -9.186 1.00 57.59 391 SER A CA 1
ATOM 3142 C C . SER A 1 391 ? -29.432 -2.876 -9.049 1.00 57.59 391 SER A C 1
ATOM 3144 O O . SER A 1 391 ? -29.562 -1.854 -9.725 1.00 57.59 391 SER A O 1
ATOM 3146 N N . LYS A 1 392 ? -30.317 -3.214 -8.101 1.00 59.81 392 LYS A N 1
ATOM 3147 C CA . LYS A 1 392 ? -31.347 -2.288 -7.609 1.00 59.81 392 LYS A CA 1
ATOM 3148 C C . LYS A 1 392 ? -30.670 -0.993 -7.150 1.00 59.81 392 LYS A C 1
ATOM 3150 O O . LYS A 1 392 ? -30.095 -0.946 -6.063 1.00 59.81 392 LYS A O 1
ATOM 3155 N N . LYS A 1 393 ? -30.731 0.058 -7.978 1.00 59.66 393 LYS A N 1
ATOM 3156 C CA . LYS A 1 393 ? -30.174 1.379 -7.650 1.00 59.66 393 LYS A CA 1
ATOM 3157 C C . LYS A 1 393 ? -30.732 1.818 -6.289 1.00 59.66 393 LYS A C 1
ATOM 3159 O O . LYS A 1 393 ? -31.959 1.857 -6.150 1.00 59.66 393 LYS A O 1
ATOM 3164 N N . PRO A 1 394 ? -29.893 2.162 -5.293 1.00 56.41 394 PRO A N 1
ATOM 3165 C CA . PRO A 1 394 ? -30.399 2.678 -4.033 1.00 56.41 394 PRO A CA 1
ATOM 3166 C C . PRO A 1 394 ? -31.201 3.945 -4.325 1.00 56.41 394 PRO A C 1
ATOM 3168 O O . PRO A 1 394 ? -30.724 4.860 -5.003 1.00 56.41 394 PRO A O 1
ATOM 3171 N N . LYS A 1 395 ? -32.447 3.973 -3.845 1.00 52.88 395 LYS A N 1
ATOM 3172 C CA . LYS A 1 395 ? -33.382 5.083 -4.035 1.00 52.88 395 LYS A CA 1
ATOM 3173 C C . LYS A 1 395 ? -32.753 6.330 -3.408 1.00 52.88 395 LYS A C 1
ATOM 3175 O O . LYS A 1 395 ? -32.777 6.472 -2.186 1.00 52.88 395 LYS A O 1
ATOM 3180 N N . LYS A 1 396 ? -32.142 7.204 -4.224 1.00 55.84 396 LYS A N 1
ATOM 3181 C CA . LYS A 1 396 ? -31.567 8.472 -3.750 1.00 55.84 396 LYS A CA 1
ATOM 3182 C C . LYS A 1 396 ? -32.677 9.216 -3.010 1.00 55.84 396 LYS A C 1
ATOM 3184 O O . LYS A 1 396 ? -33.647 9.634 -3.639 1.00 55.84 396 LYS A O 1
ATOM 3189 N N . ARG A 1 397 ? -32.556 9.358 -1.683 1.00 44.53 397 ARG A N 1
ATOM 3190 C CA . ARG A 1 397 ? -33.430 10.262 -0.926 1.00 44.53 397 ARG A CA 1
ATOM 3191 C C . ARG A 1 397 ? -33.285 11.640 -1.561 1.00 44.53 397 ARG A C 1
ATOM 3193 O O . ARG A 1 397 ? -32.160 12.120 -1.709 1.00 44.53 397 ARG A O 1
ATOM 3200 N N . ALA A 1 398 ? -34.404 12.254 -1.936 1.00 49.41 398 ALA A N 1
ATOM 3201 C CA . ALA A 1 398 ? -34.409 13.655 -2.312 1.00 49.41 398 ALA A CA 1
ATOM 3202 C C . ALA A 1 398 ? -33.864 14.443 -1.116 1.00 49.41 398 ALA A C 1
ATOM 3204 O O . ALA A 1 398 ? -34.461 14.456 -0.039 1.00 49.41 398 ALA A O 1
ATOM 3205 N N . ARG A 1 399 ? -32.678 15.034 -1.280 1.00 47.22 399 ARG A N 1
ATOM 3206 C CA . ARG A 1 399 ? -32.111 15.938 -0.285 1.00 47.22 399 ARG A CA 1
ATOM 3207 C C . ARG A 1 399 ? -32.945 17.210 -0.389 1.00 47.22 399 ARG A C 1
ATOM 3209 O O . ARG A 1 399 ? -32.759 17.971 -1.334 1.00 47.22 399 ARG A O 1
ATOM 3216 N N . HIS A 1 400 ? -33.900 17.397 0.522 1.00 47.53 400 HIS A N 1
ATOM 3217 C CA . HIS A 1 400 ? -34.612 18.667 0.628 1.00 47.53 400 HIS A CA 1
ATOM 3218 C C . HIS A 1 400 ? -33.575 19.762 0.879 1.00 47.53 400 HIS A C 1
ATOM 3220 O O . HIS A 1 400 ? -32.974 19.838 1.949 1.00 47.53 400 HIS A O 1
ATOM 3226 N N . SER A 1 401 ? -33.344 20.582 -0.144 1.00 46.84 401 SER A N 1
ATOM 3227 C CA . SER A 1 401 ? -32.632 21.839 0.004 1.00 46.84 401 SER A CA 1
ATOM 3228 C C . SER A 1 401 ? -33.550 22.775 0.782 1.00 46.84 401 SER A C 1
ATOM 3230 O O . SER A 1 401 ? -34.523 23.291 0.231 1.00 46.84 401 SER A O 1
ATOM 3232 N N . HIS A 1 402 ? -33.278 22.960 2.073 1.00 53.38 402 HIS A N 1
ATOM 3233 C CA . HIS A 1 402 ? -33.878 24.062 2.810 1.00 53.38 402 HIS A CA 1
ATOM 3234 C C . HIS A 1 402 ? -33.276 25.363 2.281 1.00 53.38 402 HIS A C 1
ATOM 3236 O O . HIS A 1 402 ? -32.149 25.731 2.614 1.00 53.38 402 HIS A O 1
ATOM 3242 N N . SER A 1 403 ? -34.050 26.046 1.438 1.00 46.81 403 SER A N 1
ATOM 3243 C CA . SER A 1 403 ? -33.799 27.428 1.042 1.00 46.81 403 SER A CA 1
ATOM 3244 C C . SER A 1 403 ? -33.902 28.322 2.279 1.00 46.81 403 SER A C 1
ATOM 3246 O O . SER A 1 403 ? -34.988 28.748 2.676 1.00 46.81 403 SER A O 1
ATOM 3248 N N . ASN A 1 404 ? -32.767 28.579 2.928 1.00 49.59 404 ASN A N 1
ATOM 3249 C CA . ASN A 1 404 ? -32.697 29.538 4.021 1.00 49.59 404 ASN A CA 1
ATOM 3250 C C . ASN A 1 404 ? -32.746 30.953 3.439 1.00 49.59 404 ASN A C 1
ATOM 3252 O O . ASN A 1 404 ? -31.759 31.453 2.901 1.00 49.59 404 ASN A O 1
ATOM 3256 N N . HIS A 1 405 ? -33.908 31.598 3.562 1.00 54.81 405 HIS A N 1
ATOM 3257 C CA . HIS A 1 405 ? -34.113 32.982 3.149 1.00 54.81 405 HIS A CA 1
ATOM 3258 C C . HIS A 1 405 ? -33.091 33.925 3.801 1.00 54.81 405 HIS A C 1
ATOM 3260 O O . HIS A 1 405 ? -33.102 34.149 5.014 1.00 54.81 405 HIS A O 1
ATOM 3266 N N . THR A 1 406 ? -32.267 34.572 2.978 1.00 48.75 406 THR A N 1
ATOM 3267 C CA . THR A 1 406 ? -31.409 35.697 3.363 1.00 48.75 406 THR A CA 1
ATOM 3268 C C . THR A 1 406 ? -32.258 36.934 3.669 1.00 48.75 406 THR A C 1
ATOM 3270 O O . THR A 1 406 ? -32.415 37.843 2.852 1.00 48.75 406 THR A O 1
ATOM 3273 N N . ARG A 1 407 ? -32.816 36.995 4.885 1.00 48.03 407 ARG A N 1
ATOM 3274 C CA . ARG A 1 407 ? -33.522 38.179 5.395 1.00 48.03 407 ARG A CA 1
ATOM 3275 C C . ARG A 1 407 ? -32.529 39.335 5.566 1.00 48.03 407 ARG A C 1
ATOM 3277 O O . ARG A 1 407 ? -31.871 39.452 6.598 1.00 48.03 407 ARG A O 1
ATOM 3284 N N . ARG A 1 408 ? -32.431 40.197 4.544 1.00 50.28 408 ARG A N 1
ATOM 3285 C CA . ARG A 1 408 ? -31.656 41.451 4.559 1.00 50.28 408 ARG A CA 1
ATOM 3286 C C . ARG A 1 408 ? -31.949 42.244 5.839 1.00 50.28 408 ARG A C 1
ATOM 3288 O O . ARG A 1 408 ? -33.037 42.790 6.008 1.00 50.28 408 ARG A O 1
ATOM 3295 N N . ARG A 1 409 ? -30.955 42.339 6.725 1.00 47.12 409 ARG A N 1
ATOM 3296 C CA . ARG A 1 409 ? -31.000 43.171 7.933 1.00 47.12 409 ARG A CA 1
ATOM 3297 C C . ARG A 1 409 ? -30.678 44.616 7.548 1.00 47.12 409 ARG A C 1
ATOM 3299 O O . ARG A 1 409 ? -29.518 45.015 7.549 1.00 47.12 409 ARG A O 1
ATOM 3306 N N . ALA A 1 410 ? -31.700 45.388 7.187 1.00 47.97 410 ALA A N 1
ATOM 3307 C CA . ALA A 1 410 ? -31.543 46.819 6.955 1.00 47.97 410 ALA A CA 1
ATOM 3308 C C . ALA A 1 410 ? -31.179 47.519 8.276 1.00 47.97 410 ALA A C 1
ATOM 3310 O O . ALA A 1 410 ? -32.003 47.598 9.187 1.00 47.97 410 ALA A O 1
ATOM 3311 N N . LYS A 1 411 ? -29.944 48.025 8.385 1.00 48.72 411 LYS A N 1
ATOM 3312 C CA . LYS A 1 411 ? -29.586 48.993 9.427 1.00 48.72 411 LYS A CA 1
ATOM 3313 C C . LYS A 1 411 ? -30.376 50.276 9.156 1.00 48.72 411 LYS A C 1
ATOM 3315 O O . LYS A 1 411 ? -30.117 50.936 8.156 1.00 48.72 411 LYS A O 1
ATOM 3320 N N . ARG A 1 412 ? -31.302 50.642 10.043 1.00 53.91 412 ARG A N 1
ATOM 3321 C CA . ARG A 1 412 ? -31.719 52.040 10.192 1.00 53.91 412 ARG A CA 1
ATOM 3322 C C . ARG A 1 412 ? -30.940 52.611 11.365 1.00 53.91 412 ARG A C 1
ATOM 3324 O O . ARG A 1 412 ? -31.057 52.105 12.477 1.00 53.91 412 ARG A O 1
ATOM 3331 N N . ALA A 1 413 ? -30.107 53.604 11.082 1.00 42.34 413 ALA A N 1
ATOM 3332 C CA . ALA A 1 413 ? -29.591 54.480 12.118 1.00 42.34 413 ALA A CA 1
ATOM 3333 C C . ALA A 1 413 ? -30.749 55.339 12.642 1.00 42.34 413 ALA A C 1
ATOM 3335 O O . ALA A 1 413 ? -31.611 55.743 11.861 1.00 42.34 413 ALA A O 1
ATOM 3336 N N . HIS A 1 414 ? -30.741 55.624 13.938 1.00 46.34 414 HIS A N 1
ATOM 3337 C CA . HIS A 1 414 ? -31.442 56.767 14.504 1.00 46.34 414 HIS A CA 1
ATOM 3338 C C . HIS A 1 414 ? -30.393 57.623 15.204 1.00 46.34 414 HIS A C 1
ATOM 3340 O O . HIS A 1 414 ? -29.651 57.118 16.046 1.00 46.34 414 HIS A O 1
ATOM 3346 N N . SER A 1 415 ? -30.307 58.884 14.795 1.00 48.12 415 SER A N 1
ATOM 3347 C CA . SER A 1 415 ? -29.623 59.944 15.526 1.00 48.12 415 SER A CA 1
ATOM 3348 C C . SER A 1 415 ? -30.584 60.582 16.533 1.00 48.12 415 SER A C 1
ATOM 3350 O O . SER A 1 415 ? -31.798 60.538 16.335 1.00 48.12 415 SER A O 1
ATOM 3352 N N . ASP A 1 416 ? -29.997 61.186 17.562 1.00 46.78 416 ASP A N 1
ATOM 3353 C CA . ASP A 1 416 ? -30.542 62.218 18.451 1.00 46.78 416 ASP A CA 1
ATOM 3354 C C . ASP A 1 416 ? -31.934 61.996 19.069 1.00 46.78 416 ASP A C 1
ATOM 3356 O O . ASP A 1 416 ? -32.970 62.351 18.497 1.00 46.78 416 ASP A O 1
ATOM 3360 N N . LYS A 1 417 ? -31.941 61.593 20.344 1.00 41.62 417 LYS A N 1
ATOM 3361 C CA . LYS A 1 417 ? -32.026 62.563 21.453 1.00 41.62 417 LYS A CA 1
ATOM 3362 C C . LYS A 1 417 ? -31.564 61.958 22.777 1.00 41.62 417 LYS A C 1
ATOM 3364 O O . LYS A 1 417 ? -31.652 60.718 22.903 1.00 41.62 417 LYS A O 1
#